Protein AF-X1KZL3-F1 (afdb_monomer)

Secondary structure (DSSP, 8-state):
-HHHHHHHHHTT--SSS--EEEETTEEEE-SS-HHHHHHHTT---SEEE-SGGGTTTEEEEEEE-SS-EEEEEEE-SSS-EEEEEEES--S-EEEEE-TTT--EEE--B-EEETTEEEEEEEE-TT-EEEEEEES---S--EEEEEEE-S---TTSPPPEEEEE-SSEEEEEESS-EEEEEEETT--EEEEEE--PPPPEE--S-EEEEE-GGGTS-SEEEESS---GGG-SSHHHHT--SEEEEEEEEEE-GGGGSTTEEEEEE-BEEESEEEEEETTEEEEEE-SSS-EEE-GGG--SEEEEEEEEEE--THHHHHHHTTS-GGG-S---S---TT------EEEE--EEEEEEEEEEE-S---------SS-----SSHHHHHHHHHHHHHHHHHHTTSSPPPHHHHHHHHHHHHHTGGGGGT-HHHHHHHHHHHHHHHHHT--TTSTT-S-S---TT----SHHHHHHHHHHHIIIII--HHHHHHTHHHHSS---GGGGTTTT--PPPSSTTPPP---------TT-SPEETTEEEEPPPP-SPPPPTT---PPP--TTS-TT-------SSS------------

InterPro domains:
  IPR008979 Galactose-binding-like domain superfamily [SSF49785] (201-353)
  IPR033400 Alpha-L-rhamnosidase RhaM [PF17132] (2-110)

Nearest PDB structures (foldseek):
  6q2f-assembly1_A  TM=8.681E-01  e=2.836E-27  Novosphingobium sp. PP1Y
  5mqn-assembly1_A  TM=8.830E-01  e=6.591E-22  Bacteroides thetaiotaomicron
  5mwk-assembly1_A  TM=8.804E-01  e=6.510E-21  Bacteroides thetaiotaomicron
  8dhe-assembly1_C  TM=7.269E-01  e=3.674E-05  Tannerella forsythia
  4qaw-assembly5_E  TM=2.827E-01  e=1.504E-06  Paenibacillus barcinonensis

Organism: NCBI:txid412755

Radius of gyration: 31.99 Å; Cα contacts (8 Å, |Δi|>4): 998; chains: 1; bounding box: 99×76×87 Å

Mean predicted aligned error: 17.09 Å

Solvent-accessible surface area (backbone atoms only — not comparable to full-atom values): 34886 Å² total; per-residue (Å²): 108,69,64,64,49,49,51,59,44,39,56,81,39,69,33,76,87,33,39,56,22,78,39,91,96,48,72,42,77,36,74,61,57,73,68,61,48,36,48,76,72,73,44,71,65,67,62,43,55,70,36,69,96,49,41,87,37,51,48,75,51,78,49,74,61,100,69,35,42,40,32,42,42,34,32,78,34,86,52,70,44,76,36,42,31,39,33,56,49,72,99,50,40,47,24,45,31,36,83,88,80,67,49,76,40,75,48,42,59,35,40,86,49,94,76,20,33,34,35,75,44,79,33,39,46,62,23,61,39,31,46,34,32,36,75,69,86,60,98,72,43,30,51,43,78,44,77,55,62,99,72,80,73,83,88,54,74,81,70,40,59,77,45,71,61,97,49,35,35,30,32,41,38,63,63,56,35,39,36,38,37,27,34,75,84,67,52,75,43,77,49,79,40,83,80,63,68,79,68,44,70,70,73,54,69,34,42,36,33,36,59,47,88,57,57,19,62,58,61,49,80,32,64,54,69,48,38,33,54,75,43,87,54,62,27,45,29,23,44,45,50,63,37,40,38,39,48,75,49,71,38,63,58,80,56,68,40,91,53,40,33,36,27,44,34,42,50,43,58,25,51,28,36,37,38,26,35,68,86,42,75,51,52,75,35,68,51,72,75,37,60,34,70,38,50,93,54,60,55,67,41,80,36,44,40,40,38,42,26,35,44,58,61,51,19,32,55,37,48,32,74,80,41,61,82,93,71,35,82,76,90,74,92,78,83,68,96,80,57,58,73,59,78,24,38,59,41,30,70,37,30,43,40,46,34,37,54,44,79,43,74,68,74,73,73,82,82,78,77,91,75,74,100,63,80,92,74,74,79,84,63,40,62,61,56,49,51,38,37,47,32,38,47,50,56,37,26,28,74,69,61,58,66,68,68,53,58,68,55,44,37,53,33,36,54,49,43,68,76,50,38,72,41,29,47,76,34,70,67,41,38,53,37,49,53,49,32,51,52,48,41,31,71,76,72,42,27,66,74,32,93,89,23,95,50,75,70,85,58,94,84,64,88,62,48,45,70,69,53,42,50,51,51,50,54,50,32,39,63,77,34,32,78,36,77,66,44,51,68,77,40,39,78,74,59,56,89,62,69,64,60,36,45,57,69,57,97,32,78,63,74,73,65,96,54,85,84,63,85,84,86,79,90,77,84,83,75,87,63,89,80,78,52,63,76,37,93,95,42,101,54,55,46,78,80,88,83,84,88,84,77,42,87,90,61,81,72,84,79,85,77,68,89,85,59,63,92,84,64,82,87,75,85,83,78,81,73,82,82,79,73,84,74,84,83,76,89,85,81,134

Structure (mmCIF, N/CA/C/O backbone):
data_AF-X1KZL3-F1
#
_entry.id   AF-X1KZL3-F1
#
loop_
_atom_site.group_PDB
_atom_site.id
_atom_site.type_symbol
_atom_site.label_atom_id
_atom_site.label_alt_id
_atom_site.label_comp_id
_atom_site.label_asym_id
_atom_site.label_entity_id
_atom_site.label_seq_id
_atom_site.pdbx_PDB_ins_code
_atom_site.Cartn_x
_atom_site.Cartn_y
_atom_site.Cartn_z
_atom_site.occupancy
_atom_site.B_iso_or_equiv
_atom_site.auth_seq_id
_atom_site.auth_comp_id
_atom_site.auth_asym_id
_atom_site.auth_atom_id
_atom_site.pdbx_PDB_model_num
ATOM 1 N N . LYS A 1 1 ? -59.778 -17.208 7.067 1.00 85.44 1 LYS A N 1
ATOM 2 C CA . LYS A 1 1 ? -58.562 -17.460 7.885 1.00 85.44 1 LYS A CA 1
ATOM 3 C C . LYS A 1 1 ? -57.439 -16.469 7.563 1.00 85.44 1 LYS A C 1
ATOM 5 O O . LYS A 1 1 ? -57.100 -15.710 8.455 1.00 85.44 1 LYS A O 1
ATOM 10 N N . LEU A 1 2 ? -56.926 -16.400 6.322 1.00 93.75 2 LEU A N 1
ATOM 11 C CA . LEU A 1 2 ? -55.888 -15.422 5.934 1.00 93.75 2 LEU A CA 1
ATOM 12 C C . LEU A 1 2 ? -56.306 -13.965 6.195 1.00 93.75 2 LEU A C 1
ATOM 14 O O . LEU A 1 2 ? -55.587 -13.243 6.872 1.00 93.75 2 LEU A O 1
ATOM 18 N N . ARG A 1 3 ? -57.499 -13.568 5.731 1.00 93.50 3 ARG A N 1
ATOM 19 C CA . ARG A 1 3 ? -58.045 -12.216 5.945 1.00 93.50 3 ARG A CA 1
ATOM 20 C C . ARG A 1 3 ? -58.091 -11.836 7.428 1.00 93.50 3 ARG A C 1
ATOM 22 O O . ARG A 1 3 ? -57.517 -10.841 7.820 1.00 93.50 3 ARG A O 1
ATOM 29 N N . THR A 1 4 ? -58.617 -12.726 8.268 1.00 94.25 4 THR A N 1
ATOM 30 C CA . THR A 1 4 ? -58.653 -12.557 9.729 1.00 94.25 4 THR A CA 1
ATOM 31 C C . THR A 1 4 ? -57.268 -12.365 10.358 1.00 94.25 4 THR A C 1
ATOM 33 O O . THR A 1 4 ? -57.137 -11.634 11.334 1.00 94.25 4 THR A O 1
ATOM 36 N N . LEU A 1 5 ? -56.237 -13.042 9.843 1.00 94.06 5 LEU A N 1
ATOM 37 C CA . LEU A 1 5 ? -54.864 -12.868 10.318 1.00 94.06 5 LEU A CA 1
ATOM 38 C C . LEU A 1 5 ? -54.287 -11.524 9.857 1.00 94.06 5 LEU A C 1
ATOM 40 O O . LEU A 1 5 ? -53.669 -10.829 10.658 1.00 94.06 5 LEU A O 1
ATOM 44 N N . ALA A 1 6 ? -54.522 -11.151 8.597 1.00 93.19 6 ALA A N 1
ATOM 45 C CA . ALA A 1 6 ? -54.105 -9.867 8.047 1.00 93.19 6 ALA A CA 1
ATOM 46 C C . ALA A 1 6 ? -54.758 -8.697 8.801 1.00 93.19 6 ALA A C 1
ATOM 48 O O . ALA A 1 6 ? -54.042 -7.810 9.251 1.00 93.19 6 ALA A O 1
ATOM 49 N N . ASP A 1 7 ? -56.071 -8.746 9.041 1.00 93.50 7 ASP A N 1
ATOM 50 C CA . ASP A 1 7 ? -56.811 -7.703 9.765 1.00 93.50 7 ASP A CA 1
ATOM 51 C C . ASP A 1 7 ? -56.263 -7.511 11.191 1.00 93.50 7 ASP A C 1
ATOM 53 O O . ASP A 1 7 ? -56.102 -6.388 11.658 1.00 93.50 7 ASP A O 1
ATOM 57 N N . LYS A 1 8 ? -55.899 -8.601 11.883 1.00 92.81 8 LYS A N 1
ATOM 58 C CA . LYS A 1 8 ? -55.276 -8.531 13.218 1.00 92.81 8 LYS A CA 1
ATOM 59 C C . LYS A 1 8 ? -53.847 -7.986 13.185 1.00 92.81 8 LYS A C 1
ATOM 61 O O . LYS A 1 8 ? -53.450 -7.260 14.093 1.00 92.81 8 LYS A O 1
ATOM 66 N N . MET A 1 9 ? -53.069 -8.375 12.177 1.00 94.56 9 MET A N 1
ATOM 67 C CA . MET A 1 9 ? -51.663 -8.001 12.041 1.00 94.56 9 MET A CA 1
ATOM 68 C C . MET A 1 9 ? -51.500 -6.531 11.636 1.00 94.56 9 MET A C 1
ATOM 70 O O . MET A 1 9 ? -50.674 -5.826 12.216 1.00 94.56 9 MET A O 1
ATOM 74 N N . TRP A 1 10 ? -52.302 -6.054 10.684 1.00 94.62 10 TRP A N 1
ATOM 75 C CA . TRP A 1 10 ? -52.288 -4.662 10.230 1.00 94.62 10 TRP A CA 1
ATOM 76 C C . TRP A 1 10 ? -53.107 -3.743 11.143 1.00 94.62 10 TRP A C 1
ATOM 78 O O . TRP A 1 10 ? -52.713 -2.598 11.348 1.00 94.62 10 TRP A O 1
ATOM 88 N N . GLY A 1 11 ? -54.181 -4.233 11.769 1.00 94.06 11 GLY A N 1
ATOM 89 C CA . GLY A 1 11 ? -55.012 -3.430 12.667 1.00 94.06 11 GLY A CA 1
ATOM 90 C C . GLY A 1 11 ? -55.554 -2.183 11.964 1.00 94.06 11 GLY A C 1
ATOM 91 O O . GLY A 1 11 ? -56.063 -2.268 10.851 1.00 94.06 11 GLY A O 1
ATOM 92 N N . ALA A 1 12 ? -55.411 -1.021 12.603 1.00 93.25 12 ALA A N 1
ATOM 93 C CA . ALA A 1 12 ? -55.776 0.273 12.020 1.00 93.25 12 ALA A CA 1
ATOM 94 C C . ALA A 1 12 ? -54.674 0.889 11.133 1.00 93.25 12 ALA A C 1
ATOM 96 O O . ALA A 1 12 ? -54.826 2.023 10.699 1.00 93.25 12 ALA A O 1
ATOM 97 N N . CYS A 1 13 ? -53.552 0.192 10.905 1.00 95.00 13 CYS A N 1
ATOM 98 C CA . CYS A 1 13 ? -52.435 0.713 10.118 1.00 95.00 13 CYS A CA 1
ATOM 99 C C . CYS A 1 13 ? -52.848 0.903 8.652 1.00 95.00 13 CYS A C 1
ATOM 101 O O . CYS A 1 13 ? -53.093 -0.070 7.940 1.00 95.00 13 CYS A O 1
ATOM 103 N N . ASP A 1 14 ? -52.896 2.156 8.210 1.00 91.81 14 ASP A N 1
ATOM 104 C CA . ASP A 1 14 ? -53.326 2.581 6.873 1.00 91.81 14 ASP A CA 1
ATOM 105 C C . ASP A 1 14 ? -52.170 3.147 6.024 1.00 91.81 14 ASP A C 1
ATOM 107 O O . ASP A 1 14 ? -52.346 3.464 4.849 1.00 91.81 14 ASP A O 1
ATOM 111 N N . GLY A 1 15 ? -50.973 3.278 6.612 1.00 90.75 15 GLY A N 1
ATOM 112 C CA . GLY A 1 15 ? -49.775 3.785 5.939 1.00 90.75 15 GLY A CA 1
ATOM 113 C C . GLY A 1 15 ? -49.753 5.301 5.722 1.00 90.75 15 GLY A C 1
ATOM 114 O O . GLY A 1 15 ? -48.749 5.838 5.250 1.00 90.75 15 GLY A O 1
ATOM 115 N N . THR A 1 16 ? -50.803 6.021 6.110 1.00 91.25 16 THR A N 1
ATOM 116 C CA . THR A 1 16 ? -50.907 7.476 5.957 1.00 91.25 16 THR A CA 1
ATOM 117 C C . THR A 1 16 ? -51.017 8.164 7.307 1.00 91.25 16 THR A C 1
ATOM 119 O O . THR A 1 16 ? -50.122 8.924 7.684 1.00 91.25 16 THR A O 1
ATOM 122 N N . THR A 1 17 ? -52.077 7.859 8.047 1.00 92.25 17 THR A N 1
ATOM 123 C CA . THR A 1 17 ? -52.467 8.463 9.325 1.00 92.25 17 THR A CA 1
ATOM 124 C C . THR A 1 17 ? -52.039 7.597 10.500 1.00 92.25 17 THR A C 1
ATOM 126 O O . THR A 1 17 ? -51.499 8.107 11.480 1.00 92.25 17 THR A O 1
ATOM 129 N N . VAL A 1 18 ? -52.181 6.279 10.371 1.00 93.38 18 VAL A N 1
ATOM 130 C CA . VAL A 1 18 ? -51.679 5.291 11.325 1.00 93.38 18 VAL A CA 1
ATOM 131 C C . VAL A 1 18 ? -50.619 4.459 10.615 1.00 93.38 18 VAL A C 1
ATOM 133 O O . VAL A 1 18 ? -50.912 3.616 9.773 1.00 93.38 18 VAL A O 1
ATOM 136 N N . LYS A 1 19 ? -49.351 4.710 10.947 1.00 94.50 19 LYS A N 1
ATOM 137 C CA . LYS A 1 19 ? -48.197 4.102 10.259 1.00 94.50 19 LYS A CA 1
ATOM 138 C C . LYS A 1 19 ? -47.624 2.867 10.943 1.00 94.50 19 LYS A C 1
ATOM 140 O O . LYS A 1 19 ? -46.697 2.251 10.423 1.00 94.50 19 LYS A O 1
ATOM 145 N N . GLN A 1 20 ? -48.145 2.507 12.111 1.00 93.88 20 GLN A N 1
ATOM 146 C CA . GLN A 1 20 ? -47.692 1.338 12.849 1.00 93.88 20 GLN A CA 1
ATOM 147 C C . GLN A 1 20 ? -48.840 0.654 13.584 1.00 93.88 20 GLN A C 1
ATOM 149 O O . GLN A 1 20 ? -49.762 1.310 14.064 1.00 93.88 20 GLN A O 1
ATOM 154 N N . ASN A 1 21 ? -48.736 -0.662 13.732 1.00 95.31 21 ASN A N 1
ATOM 155 C CA . ASN A 1 21 ? -49.591 -1.457 14.603 1.00 95.31 21 ASN A CA 1
ATOM 156 C C . ASN A 1 21 ? -48.738 -2.396 15.458 1.00 95.31 21 ASN A C 1
ATOM 158 O O . ASN A 1 21 ? -47.791 -3.012 14.964 1.00 95.31 21 ASN A O 1
ATOM 162 N N . ARG A 1 22 ? -49.070 -2.529 16.745 1.00 93.69 22 ARG A N 1
ATOM 163 C CA . ARG A 1 22 ? -48.412 -3.499 17.626 1.00 93.69 22 ARG A CA 1
ATOM 164 C C . ARG A 1 22 ? -49.101 -4.849 17.472 1.00 93.69 22 ARG A C 1
ATOM 166 O O . ARG A 1 22 ? -50.310 -4.947 17.649 1.00 93.69 22 ARG A O 1
ATOM 173 N N . TYR A 1 23 ? -48.333 -5.895 17.185 1.00 93.81 23 TYR A N 1
ATOM 174 C CA . TYR A 1 23 ? -48.873 -7.240 17.003 1.00 93.81 23 TYR A CA 1
ATOM 175 C C . TYR A 1 23 ? -47.990 -8.271 17.710 1.00 93.81 23 TYR A C 1
ATOM 177 O O . TYR A 1 23 ? -46.819 -8.463 17.372 1.00 93.81 23 TYR A O 1
ATOM 185 N N . GLY A 1 24 ? -48.543 -8.918 18.739 1.00 94.00 24 GLY A N 1
ATOM 186 C CA . GLY A 1 24 ? -47.781 -9.792 19.630 1.00 94.00 24 GLY A CA 1
ATOM 187 C C . GLY A 1 24 ? -46.633 -9.040 20.314 1.00 94.00 24 GLY A C 1
ATOM 188 O O . GLY A 1 24 ? -46.843 -7.998 20.931 1.00 94.00 24 GLY A O 1
ATOM 189 N N . LYS A 1 25 ? -45.408 -9.568 20.194 1.00 94.75 25 LYS A N 1
ATOM 190 C CA . LYS A 1 25 ? -44.184 -8.938 20.726 1.00 94.75 25 LYS A CA 1
ATOM 191 C C . LYS A 1 25 ? -43.562 -7.906 19.772 1.00 94.75 25 LYS A C 1
ATOM 193 O O . LYS A 1 25 ? -42.610 -7.236 20.159 1.00 94.75 25 LYS A O 1
ATOM 198 N N . GLY A 1 26 ? -44.063 -7.803 18.539 1.00 93.06 26 GLY A N 1
ATOM 199 C CA . GLY A 1 26 ? -43.485 -6.983 17.477 1.00 93.06 26 GLY A CA 1
ATOM 200 C C . GLY A 1 26 ? -44.368 -5.814 17.048 1.00 93.06 26 GLY A C 1
ATOM 201 O O . GLY A 1 26 ? -45.369 -5.473 17.688 1.00 93.06 26 GLY A O 1
ATOM 202 N N . LYS A 1 27 ? -43.975 -5.201 15.933 1.00 93.00 27 LYS A N 1
ATOM 203 C CA . LYS A 1 27 ? -44.679 -4.098 15.278 1.00 93.00 27 LYS A CA 1
ATOM 204 C C . LYS A 1 27 ? -44.743 -4.362 13.773 1.00 93.00 27 LYS A C 1
ATOM 206 O O . LYS A 1 27 ? -43.823 -4.953 13.213 1.00 93.00 27 LYS A O 1
ATOM 211 N N . VAL A 1 28 ? -45.808 -3.898 13.134 1.00 93.62 28 VAL A N 1
ATOM 212 C CA . VAL A 1 28 ? -45.950 -3.828 11.675 1.00 93.62 28 VAL A CA 1
ATOM 213 C C . VAL A 1 28 ? -45.994 -2.364 11.287 1.00 93.62 28 VAL A C 1
ATOM 215 O O . VAL A 1 28 ? -46.677 -1.586 11.949 1.00 93.62 28 VAL A O 1
ATOM 218 N N . VAL A 1 29 ? -45.253 -1.989 10.247 1.00 94.38 29 VAL A N 1
ATOM 219 C CA . VAL A 1 29 ? -45.028 -0.591 9.866 1.00 94.38 29 VAL A CA 1
ATOM 220 C C . VAL A 1 29 ? -45.338 -0.407 8.393 1.00 94.38 29 VAL A C 1
ATOM 222 O O . VAL A 1 29 ? -44.918 -1.213 7.563 1.00 94.38 29 VAL A O 1
ATOM 225 N N . TRP A 1 30 ? -46.059 0.664 8.074 1.00 94.44 30 TRP A N 1
ATOM 226 C CA . TRP A 1 30 ? -46.436 1.031 6.714 1.00 94.44 30 TRP A CA 1
ATOM 227 C C . TRP A 1 30 ? -46.295 2.536 6.497 1.00 94.44 30 TRP A C 1
ATOM 229 O O . TRP A 1 30 ? -46.434 3.325 7.427 1.00 94.44 30 TRP A O 1
ATOM 239 N N . GLY A 1 31 ? -46.014 2.955 5.262 1.00 94.06 31 GLY A N 1
ATOM 240 C CA . GLY A 1 31 ? -45.868 4.376 4.933 1.00 94.06 31 GLY A CA 1
ATOM 241 C C . GLY A 1 31 ? -44.547 5.014 5.367 1.00 94.06 31 GLY A C 1
ATOM 242 O O . GLY A 1 31 ? -44.429 6.243 5.349 1.00 94.06 31 GLY A O 1
ATOM 243 N N . LEU A 1 32 ? -43.571 4.194 5.768 1.00 93.88 32 LEU A N 1
ATOM 244 C CA . LEU A 1 32 ? -42.179 4.563 6.023 1.00 93.88 32 LEU A CA 1
ATOM 245 C C . LEU A 1 32 ? -41.273 3.600 5.255 1.00 93.88 32 LEU A C 1
ATOM 247 O O . LEU A 1 32 ? -41.540 2.399 5.207 1.00 93.88 32 LEU A O 1
ATOM 251 N N . ASN A 1 33 ? -40.187 4.108 4.678 1.00 92.75 33 ASN A N 1
ATOM 252 C CA . ASN A 1 33 ? -39.121 3.230 4.203 1.00 92.75 33 ASN A CA 1
ATOM 253 C C . ASN A 1 33 ? -38.280 2.715 5.387 1.00 92.75 33 ASN A C 1
ATOM 255 O O . ASN A 1 33 ? -38.327 3.263 6.491 1.00 92.75 33 ASN A O 1
ATOM 259 N N . ALA A 1 34 ? -37.478 1.672 5.152 1.00 91.50 34 ALA A N 1
ATOM 260 C CA . ALA A 1 34 ? -36.677 1.039 6.201 1.00 91.50 34 ALA A CA 1
ATOM 261 C C . ALA A 1 34 ? -35.771 2.034 6.950 1.00 91.50 34 ALA A C 1
ATOM 263 O O . ALA A 1 34 ? -35.666 1.965 8.170 1.00 91.50 34 ALA A O 1
ATOM 264 N N . ARG A 1 35 ? -35.164 3.002 6.248 1.00 89.62 35 ARG A N 1
ATOM 265 C CA . ARG A 1 35 ? -34.283 4.011 6.858 1.00 89.62 35 ARG A CA 1
ATOM 266 C C . ARG A 1 35 ? -35.047 4.947 7.794 1.00 89.62 35 ARG A C 1
ATOM 268 O O . ARG A 1 35 ? -34.568 5.224 8.888 1.00 89.62 35 ARG A O 1
ATOM 275 N N . GLN A 1 36 ? -36.221 5.420 7.379 1.00 92.44 36 GLN A N 1
ATOM 276 C CA . GLN A 1 36 ? -37.071 6.284 8.201 1.00 92.44 36 GLN A CA 1
ATOM 277 C C . GLN A 1 36 ? -37.527 5.566 9.471 1.00 92.44 36 GLN A C 1
ATOM 279 O O . GLN A 1 36 ? -37.435 6.133 10.554 1.00 92.44 36 GLN A O 1
ATOM 284 N N . TRP A 1 37 ? -37.971 4.313 9.342 1.00 93.19 37 TRP A N 1
ATOM 285 C CA . TRP A 1 37 ? -38.401 3.513 10.486 1.00 93.19 37 TRP A CA 1
ATOM 286 C C . TRP A 1 37 ? -37.257 3.228 11.467 1.00 93.19 37 TRP A C 1
ATOM 288 O O . TRP A 1 37 ? -37.391 3.493 12.657 1.00 93.19 37 TRP A O 1
ATOM 298 N N . LEU A 1 38 ? -36.110 2.748 10.974 1.00 92.88 38 LEU A N 1
ATOM 299 C CA . LEU A 1 38 ? -34.949 2.463 11.823 1.00 92.88 38 LEU A CA 1
ATOM 300 C C . LEU A 1 38 ? -34.480 3.716 12.574 1.00 92.88 38 LEU A C 1
ATOM 302 O O . LEU A 1 38 ? -34.200 3.639 13.765 1.00 92.88 38 LEU A O 1
ATOM 306 N N . SER A 1 39 ? -34.488 4.880 11.918 1.00 90.25 39 SER A N 1
ATOM 307 C CA . SER A 1 39 ? -34.162 6.148 12.573 1.00 90.25 39 SER A CA 1
ATOM 308 C C . SER A 1 39 ? -35.145 6.522 13.688 1.00 90.25 39 SER A C 1
ATOM 310 O O . SER A 1 39 ? -34.709 7.096 14.681 1.00 90.25 39 SER A O 1
ATOM 312 N N . GLN A 1 40 ? -36.444 6.223 13.548 1.00 91.69 40 GLN A N 1
ATOM 313 C CA . GLN A 1 40 ? -37.441 6.468 14.604 1.00 91.69 40 GLN A CA 1
ATOM 314 C C . GLN A 1 40 ? -37.246 5.550 15.814 1.00 91.69 40 GLN A C 1
ATOM 316 O O . GLN A 1 40 ? -37.535 5.949 16.937 1.00 91.69 40 GLN A O 1
ATOM 321 N N . GLU A 1 41 ? -36.714 4.348 15.598 1.00 91.62 41 GLU A N 1
ATOM 322 C CA . GLU A 1 41 ? -36.350 3.411 16.666 1.00 91.62 41 GLU A CA 1
ATOM 323 C C . GLU A 1 41 ? -34.915 3.647 17.190 1.00 91.62 41 GLU A C 1
ATOM 325 O O . GLU A 1 41 ? -34.355 2.785 17.864 1.00 91.62 41 GLU A O 1
ATOM 330 N N . SER A 1 42 ? -34.303 4.800 16.882 1.00 89.25 42 SER A N 1
ATOM 331 C CA . SER A 1 42 ? -32.929 5.164 17.275 1.00 89.25 42 SER A CA 1
ATOM 332 C C . SER A 1 42 ? -31.852 4.187 16.781 1.00 89.25 42 SER A C 1
ATOM 334 O O . SER A 1 42 ? -30.774 4.069 17.365 1.00 89.25 42 SER A O 1
ATOM 336 N N . ILE A 1 43 ? -32.120 3.491 15.674 1.00 90.38 43 ILE A N 1
ATOM 337 C CA . ILE A 1 43 ? -31.180 2.596 15.002 1.00 90.38 43 ILE A CA 1
ATOM 338 C C . ILE A 1 43 ? -30.533 3.366 13.846 1.00 90.38 43 ILE A C 1
ATOM 340 O O . ILE A 1 43 ? -31.087 3.483 12.751 1.00 90.38 43 ILE A O 1
ATOM 344 N N . GLY A 1 44 ? -29.334 3.894 14.103 1.00 89.00 44 GLY A N 1
ATOM 345 C CA . GLY A 1 44 ? -28.519 4.589 13.104 1.00 89.00 44 GLY A CA 1
ATOM 346 C C . GLY A 1 44 ? -28.051 3.684 11.951 1.00 89.00 44 GLY A C 1
ATOM 347 O O . GLY A 1 44 ? -28.192 2.456 12.024 1.00 89.00 44 GLY A O 1
ATOM 348 N N . PRO A 1 45 ? -27.487 4.268 10.877 1.00 92.44 45 PRO A N 1
ATOM 349 C CA . PRO A 1 45 ? -26.950 3.505 9.753 1.00 92.44 45 PRO A CA 1
ATOM 350 C C . PRO A 1 45 ? -25.819 2.580 10.211 1.00 92.44 45 PRO A C 1
ATOM 352 O O . PRO A 1 45 ? -25.039 2.942 11.082 1.00 92.44 45 PRO A O 1
ATOM 355 N N . ASP A 1 46 ? -25.725 1.395 9.609 1.00 96.06 46 ASP A N 1
ATOM 356 C CA . ASP A 1 46 ? -24.670 0.425 9.926 1.00 96.06 46 ASP A CA 1
ATOM 357 C C . ASP A 1 46 ? -23.283 0.883 9.438 1.00 96.06 46 ASP A C 1
ATOM 359 O O . ASP A 1 46 ? -22.277 0.707 10.120 1.00 96.06 46 ASP A O 1
ATOM 363 N N . PHE A 1 47 ? -23.266 1.542 8.280 1.00 96.81 47 PHE A N 1
ATOM 364 C CA . PHE A 1 47 ? -22.150 2.308 7.738 1.00 96.81 47 PHE A CA 1
ATOM 365 C C . PHE A 1 47 ? -22.697 3.589 7.098 1.00 96.81 47 PHE A C 1
ATOM 367 O O . PHE A 1 47 ? -23.774 3.578 6.489 1.00 96.81 47 PHE A O 1
ATOM 374 N N . SER A 1 48 ? -21.965 4.696 7.205 1.00 95.12 48 SER A N 1
ATOM 375 C CA . SER A 1 48 ? -22.323 5.950 6.541 1.00 95.12 48 SER A CA 1
ATOM 376 C C . SER A 1 48 ? -21.097 6.765 6.153 1.00 95.12 48 SER A C 1
ATOM 378 O O . SER A 1 48 ? -20.310 7.154 7.007 1.00 95.12 48 SER A O 1
ATOM 380 N N . CYS A 1 49 ? -20.996 7.13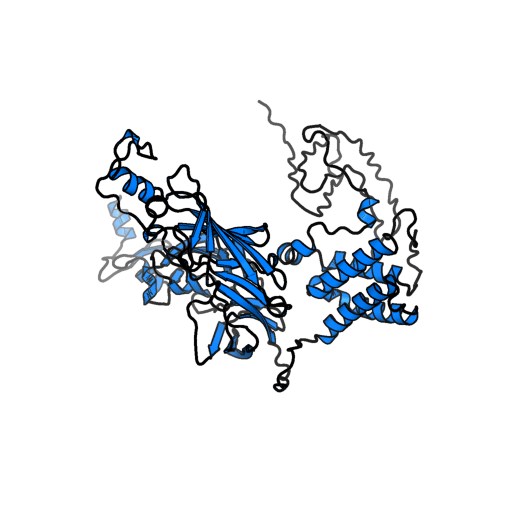8 4.878 1.00 96.19 49 CYS A N 1
ATOM 381 C CA . CYS A 1 49 ? -20.078 8.183 4.430 1.00 96.19 49 CYS A CA 1
ATOM 382 C C . CYS A 1 49 ? -20.614 9.554 4.873 1.00 96.19 49 CYS A C 1
ATOM 384 O O . CYS A 1 49 ? -21.650 10.004 4.386 1.00 96.19 49 CYS A O 1
ATOM 386 N N . GLN A 1 50 ? -19.923 10.216 5.799 1.00 93.88 50 GLN A N 1
ATOM 387 C CA . GLN A 1 50 ? -20.284 11.533 6.336 1.00 93.88 50 GLN A CA 1
ATOM 388 C C . GLN A 1 50 ? -19.864 12.675 5.395 1.00 93.88 50 GLN A C 1
ATOM 390 O O . GLN A 1 50 ? -20.436 13.763 5.430 1.00 93.88 50 GLN A O 1
ATOM 395 N N . THR A 1 51 ? -18.919 12.429 4.485 1.00 94.38 51 THR A N 1
ATOM 396 C CA . THR A 1 51 ? -18.548 13.383 3.433 1.00 94.38 51 THR A CA 1
ATOM 397 C C . THR A 1 51 ? -19.541 13.316 2.261 1.00 94.38 51 THR A C 1
ATOM 399 O O . THR A 1 51 ? -19.392 12.499 1.352 1.00 94.38 51 THR A O 1
ATOM 402 N N . ALA A 1 52 ? -20.554 14.192 2.256 1.00 92.38 52 ALA A N 1
ATOM 403 C CA . ALA A 1 52 ? -21.707 14.129 1.342 1.00 92.38 52 ALA A CA 1
ATOM 404 C C . ALA A 1 52 ? -21.351 13.974 -0.152 1.00 92.38 52 ALA A C 1
ATOM 406 O O . ALA A 1 52 ? -21.948 13.146 -0.840 1.00 92.38 52 ALA A O 1
ATOM 407 N N . LYS A 1 53 ? -20.332 14.697 -0.645 1.00 93.81 53 LYS A N 1
ATOM 408 C CA . LYS A 1 53 ? -19.890 14.630 -2.054 1.00 93.81 53 LYS A CA 1
ATOM 409 C C . LYS A 1 53 ? -19.391 13.247 -2.498 1.00 93.81 53 LYS A C 1
ATOM 411 O O . LYS A 1 53 ? -19.319 12.991 -3.691 1.00 93.81 53 LYS A O 1
ATOM 416 N N . HIS A 1 54 ? -19.040 12.367 -1.560 1.00 94.25 54 HIS A N 1
ATOM 417 C CA . HIS A 1 54 ? -18.515 11.030 -1.845 1.00 94.25 54 HIS A CA 1
ATOM 418 C C . HIS A 1 54 ? -19.485 9.897 -1.493 1.00 94.25 54 HIS A C 1
ATOM 420 O O . HIS A 1 54 ? -19.211 8.741 -1.814 1.00 94.25 54 HIS A O 1
ATOM 426 N N . ALA A 1 55 ? -20.643 10.204 -0.898 1.00 92.06 55 ALA A N 1
ATOM 427 C CA . ALA A 1 55 ? -21.562 9.190 -0.386 1.00 92.06 55 ALA A CA 1
ATOM 428 C C . ALA A 1 55 ? -22.061 8.211 -1.464 1.00 92.06 55 ALA A C 1
ATOM 430 O O . ALA A 1 55 ? -22.212 7.025 -1.193 1.00 92.06 55 ALA A O 1
ATOM 431 N N . ALA A 1 56 ? -22.263 8.680 -2.699 1.00 93.56 56 ALA A N 1
ATOM 432 C CA . ALA A 1 56 ? -22.695 7.830 -3.811 1.00 93.56 56 ALA A CA 1
ATOM 433 C C . ALA A 1 56 ? -21.576 6.927 -4.372 1.00 93.56 56 ALA A C 1
ATOM 435 O O . ALA A 1 56 ? -21.860 5.928 -5.043 1.00 93.56 56 ALA A O 1
ATOM 436 N N . HIS A 1 57 ? -20.310 7.270 -4.114 1.00 96.06 57 HIS A N 1
ATOM 437 C CA . HIS A 1 57 ? -19.147 6.557 -4.647 1.00 96.06 57 HIS A CA 1
ATOM 438 C C . HIS A 1 57 ? -18.740 5.367 -3.787 1.00 96.06 57 HIS A C 1
ATOM 440 O O . HIS A 1 57 ? -18.163 4.420 -4.317 1.00 96.06 57 HIS A O 1
ATOM 446 N N . LEU A 1 58 ? -19.072 5.381 -2.496 1.00 97.31 58 LEU A N 1
ATOM 447 C CA . LEU A 1 58 ? -18.748 4.291 -1.588 1.00 97.31 58 LEU A CA 1
ATOM 448 C C . LEU A 1 58 ? -19.857 3.240 -1.539 1.00 97.31 58 LEU A C 1
ATOM 450 O O . LEU A 1 58 ? -21.043 3.523 -1.714 1.00 97.31 58 LEU A O 1
ATOM 454 N N . ASP A 1 59 ? -19.439 2.000 -1.337 1.00 95.94 59 ASP A N 1
ATOM 455 C CA . ASP A 1 59 ? -20.297 0.838 -1.147 1.00 95.94 59 ASP A CA 1
ATOM 456 C C . ASP A 1 59 ? -19.641 -0.096 -0.135 1.00 95.94 59 ASP A C 1
ATOM 458 O O . ASP A 1 59 ? -18.412 -0.078 0.001 1.00 95.94 59 ASP A O 1
ATOM 462 N N . TYR A 1 60 ? -20.441 -0.884 0.582 1.00 98.06 60 TYR A N 1
ATOM 463 C CA . TYR A 1 60 ? -19.918 -1.735 1.642 1.00 98.06 60 TYR A CA 1
ATOM 464 C C . TYR A 1 60 ? -20.670 -3.054 1.800 1.00 98.06 60 TYR A C 1
ATOM 466 O O . TYR A 1 60 ? -21.857 -3.169 1.502 1.00 98.06 60 TYR A O 1
ATOM 474 N N . ILE A 1 61 ? -19.965 -4.039 2.349 1.00 98.25 61 ILE A N 1
ATOM 475 C CA . ILE A 1 61 ? -20.568 -5.204 3.000 1.00 98.25 61 ILE A CA 1
ATOM 476 C C . ILE A 1 61 ? -20.050 -5.289 4.433 1.00 98.25 61 ILE A C 1
ATOM 478 O O . ILE A 1 61 ? -18.923 -4.880 4.709 1.00 98.25 61 ILE A O 1
ATOM 482 N N . HIS A 1 62 ? -20.863 -5.835 5.332 1.00 98.56 62 HIS A N 1
ATOM 483 C CA . HIS A 1 62 ? -20.515 -6.026 6.736 1.00 98.56 62 HIS A CA 1
ATOM 484 C C . HIS A 1 62 ? -20.716 -7.495 7.125 1.00 98.56 62 HIS A C 1
ATOM 486 O O . HIS A 1 62 ? -21.746 -8.099 6.817 1.00 98.56 62 HIS A O 1
ATOM 492 N N . ARG A 1 63 ? -19.709 -8.084 7.772 1.00 97.69 63 ARG A N 1
ATOM 493 C CA . ARG A 1 63 ? -19.751 -9.418 8.378 1.00 97.69 63 ARG A CA 1
ATOM 494 C C . ARG A 1 63 ? -19.329 -9.337 9.836 1.00 97.69 63 ARG A C 1
ATOM 496 O O . ARG A 1 63 ? -18.490 -8.518 10.185 1.00 97.69 63 ARG A O 1
ATOM 503 N N . GLN A 1 64 ? -19.858 -10.236 10.653 1.00 96.12 64 GLN A N 1
ATOM 504 C CA . GLN A 1 64 ? -19.533 -10.319 12.073 1.00 96.12 64 GLN A CA 1
ATOM 505 C C . GLN A 1 64 ? -19.131 -11.745 12.447 1.00 96.12 64 GLN A C 1
ATOM 507 O O . GLN A 1 64 ? -19.712 -12.717 11.957 1.00 96.12 64 GLN A O 1
ATOM 512 N N . THR A 1 65 ? -18.143 -11.859 13.328 1.00 92.31 65 THR A N 1
ATOM 513 C CA . THR A 1 65 ? -17.850 -13.071 14.101 1.00 92.31 65 THR A CA 1
ATOM 514 C C . THR A 1 65 ? -18.324 -12.869 15.545 1.00 92.31 65 THR A C 1
ATOM 516 O O . THR A 1 65 ? -19.000 -11.893 15.865 1.00 92.31 65 THR A O 1
ATOM 519 N N . LYS A 1 66 ? -17.965 -13.786 16.452 1.00 88.56 66 LYS A N 1
ATOM 520 C CA . LYS A 1 66 ? -18.244 -13.633 17.887 1.00 88.56 66 LYS A CA 1
ATOM 521 C C . LYS A 1 66 ? -17.601 -12.370 18.487 1.00 88.56 66 LYS A C 1
ATOM 523 O O . LYS A 1 66 ? -18.141 -11.808 19.434 1.00 88.56 66 LYS A O 1
ATOM 528 N N . ASP A 1 67 ? -16.444 -11.966 17.976 1.00 88.12 67 ASP A N 1
ATOM 529 C CA . ASP A 1 67 ? -15.549 -10.981 18.592 1.00 88.12 67 ASP A CA 1
ATOM 530 C C . ASP A 1 67 ? -15.019 -9.916 17.621 1.00 88.12 67 ASP A C 1
ATOM 532 O O . ASP A 1 67 ? -14.226 -9.069 18.031 1.00 88.12 67 ASP A O 1
ATOM 536 N N . THR A 1 68 ? -15.447 -9.947 16.356 1.00 92.56 68 THR A N 1
ATOM 537 C CA . THR A 1 68 ? -14.932 -9.064 15.305 1.00 92.56 68 THR A CA 1
ATOM 538 C C . THR A 1 68 ? -16.052 -8.561 14.393 1.00 92.56 68 THR A C 1
ATOM 540 O O . THR A 1 68 ? -16.904 -9.341 13.968 1.00 92.56 68 THR A O 1
ATOM 543 N N . ASP A 1 69 ? -16.010 -7.275 14.040 1.00 97.00 69 ASP A N 1
ATOM 544 C CA . ASP A 1 69 ? -16.816 -6.679 12.968 1.00 97.00 69 ASP A CA 1
ATOM 545 C C . ASP A 1 69 ? -15.903 -6.411 11.766 1.00 97.00 69 ASP A C 1
ATOM 547 O O . ASP A 1 69 ? -14.805 -5.876 11.915 1.00 97.00 69 ASP A O 1
ATOM 551 N N . ILE A 1 70 ? -16.329 -6.814 10.573 1.00 98.00 70 ILE A N 1
ATOM 552 C CA . ILE A 1 70 ? -15.528 -6.775 9.348 1.00 98.00 70 ILE A CA 1
ATOM 553 C C . ILE A 1 70 ? -16.330 -6.052 8.276 1.00 98.00 70 ILE A C 1
ATOM 555 O O . ILE A 1 70 ? -17.284 -6.603 7.720 1.00 98.00 70 ILE A O 1
ATOM 559 N N . TYR A 1 71 ? -15.917 -4.835 7.946 1.00 98.62 71 TYR A N 1
ATOM 560 C CA . TYR A 1 71 ? -16.478 -4.068 6.843 1.00 98.62 71 TYR A CA 1
ATOM 561 C C . TYR A 1 71 ? -15.546 -4.160 5.644 1.00 98.62 71 TYR A C 1
ATOM 563 O O . TYR A 1 71 ? -14.356 -3.918 5.777 1.00 98.62 71 TYR A O 1
ATOM 571 N N . PHE A 1 72 ? -16.068 -4.463 4.462 1.00 98.50 72 PHE A N 1
ATOM 572 C CA . PHE A 1 72 ? -15.342 -4.259 3.209 1.00 98.50 72 PHE A CA 1
ATOM 573 C C . PHE A 1 72 ? -15.928 -3.034 2.527 1.00 98.50 72 PHE A C 1
ATOM 575 O O . PHE A 1 72 ? -17.108 -3.049 2.183 1.00 98.50 72 PHE A O 1
ATOM 582 N N . VAL A 1 73 ? -15.122 -1.989 2.355 1.00 98.44 73 VAL A N 1
ATOM 583 C CA . VAL A 1 73 ? -15.530 -0.716 1.753 1.00 98.44 73 VAL A CA 1
ATOM 584 C C . VAL A 1 73 ? -14.821 -0.559 0.417 1.00 98.44 73 VAL A C 1
ATOM 586 O O . VAL A 1 73 ? -13.602 -0.714 0.334 1.00 98.44 73 VAL A O 1
ATOM 589 N N . ARG A 1 74 ? -15.571 -0.231 -0.637 1.00 97.06 74 ARG A N 1
ATOM 590 C CA . ARG A 1 74 ? -15.022 -0.004 -1.979 1.00 97.06 74 ARG A CA 1
ATOM 591 C C . ARG A 1 74 ? -15.428 1.344 -2.553 1.00 97.06 74 ARG A C 1
ATOM 593 O O . ARG A 1 74 ? -16.552 1.805 -2.361 1.00 97.06 74 ARG A O 1
ATOM 600 N N . ASN A 1 75 ? -14.525 1.925 -3.329 1.00 96.06 75 ASN A N 1
ATOM 601 C CA . ASN A 1 75 ? -14.775 3.054 -4.205 1.00 96.06 75 ASN A CA 1
ATOM 602 C C . ASN A 1 75 ? -15.248 2.540 -5.573 1.00 96.06 75 ASN A C 1
ATOM 604 O O . ASN A 1 75 ? -14.492 1.919 -6.312 1.00 96.06 75 ASN A O 1
ATOM 608 N N . LYS A 1 76 ? -16.508 2.805 -5.922 1.00 95.56 76 LYS A N 1
ATOM 609 C CA . LYS A 1 76 ? -17.109 2.433 -7.216 1.00 95.56 76 LYS A CA 1
ATOM 610 C C . LYS A 1 76 ? -16.737 3.386 -8.355 1.00 95.56 76 LYS A C 1
ATOM 612 O O . LYS A 1 76 ? -17.135 3.151 -9.491 1.00 95.56 76 LYS A O 1
ATOM 617 N N . SER A 1 77 ? -16.072 4.499 -8.052 1.00 92.44 77 SER A N 1
ATOM 618 C CA . SER A 1 77 ? -15.720 5.521 -9.035 1.00 92.44 77 SER A CA 1
ATOM 619 C C . SER A 1 77 ? -14.291 5.350 -9.551 1.00 92.44 77 SER A C 1
ATOM 621 O O . SER A 1 77 ? -13.445 4.736 -8.901 1.00 92.44 77 SER A O 1
ATOM 623 N N . LEU A 1 78 ? -14.014 5.952 -10.708 1.00 88.62 78 LEU A N 1
ATOM 624 C CA . LEU A 1 78 ? -12.665 6.066 -11.270 1.00 88.62 78 LEU A CA 1
ATOM 625 C C . LEU A 1 78 ? -11.935 7.338 -10.800 1.00 88.62 78 LEU A C 1
ATOM 627 O O . LEU A 1 78 ? -10.937 7.738 -11.390 1.00 88.62 78 LEU A O 1
ATOM 631 N N . LEU A 1 79 ? -12.430 7.976 -9.737 1.00 88.56 79 LEU A N 1
ATOM 632 C CA . LEU A 1 79 ? -11.807 9.128 -9.093 1.00 88.56 79 LEU A CA 1
ATOM 633 C C . LEU A 1 79 ? -11.361 8.733 -7.682 1.00 88.56 79 LEU A C 1
ATOM 635 O O . LEU A 1 79 ? -12.014 7.894 -7.062 1.00 88.56 79 LEU A O 1
ATOM 639 N N . PRO A 1 80 ? -10.275 9.311 -7.146 1.00 89.81 80 PRO A N 1
ATOM 640 C CA . PRO A 1 80 ? -9.915 9.097 -5.750 1.00 89.81 80 PRO A CA 1
ATOM 641 C C . PRO A 1 80 ? -11.022 9.615 -4.820 1.00 89.81 80 PRO A C 1
ATOM 643 O O . PRO A 1 80 ? -11.636 10.655 -5.073 1.00 89.81 80 PRO A O 1
ATOM 646 N N . VAL A 1 81 ? -11.268 8.890 -3.730 1.00 92.69 81 VAL A N 1
ATOM 647 C CA . VAL A 1 81 ? -12.250 9.242 -2.700 1.00 92.69 81 VAL A CA 1
ATOM 648 C C . VAL A 1 81 ? -11.544 9.367 -1.362 1.00 92.69 81 VAL A C 1
ATOM 650 O O . VAL A 1 81 ? -10.869 8.445 -0.926 1.00 92.69 81 VAL A O 1
ATOM 653 N N . SER A 1 82 ? -11.748 10.501 -0.702 1.00 92.56 82 SER A N 1
ATOM 654 C CA . SER A 1 82 ? -11.222 10.782 0.629 1.00 92.56 82 SER A CA 1
ATOM 655 C C . SER A 1 82 ? -12.406 11.219 1.493 1.00 92.56 82 SER A C 1
ATOM 657 O O . SER A 1 82 ? -12.950 12.313 1.290 1.00 92.56 82 SER A O 1
ATOM 659 N N . ALA A 1 83 ? -12.875 10.345 2.388 1.00 94.44 83 ALA A N 1
ATOM 660 C CA . ALA A 1 83 ? -14.152 10.513 3.085 1.00 94.44 83 ALA A CA 1
ATOM 661 C C . ALA A 1 83 ? -14.124 10.058 4.551 1.00 94.44 83 ALA A C 1
ATOM 663 O O . ALA A 1 83 ? -13.576 9.008 4.875 1.00 94.44 83 ALA A O 1
ATOM 664 N N . ASP A 1 84 ? -14.781 10.820 5.425 1.00 95.19 84 ASP A N 1
ATOM 665 C CA . ASP A 1 84 ? -15.053 10.407 6.804 1.00 95.19 84 ASP A CA 1
ATOM 666 C C . ASP A 1 84 ? -16.203 9.404 6.805 1.00 95.19 84 ASP A C 1
ATOM 668 O O . ASP A 1 84 ? -17.277 9.670 6.254 1.00 95.19 84 ASP A O 1
ATOM 672 N N . CYS A 1 85 ? -15.970 8.234 7.381 1.00 97.31 85 CYS A N 1
ATOM 673 C CA . CYS A 1 85 ? -16.875 7.099 7.344 1.00 97.31 85 CYS A CA 1
ATOM 674 C C . CYS A 1 85 ? -17.221 6.661 8.766 1.00 97.31 85 CYS A C 1
ATOM 676 O O . CYS A 1 85 ? -16.342 6.285 9.534 1.00 97.31 85 CYS A O 1
ATOM 678 N N . LEU A 1 86 ? -18.509 6.684 9.100 1.00 96.62 86 LEU A N 1
ATOM 679 C CA . LEU A 1 86 ? -19.043 6.181 10.358 1.00 96.62 86 LEU A CA 1
ATOM 680 C C . LEU A 1 86 ? -19.339 4.685 10.238 1.00 96.62 86 LEU A C 1
ATOM 682 O O . LEU A 1 86 ? -20.084 4.273 9.348 1.00 96.62 86 LEU A O 1
ATOM 686 N N . PHE A 1 87 ? -18.815 3.910 11.177 1.00 97.75 87 PHE A N 1
ATOM 687 C CA . PHE A 1 87 ? -19.075 2.489 11.374 1.00 97.75 87 PHE A CA 1
ATOM 688 C C . PHE A 1 87 ? -19.853 2.320 12.671 1.00 97.75 87 PHE A C 1
ATOM 690 O O . PHE A 1 87 ? -19.441 2.849 13.704 1.00 97.75 87 PHE A O 1
ATOM 697 N N . ARG A 1 88 ? -20.964 1.578 12.654 1.00 95.81 88 ARG A N 1
ATOM 698 C CA . ARG A 1 88 ? -21.803 1.351 13.843 1.00 95.81 88 ARG A CA 1
ATOM 699 C C . ARG A 1 88 ? -21.212 0.278 14.766 1.00 95.81 88 ARG A C 1
ATOM 701 O O . ARG A 1 88 ? -21.883 -0.677 15.147 1.00 95.81 88 ARG A O 1
ATOM 708 N N . VAL A 1 89 ? -19.946 0.460 15.123 1.00 94.00 89 VAL A N 1
ATOM 709 C CA . VAL A 1 89 ? -19.184 -0.351 16.073 1.00 94.00 89 VAL A CA 1
ATOM 710 C C . VAL A 1 89 ? -18.754 0.556 17.217 1.00 94.00 89 VAL A C 1
ATOM 712 O O . VAL A 1 89 ? -18.414 1.716 16.999 1.00 94.00 89 VAL A O 1
ATOM 715 N N . LYS A 1 90 ? -18.820 0.044 18.444 1.00 87.50 90 LYS A N 1
ATOM 716 C CA . LYS A 1 90 ? -18.405 0.745 19.664 1.00 87.50 90 LYS A CA 1
ATOM 717 C C . LYS A 1 90 ? -17.346 -0.082 20.388 1.00 87.50 90 LYS A C 1
ATOM 719 O O . LYS A 1 90 ? -17.286 -1.297 20.202 1.00 87.50 90 LYS A O 1
ATOM 724 N N . ASP A 1 91 ? -16.528 0.585 21.198 1.00 81.94 91 ASP A N 1
ATOM 725 C CA . ASP A 1 91 ? -15.591 -0.033 22.150 1.00 81.94 91 ASP A CA 1
ATOM 726 C C . ASP A 1 91 ? -14.559 -0.996 21.529 1.00 81.94 91 ASP A C 1
ATOM 728 O O . ASP A 1 91 ? -14.080 -1.929 22.178 1.00 81.94 91 ASP A O 1
ATOM 732 N N . ARG A 1 92 ? -14.204 -0.782 20.257 1.00 86.56 92 ARG A N 1
ATOM 733 C CA . ARG A 1 92 ? -13.190 -1.558 19.530 1.00 86.56 92 ARG A CA 1
ATOM 734 C C . ARG A 1 92 ? -12.310 -0.650 18.686 1.00 86.56 92 ARG A C 1
ATOM 736 O O . ARG A 1 92 ? -12.763 0.376 18.187 1.00 86.56 92 ARG A O 1
ATOM 743 N N . THR A 1 93 ? -11.062 -1.061 18.492 1.00 86.62 93 THR A N 1
ATOM 744 C CA . THR A 1 93 ? -10.094 -0.334 17.663 1.00 86.62 93 THR A CA 1
ATOM 745 C C . THR A 1 93 ? -10.145 -0.826 16.213 1.00 86.62 93 THR A C 1
ATOM 747 O O . THR A 1 93 ? -10.068 -2.045 16.004 1.00 86.62 93 THR A O 1
ATOM 750 N N . PRO A 1 94 ? -10.236 0.073 15.217 1.00 93.31 94 PRO A N 1
ATOM 751 C CA . PRO A 1 94 ? -10.163 -0.297 13.810 1.00 93.31 94 PRO A CA 1
ATOM 752 C C . PRO A 1 94 ? -8.755 -0.743 13.388 1.00 93.31 94 PRO A C 1
ATOM 754 O O . PRO A 1 94 ? -7.735 -0.263 13.881 1.00 93.31 94 PRO A O 1
ATOM 757 N N . GLN A 1 95 ? -8.718 -1.633 12.404 1.00 92.12 95 GLN A N 1
ATOM 758 C CA . GLN A 1 95 ? -7.560 -1.968 11.582 1.00 92.12 95 GLN A CA 1
ATOM 759 C C . GLN A 1 95 ? -7.932 -1.796 10.112 1.00 92.12 95 GLN A C 1
ATOM 761 O O . GLN A 1 95 ? -9.081 -2.032 9.735 1.00 92.12 95 GLN A O 1
ATOM 766 N N . LEU A 1 96 ? -6.956 -1.441 9.284 1.00 93.06 96 LEU A N 1
ATOM 767 C CA . LEU A 1 96 ? -7.084 -1.438 7.833 1.00 93.06 96 LEU A CA 1
ATOM 768 C C . LEU A 1 96 ? -6.349 -2.645 7.271 1.00 93.06 96 LEU A C 1
ATOM 770 O O . LEU A 1 96 ? -5.144 -2.789 7.482 1.00 93.06 96 LEU A O 1
ATOM 774 N N . TRP A 1 97 ? -7.075 -3.522 6.582 1.00 94.06 97 TRP A N 1
ATOM 775 C CA . TRP A 1 97 ? -6.466 -4.620 5.839 1.00 94.06 97 TRP A CA 1
ATOM 776 C C . TRP A 1 97 ? -6.588 -4.347 4.340 1.00 94.06 97 TRP A C 1
ATOM 778 O O . TRP A 1 97 ? -7.700 -4.208 3.815 1.00 94.06 97 TRP A O 1
ATOM 788 N N . ASP A 1 98 ? -5.449 -4.250 3.656 1.00 89.81 98 ASP A N 1
ATOM 789 C CA . ASP A 1 98 ? -5.387 -4.005 2.217 1.00 89.81 98 ASP A CA 1
ATOM 790 C C . ASP A 1 98 ? -5.385 -5.353 1.470 1.00 89.81 98 ASP A C 1
ATOM 792 O O . ASP A 1 98 ? -4.409 -6.107 1.526 1.00 89.81 98 ASP A O 1
ATOM 796 N N . PRO A 1 99 ? -6.464 -5.694 0.740 1.00 90.88 99 PRO A N 1
ATOM 797 C CA . PRO A 1 99 ? -6.551 -6.973 0.040 1.00 90.88 99 PRO A CA 1
ATOM 798 C C . PRO A 1 99 ? -5.590 -7.098 -1.146 1.00 90.88 99 PRO A C 1
ATOM 800 O O . PRO A 1 99 ? -5.477 -8.178 -1.720 1.00 90.88 99 PRO A O 1
ATOM 803 N N . THR A 1 100 ? -4.938 -6.010 -1.557 1.00 84.56 100 THR A N 1
ATOM 804 C CA . THR A 1 100 ? -4.088 -5.980 -2.751 1.00 84.56 100 THR A CA 1
ATOM 805 C C . THR A 1 100 ? -2.639 -6.348 -2.469 1.00 84.56 100 THR A C 1
ATOM 807 O O . THR A 1 100 ? -1.952 -6.799 -3.383 1.00 84.56 100 THR A O 1
ATOM 810 N N . ASN A 1 101 ? -2.197 -6.221 -1.216 1.00 82.50 101 ASN A N 1
ATOM 811 C CA . ASN A 1 101 ? -0.864 -6.629 -0.760 1.00 82.50 101 ASN A CA 1
ATOM 812 C C . ASN A 1 101 ? -0.892 -7.496 0.517 1.00 82.50 101 ASN A C 1
ATOM 814 O O . ASN A 1 101 ? 0.149 -8.003 0.927 1.00 82.50 101 ASN A O 1
ATOM 818 N N . GLY A 1 102 ? -2.063 -7.689 1.135 1.00 86.81 102 GLY A N 1
ATOM 819 C CA . GLY A 1 102 ? -2.232 -8.482 2.350 1.00 86.81 102 GLY A CA 1
ATOM 820 C C . GLY A 1 102 ? -1.784 -7.782 3.636 1.00 86.81 102 GLY A C 1
ATOM 821 O O . GLY A 1 102 ? -1.695 -8.451 4.669 1.00 86.81 102 GLY A O 1
ATOM 822 N N . SER A 1 103 ? -1.488 -6.476 3.605 1.00 83.25 103 SER A N 1
ATOM 823 C CA . SER A 1 103 ? -1.121 -5.733 4.811 1.00 83.25 103 SER A CA 1
ATOM 824 C C . SER A 1 103 ? -2.305 -5.657 5.775 1.00 83.25 103 SER A C 1
ATOM 826 O O . SER A 1 103 ? -3.466 -5.601 5.368 1.00 83.25 103 SER A O 1
ATOM 828 N N . MET A 1 104 ? -2.005 -5.699 7.072 1.00 86.62 104 MET A N 1
ATOM 829 C CA . MET A 1 104 ? -2.980 -5.627 8.158 1.00 86.62 104 MET A CA 1
ATOM 830 C C . MET A 1 104 ? -2.428 -4.684 9.218 1.00 86.62 104 MET A C 1
ATOM 832 O O . MET A 1 104 ? -1.531 -5.051 9.976 1.00 86.62 104 MET A O 1
ATOM 836 N N . GLU A 1 105 ? -2.931 -3.456 9.244 1.00 83.38 105 GLU A N 1
ATOM 837 C CA . GLU A 1 105 ? -2.342 -2.372 10.026 1.00 83.38 105 GLU A CA 1
ATOM 838 C C . GLU A 1 105 ? -3.353 -1.816 11.036 1.00 83.38 105 GLU A C 1
ATOM 840 O O . GLU A 1 105 ? -4.508 -1.570 10.674 1.00 83.38 105 GLU A O 1
ATOM 845 N N . PRO A 1 106 ? -2.956 -1.582 12.301 1.00 86.38 106 PRO A N 1
ATOM 846 C CA . PRO A 1 106 ? -3.766 -0.813 13.234 1.00 86.38 106 PRO A CA 1
ATOM 847 C C . PRO A 1 106 ? -4.076 0.576 12.682 1.00 86.38 106 PRO A C 1
ATOM 849 O O . PRO A 1 106 ? -3.230 1.220 12.061 1.00 86.38 106 PRO A O 1
ATOM 852 N N . MET A 1 107 ? -5.285 1.060 12.947 1.00 87.50 107 MET A N 1
ATOM 853 C CA . MET A 1 107 ? -5.653 2.430 12.639 1.00 87.50 107 MET A CA 1
ATOM 854 C C . MET A 1 107 ? -5.728 3.235 13.926 1.00 87.50 107 MET A C 1
ATOM 856 O O . MET A 1 107 ? -6.653 3.078 14.716 1.00 87.50 107 MET A O 1
ATOM 860 N N . PHE A 1 108 ? -4.740 4.104 14.127 1.00 86.88 108 PHE A N 1
ATOM 861 C CA . PHE A 1 108 ? -4.656 4.947 15.319 1.00 86.88 108 PHE A CA 1
ATOM 862 C C . PHE A 1 108 ? -5.419 6.265 15.173 1.00 86.88 108 PHE A C 1
ATOM 864 O O . PHE A 1 108 ? -5.801 6.852 16.181 1.00 86.88 108 PHE A O 1
ATOM 871 N N . VAL A 1 109 ? -5.659 6.720 13.936 1.00 89.62 109 VAL A N 1
ATOM 872 C CA . VAL A 1 109 ? -6.410 7.952 13.662 1.00 89.62 109 VAL A CA 1
ATOM 873 C C . VAL A 1 109 ? -7.888 7.634 13.444 1.00 89.62 109 VAL A C 1
ATOM 875 O O . VAL A 1 109 ? -8.281 7.224 12.352 1.00 89.62 109 VAL A O 1
ATOM 878 N N . TYR A 1 110 ? -8.706 7.799 14.480 1.00 91.12 110 TYR A N 1
ATOM 879 C CA . TYR A 1 110 ? -10.158 7.613 14.428 1.00 91.12 110 TYR A CA 1
ATOM 880 C C . TYR A 1 110 ? -10.840 8.337 15.592 1.00 91.12 110 TYR A C 1
ATOM 882 O O . TYR A 1 110 ? -10.217 8.619 16.614 1.00 91.12 110 TYR A O 1
ATOM 890 N N . LYS A 1 111 ? -12.146 8.586 15.449 1.00 90.75 111 LYS A N 1
ATOM 891 C CA . LYS A 1 111 ? -12.966 9.243 16.474 1.00 90.75 111 LYS A CA 1
ATOM 892 C C . LYS A 1 111 ? -14.061 8.321 16.969 1.00 90.75 111 LYS A C 1
ATOM 894 O O . LYS A 1 111 ? -14.799 7.748 16.167 1.00 90.75 111 LYS A O 1
ATOM 899 N N . THR A 1 112 ? -14.233 8.237 18.280 1.00 88.75 112 THR A N 1
ATOM 900 C CA . THR A 1 112 ? -15.448 7.662 18.864 1.00 88.75 112 THR A CA 1
ATOM 901 C C . THR A 1 112 ? -16.498 8.762 18.942 1.00 88.75 112 THR A C 1
ATOM 903 O O . THR A 1 112 ? -16.300 9.768 19.616 1.00 88.75 112 THR A O 1
ATOM 906 N N . VAL A 1 113 ? -17.604 8.594 18.224 1.00 89.25 113 VAL A N 1
ATOM 907 C CA . VAL A 1 113 ? -18.697 9.571 18.150 1.00 89.25 113 VAL A CA 1
ATOM 908 C C . VAL A 1 113 ? -20.012 8.921 18.560 1.00 89.25 113 VAL A C 1
ATOM 910 O O . VAL A 1 113 ? -20.115 7.696 18.682 1.00 89.25 113 VAL A O 1
ATOM 913 N N . ASP A 1 114 ? -21.054 9.730 18.751 1.00 84.38 114 ASP A N 1
ATOM 914 C CA . ASP A 1 114 ? -22.381 9.157 18.938 1.00 84.38 114 ASP A CA 1
ATOM 915 C C . ASP A 1 114 ? -22.787 8.338 17.697 1.00 84.38 114 ASP A C 1
ATOM 917 O O . ASP A 1 114 ? -22.627 8.766 16.552 1.00 84.38 114 ASP A O 1
ATOM 921 N N . GLY A 1 115 ? -23.255 7.113 17.932 1.00 85.56 115 GLY A N 1
ATOM 922 C CA . GLY A 1 115 ? -23.560 6.135 16.886 1.00 85.56 115 GLY A CA 1
ATOM 923 C C . GLY A 1 115 ? -22.424 5.189 16.465 1.00 85.56 115 GLY A C 1
ATOM 924 O O . GLY A 1 115 ? -22.746 4.179 15.840 1.00 85.56 115 GLY A O 1
ATOM 925 N N . GLY A 1 116 ? -21.153 5.416 16.836 1.00 93.69 116 GLY A N 1
ATOM 926 C CA . GLY A 1 116 ? -20.067 4.453 16.572 1.00 93.69 116 GLY A CA 1
ATOM 927 C C . GLY A 1 116 ? -18.671 5.058 16.381 1.00 93.69 116 GLY A C 1
ATOM 928 O O . GLY A 1 116 ? -18.317 6.052 17.010 1.00 93.69 116 GLY A O 1
ATOM 929 N N . THR A 1 117 ? -17.868 4.458 15.505 1.00 94.25 117 THR A N 1
ATOM 930 C CA . THR A 1 117 ? -16.489 4.879 15.216 1.00 94.25 117 THR A CA 1
ATOM 931 C C . THR A 1 117 ? -16.408 5.556 13.850 1.00 94.25 117 THR A C 1
ATOM 933 O O . THR A 1 117 ? -16.801 4.972 12.843 1.00 94.25 117 THR A O 1
ATOM 936 N N . SER A 1 118 ? -15.893 6.786 13.798 1.00 95.12 118 SER A N 1
ATOM 937 C CA . SER A 1 118 ? -15.630 7.521 12.558 1.00 95.12 118 SER A CA 1
ATOM 938 C C . SER A 1 118 ? -14.166 7.388 12.145 1.00 95.12 118 SER A C 1
ATOM 940 O O . SER A 1 118 ? -13.256 7.594 12.949 1.00 95.12 118 SER A O 1
ATOM 942 N N . VAL A 1 119 ? -13.953 7.031 10.883 1.00 94.69 119 VAL A N 1
ATOM 943 C CA . VAL A 1 119 ? -12.656 6.726 10.282 1.00 94.69 119 VAL A CA 1
ATOM 944 C C . VAL A 1 119 ? -12.532 7.457 8.946 1.00 94.69 119 VAL A C 1
ATOM 946 O O . VAL A 1 119 ? -13.414 7.345 8.092 1.00 94.69 119 VAL A O 1
ATOM 949 N N . ARG A 1 120 ? -11.416 8.158 8.727 1.00 93.81 120 ARG A N 1
ATOM 950 C CA . ARG A 1 120 ? -11.080 8.740 7.422 1.00 93.81 120 ARG A CA 1
ATOM 951 C C . ARG A 1 120 ? -10.563 7.648 6.487 1.00 93.81 120 ARG A C 1
ATOM 953 O O . ARG A 1 120 ? -9.543 7.036 6.776 1.00 93.81 120 ARG A O 1
ATOM 960 N N . LEU A 1 121 ? -11.243 7.415 5.367 1.00 93.94 121 LEU A N 1
ATOM 961 C CA . LEU A 1 121 ? -10.793 6.482 4.334 1.00 93.94 121 LEU A CA 1
ATOM 962 C C . LEU A 1 121 ? -10.332 7.226 3.083 1.00 93.94 121 LEU A C 1
ATOM 964 O O . LEU A 1 121 ? -11.097 8.001 2.505 1.00 93.94 121 LEU A O 1
ATOM 968 N N . ASP A 1 122 ? -9.113 6.913 2.647 1.00 91.31 122 ASP A N 1
ATOM 969 C CA . ASP A 1 122 ? -8.504 7.375 1.401 1.00 91.31 122 ASP A CA 1
ATOM 970 C C . ASP A 1 122 ? -8.406 6.205 0.418 1.00 91.31 122 ASP A C 1
ATOM 972 O O . ASP A 1 122 ? -7.531 5.347 0.523 1.00 91.31 122 ASP A O 1
ATOM 976 N N . LEU A 1 123 ? -9.336 6.143 -0.535 1.00 92.00 123 LEU A N 1
ATOM 977 C CA . LEU A 1 123 ? -9.422 5.069 -1.521 1.00 92.00 123 LEU A CA 1
ATOM 978 C C . LEU A 1 123 ? -9.047 5.580 -2.920 1.00 92.00 123 LEU A C 1
ATOM 980 O O . LEU A 1 123 ? -9.658 6.540 -3.404 1.00 92.00 123 LEU A O 1
ATOM 984 N N . PRO A 1 124 ? -8.098 4.929 -3.623 1.00 89.69 124 PRO A N 1
ATOM 985 C CA . PRO A 1 124 ? -7.791 5.267 -5.011 1.00 89.69 124 PRO A CA 1
ATOM 986 C C . PRO A 1 124 ? -8.981 4.956 -5.941 1.00 89.69 124 PRO A C 1
ATOM 988 O O . PRO A 1 124 ? -9.952 4.320 -5.509 1.00 89.69 124 PRO A O 1
ATOM 991 N N . PRO A 1 125 ? -8.934 5.377 -7.221 1.00 88.31 125 PRO A N 1
ATOM 992 C CA . PRO A 1 125 ? -9.874 4.925 -8.250 1.00 88.31 125 PRO A CA 1
ATOM 993 C C . PRO A 1 125 ? -10.076 3.403 -8.219 1.00 88.31 125 PRO A C 1
ATOM 995 O O . PRO A 1 125 ? -9.103 2.654 -8.279 1.00 88.31 125 PRO A O 1
ATOM 998 N N . GLY A 1 126 ? -11.321 2.941 -8.082 1.00 90.69 126 GLY A N 1
ATOM 999 C CA . GLY A 1 126 ? -11.644 1.509 -7.978 1.00 90.69 126 GLY A CA 1
ATOM 1000 C C . GLY A 1 126 ? -11.097 0.791 -6.732 1.00 90.69 126 GLY A C 1
ATOM 1001 O O . GLY A 1 126 ? -11.194 -0.431 -6.644 1.00 90.69 126 GLY A O 1
ATOM 1002 N N . GLY A 1 127 ? -10.496 1.517 -5.785 1.00 92.56 127 GLY A N 1
ATOM 1003 C CA . GLY A 1 127 ? -9.840 0.962 -4.605 1.00 92.56 127 GLY A CA 1
ATOM 1004 C C . GLY A 1 127 ? -10.808 0.397 -3.569 1.00 92.56 127 GLY A C 1
ATOM 1005 O O . GLY A 1 127 ? -11.980 0.772 -3.505 1.00 92.56 127 GLY A O 1
ATOM 1006 N N . SER A 1 128 ? -10.299 -0.481 -2.710 1.00 95.62 128 SER A N 1
ATOM 1007 C CA . SER A 1 128 ? -11.070 -1.093 -1.629 1.00 95.62 128 SER A CA 1
ATOM 1008 C C . SER A 1 128 ? -10.200 -1.413 -0.425 1.00 95.62 128 SER A C 1
ATOM 1010 O O . SER A 1 128 ? -9.007 -1.655 -0.585 1.00 95.62 128 SER A O 1
ATOM 1012 N N . VAL A 1 129 ? -10.813 -1.485 0.751 1.00 97.25 129 VAL A N 1
ATOM 1013 C CA . VAL A 1 129 ? -10.147 -1.823 2.011 1.00 97.25 129 VAL A CA 1
ATOM 1014 C C . VAL A 1 12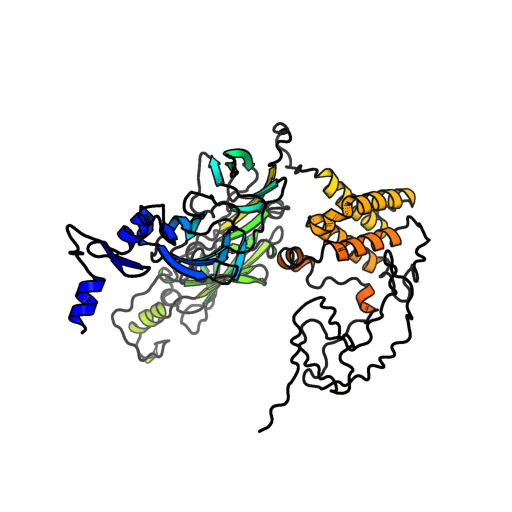9 ? -11.093 -2.617 2.907 1.00 97.25 129 VAL A C 1
ATOM 1016 O O . VAL A 1 129 ? -12.313 -2.434 2.848 1.00 97.25 129 VAL A O 1
ATOM 1019 N N . PHE A 1 130 ? -10.544 -3.481 3.755 1.00 98.31 130 PHE A N 1
ATOM 1020 C CA . PHE A 1 130 ? -11.280 -4.015 4.893 1.00 98.31 130 PHE A CA 1
ATOM 1021 C C . PHE A 1 130 ? -11.024 -3.148 6.128 1.00 98.31 130 PHE A C 1
ATOM 1023 O O . PHE A 1 130 ? -9.874 -2.909 6.484 1.00 98.31 130 PHE A O 1
ATOM 1030 N N . VAL A 1 131 ? -12.088 -2.706 6.794 1.00 98.00 131 VAL A N 1
ATOM 1031 C CA . VAL A 1 131 ? -12.029 -2.063 8.110 1.00 98.00 131 VAL A CA 1
ATOM 1032 C C . VAL A 1 131 ? -12.484 -3.084 9.145 1.00 98.00 131 VAL A C 1
ATOM 1034 O O . VAL A 1 131 ? -13.651 -3.485 9.165 1.00 98.00 131 VAL A O 1
ATOM 1037 N N . VAL A 1 132 ? -11.542 -3.547 9.962 1.00 96.56 132 VAL A N 1
ATOM 1038 C CA . VAL A 1 132 ? -11.739 -4.658 10.899 1.00 96.56 132 VAL A CA 1
ATOM 1039 C C . VAL A 1 132 ? -11.687 -4.147 12.332 1.00 96.56 132 VAL A C 1
ATOM 1041 O O . VAL A 1 132 ? -10.683 -3.586 12.759 1.00 96.56 132 VAL A O 1
ATOM 1044 N N . PHE A 1 133 ? -12.752 -4.373 13.094 1.00 94.44 133 PHE A N 1
ATOM 1045 C CA . PHE A 1 133 ? -12.862 -3.990 14.499 1.00 94.44 133 PHE A CA 1
ATOM 1046 C C . PHE A 1 133 ? -12.799 -5.236 15.383 1.00 94.44 133 PHE A C 1
ATOM 1048 O O . PHE A 1 133 ? -13.810 -5.907 15.618 1.00 94.44 133 PHE A O 1
ATOM 1055 N N . GLY A 1 134 ? -11.593 -5.547 15.856 1.00 84.75 134 GLY A N 1
ATOM 1056 C CA . GLY A 1 134 ? -11.311 -6.692 16.725 1.00 84.75 134 GLY A CA 1
ATOM 1057 C C . GLY A 1 134 ? -11.021 -6.294 18.174 1.00 84.75 134 GLY A C 1
ATOM 1058 O O . GLY A 1 134 ? -11.506 -5.278 18.674 1.00 84.75 134 GLY A O 1
ATOM 1059 N N . LYS A 1 135 ? -10.200 -7.106 18.851 1.00 70.56 135 LYS A N 1
ATOM 1060 C CA . LYS A 1 135 ? -9.707 -6.835 20.211 1.00 70.56 135 LYS A CA 1
ATOM 1061 C C . LYS A 1 135 ? -8.952 -5.499 20.251 1.00 70.56 135 LYS A C 1
ATOM 1063 O O . LYS A 1 135 ? -8.246 -5.186 19.308 1.00 70.56 135 LYS A O 1
ATOM 1068 N N . SER A 1 136 ? -9.080 -4.728 21.331 1.00 66.38 136 SER A N 1
ATOM 1069 C CA . SER A 1 136 ? -8.377 -3.442 21.456 1.00 66.38 136 SER A CA 1
ATOM 1070 C C . SER A 1 136 ? -6.856 -3.635 21.498 1.00 66.38 136 SER A C 1
ATOM 1072 O O . SER A 1 136 ? -6.371 -4.432 22.305 1.00 66.38 136 SER A O 1
ATOM 1074 N N . TYR A 1 137 ? -6.118 -2.908 20.654 1.00 56.44 137 TYR A N 1
ATOM 1075 C CA . TYR A 1 137 ? -4.644 -2.959 20.588 1.00 56.44 137 TYR A CA 1
ATOM 1076 C C . TYR A 1 137 ? -3.954 -1.740 21.208 1.00 56.44 137 TYR A C 1
ATOM 1078 O O . TYR A 1 137 ? -2.754 -1.791 21.459 1.00 56.44 137 TYR A O 1
ATOM 1086 N N . ALA A 1 138 ? -4.697 -0.665 21.468 1.00 57.84 138 ALA A N 1
ATOM 1087 C CA . ALA A 1 138 ? -4.165 0.572 22.019 1.00 57.84 138 ALA A CA 1
ATOM 1088 C C . ALA A 1 138 ? -5.032 1.080 23.177 1.00 57.84 138 ALA A C 1
ATOM 1090 O O . ALA A 1 138 ? -6.236 0.817 23.231 1.00 57.84 138 ALA A O 1
ATOM 1091 N N . SER A 1 139 ? -4.410 1.814 24.099 1.00 56.88 139 SER A N 1
ATOM 1092 C CA . SER A 1 139 ? -5.066 2.452 25.247 1.00 56.88 139 SER A CA 1
ATOM 1093 C C . SER A 1 139 ? -5.697 3.817 24.922 1.00 56.88 139 SER A C 1
ATOM 1095 O O . SER A 1 139 ? -6.143 4.499 25.838 1.00 56.88 139 SER A O 1
ATOM 1097 N N . GLY A 1 140 ? -5.741 4.224 23.647 1.00 69.00 140 GLY A N 1
ATOM 1098 C CA . GLY A 1 140 ? -6.274 5.516 23.200 1.00 69.00 140 GLY A CA 1
ATOM 1099 C C . GLY A 1 140 ? -6.429 5.604 21.678 1.00 69.00 140 GLY A C 1
ATOM 1100 O O . GLY A 1 140 ? -6.296 4.592 20.986 1.00 69.00 140 GLY A O 1
ATOM 1101 N N . SER A 1 141 ? -6.702 6.808 21.166 1.00 73.31 141 SER A N 1
ATOM 1102 C CA . SER A 1 141 ? -6.736 7.130 19.733 1.00 73.31 141 SER A CA 1
ATOM 1103 C C . SER A 1 141 ? -6.286 8.567 19.466 1.00 73.31 141 SER A C 1
ATOM 1105 O O . SER A 1 141 ? -6.309 9.426 20.349 1.00 73.31 141 SER A O 1
ATOM 1107 N N . ILE A 1 142 ? -5.889 8.827 18.222 1.00 76.75 142 ILE A N 1
ATOM 1108 C CA . ILE A 1 142 ? -5.631 10.166 17.698 1.00 76.75 142 ILE A CA 1
ATOM 1109 C C . ILE A 1 142 ? -6.860 10.608 16.904 1.00 76.75 142 ILE A C 1
ATOM 1111 O O . ILE A 1 142 ? -7.310 9.921 15.993 1.00 76.75 142 ILE A O 1
ATOM 1115 N N . ASP A 1 143 ? -7.401 11.776 17.219 1.00 79.31 143 ASP A N 1
ATOM 1116 C CA . ASP A 1 143 ? -8.573 12.321 16.538 1.00 79.31 143 ASP A CA 1
ATOM 1117 C C . ASP A 1 143 ? -8.219 12.879 15.155 1.00 79.31 143 ASP A C 1
ATOM 1119 O O . ASP A 1 143 ? -9.012 12.796 14.213 1.00 79.31 143 ASP A O 1
ATOM 1123 N N . SER A 1 144 ? -7.039 13.493 15.028 1.00 78.50 144 SER A N 1
ATOM 1124 C CA . SER A 1 144 ? -6.548 14.029 13.756 1.00 78.50 144 SER A CA 1
ATOM 1125 C C . SER A 1 144 ? -5.049 14.305 13.775 1.00 78.50 144 SER A C 1
ATOM 1127 O O . SER A 1 144 ? -4.496 14.678 14.810 1.00 78.50 144 SER A O 1
ATOM 1129 N N . VAL A 1 145 ? -4.429 14.219 12.599 1.00 79.44 145 VAL A N 1
ATOM 1130 C CA . VAL A 1 145 ? -3.105 14.779 12.311 1.00 79.44 145 VAL A CA 1
ATOM 1131 C C . VAL A 1 145 ? -3.292 15.847 11.240 1.00 79.44 145 VAL A C 1
ATOM 1133 O O . VAL A 1 145 ? -3.817 15.562 10.167 1.00 79.44 145 VAL A O 1
ATOM 1136 N N . VAL A 1 146 ? -2.909 17.087 11.538 1.00 81.38 146 VAL A N 1
ATOM 1137 C CA . VAL A 1 146 ? -3.056 18.227 10.625 1.00 81.38 146 VAL A CA 1
ATOM 1138 C C . VAL A 1 146 ? -1.687 18.811 10.333 1.00 81.38 146 VAL A C 1
ATOM 1140 O O . VAL A 1 146 ? -0.997 19.248 11.251 1.00 81.38 146 VAL A O 1
ATOM 1143 N N . ARG A 1 147 ? -1.306 18.865 9.055 1.00 79.81 147 ARG A N 1
ATOM 1144 C CA . ARG A 1 147 ? -0.121 19.605 8.622 1.00 79.81 147 ARG A CA 1
ATOM 1145 C C . ARG A 1 147 ? -0.490 21.046 8.283 1.00 79.81 147 ARG A C 1
ATOM 1147 O O . ARG A 1 147 ? -1.394 21.287 7.488 1.00 79.81 147 ARG A O 1
ATO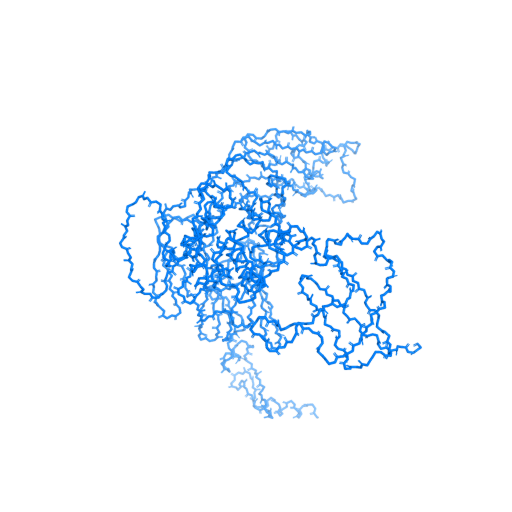M 1154 N N . THR A 1 148 ? 0.249 21.996 8.836 1.00 76.44 148 THR A N 1
ATOM 1155 C CA . THR A 1 148 ? 0.242 23.401 8.421 1.00 76.44 148 THR A CA 1
ATOM 1156 C C . THR A 1 148 ? 1.541 23.715 7.685 1.00 76.44 148 THR A C 1
ATOM 1158 O O . THR A 1 148 ? 2.632 23.579 8.245 1.00 76.44 148 THR A O 1
ATOM 1161 N N . SER A 1 149 ? 1.429 24.119 6.418 1.00 67.69 149 SER A N 1
ATOM 1162 C CA . SER A 1 149 ? 2.543 24.598 5.591 1.00 67.69 149 SER A CA 1
ATOM 1163 C C . SER A 1 149 ? 2.040 25.519 4.476 1.00 67.69 149 SER A C 1
ATOM 1165 O O . SER A 1 149 ? 0.870 25.462 4.102 1.00 67.69 149 SER A O 1
ATOM 1167 N N . GLU A 1 150 ? 2.932 26.345 3.922 1.00 56.72 150 GLU A N 1
ATOM 1168 C CA . GLU A 1 150 ? 2.607 27.278 2.829 1.00 56.72 150 GLU A CA 1
ATOM 1169 C C . GLU A 1 150 ? 2.341 26.572 1.487 1.00 56.72 150 GLU A C 1
ATOM 1171 O O . GLU A 1 150 ? 1.591 27.075 0.655 1.00 56.72 150 GLU A O 1
ATOM 1176 N N . MET A 1 151 ? 2.914 25.380 1.280 1.00 64.06 151 MET A N 1
ATOM 1177 C CA . MET A 1 151 ? 2.703 24.545 0.092 1.00 64.06 151 MET A CA 1
ATOM 1178 C C . MET A 1 151 ? 2.299 23.121 0.482 1.00 64.06 151 MET A C 1
ATOM 1180 O O . MET A 1 151 ? 2.818 22.570 1.457 1.00 64.06 151 MET A O 1
ATOM 1184 N N . ASN A 1 152 ? 1.378 22.523 -0.280 1.00 73.25 152 ASN A N 1
ATOM 1185 C CA . ASN A 1 152 ? 0.969 21.128 -0.136 1.00 73.25 152 ASN A CA 1
ATOM 1186 C C . ASN A 1 152 ? 1.055 20.390 -1.470 1.00 73.25 152 ASN A C 1
ATOM 1188 O O . ASN A 1 152 ? 0.318 20.715 -2.399 1.00 73.25 152 ASN A O 1
ATOM 1192 N N . ASP A 1 153 ? 1.923 19.382 -1.548 1.00 80.88 153 ASP A N 1
ATOM 1193 C CA . ASP A 1 153 ? 1.965 18.472 -2.685 1.00 80.88 153 ASP A CA 1
ATOM 1194 C C . ASP A 1 153 ? 0.945 17.345 -2.475 1.00 80.88 153 ASP A C 1
ATOM 1196 O O . ASP A 1 153 ? 1.195 16.360 -1.779 1.00 80.88 153 ASP A O 1
ATOM 1200 N N . ALA A 1 154 ? -0.228 17.502 -3.090 1.00 77.56 154 ALA A N 1
ATOM 1201 C CA . ALA A 1 154 ? -1.310 16.519 -3.042 1.00 77.56 154 ALA A CA 1
ATOM 1202 C C . ALA A 1 154 ? -0.998 15.213 -3.802 1.00 77.56 154 ALA A C 1
ATOM 1204 O O . ALA A 1 154 ? -1.793 14.277 -3.751 1.00 77.56 154 ALA A O 1
ATOM 1205 N N . SER A 1 155 ? 0.124 15.139 -4.530 1.00 81.25 155 SER A N 1
ATOM 1206 C CA . SER A 1 155 ? 0.563 13.913 -5.208 1.00 81.25 155 SER A CA 1
ATOM 1207 C C . SER A 1 155 ? 1.330 12.955 -4.288 1.00 81.25 155 SER A C 1
ATOM 1209 O O . SER A 1 155 ? 1.580 11.803 -4.666 1.00 81.25 155 SER A O 1
ATOM 1211 N N . LEU A 1 156 ? 1.711 13.414 -3.092 1.00 87.31 156 LEU A N 1
ATOM 1212 C CA . LEU A 1 156 ? 2.363 12.600 -2.073 1.00 87.31 156 LEU A CA 1
ATOM 1213 C C . LEU A 1 156 ? 1.334 11.823 -1.236 1.00 87.31 156 LEU A C 1
ATOM 1215 O O . LEU A 1 156 ? 0.163 12.203 -1.179 1.00 87.31 156 LEU A O 1
ATOM 1219 N N . PRO A 1 157 ? 1.735 10.698 -0.617 1.00 87.25 157 PRO A N 1
ATOM 1220 C CA . PRO A 1 157 ? 0.850 9.962 0.278 1.00 87.25 157 PRO A CA 1
ATOM 1221 C C . PRO A 1 157 ? 0.400 10.820 1.470 1.00 87.25 157 PRO A C 1
ATOM 1223 O O . PRO A 1 157 ? 1.125 11.709 1.917 1.00 87.25 157 PRO A O 1
ATOM 1226 N N . ALA A 1 158 ? -0.784 10.506 2.000 1.00 84.56 158 ALA A N 1
ATOM 1227 C CA . ALA A 1 158 ? -1.260 11.082 3.251 1.00 84.56 158 ALA A CA 1
ATOM 1228 C C . ALA A 1 158 ? -0.374 10.638 4.422 1.00 84.56 158 ALA A C 1
ATOM 1230 O O . ALA A 1 158 ? 0.167 9.527 4.436 1.00 84.56 158 ALA A O 1
ATOM 1231 N N . GLU A 1 159 ? -0.232 11.512 5.410 1.00 86.94 159 GLU A N 1
ATOM 1232 C CA . GLU A 1 159 ? 0.514 11.226 6.624 1.00 86.94 159 GLU A CA 1
ATOM 1233 C C . GLU A 1 159 ? -0.243 10.230 7.503 1.00 86.94 159 GLU A C 1
ATOM 1235 O O . GLU A 1 159 ? -1.475 10.223 7.563 1.00 86.94 159 GLU A O 1
ATOM 1240 N N . ARG A 1 160 ? 0.501 9.345 8.171 1.00 85.38 160 ARG A N 1
ATOM 1241 C CA . ARG A 1 160 ? -0.089 8.238 8.932 1.00 85.38 160 ARG A CA 1
ATOM 1242 C C . ARG A 1 160 ? 0.553 8.139 10.296 1.00 85.38 160 ARG A C 1
ATOM 1244 O O . ARG A 1 160 ? 1.770 8.201 10.414 1.00 85.38 160 ARG A O 1
ATOM 1251 N N . VAL A 1 161 ? -0.261 7.930 11.322 1.00 84.19 161 VAL A N 1
ATOM 1252 C CA . VAL A 1 161 ? 0.247 7.428 12.599 1.00 84.19 161 VAL A CA 1
ATOM 1253 C C . VAL A 1 161 ? 0.546 5.946 12.404 1.00 84.19 161 VAL A C 1
ATOM 1255 O O . VAL A 1 161 ? -0.354 5.193 12.039 1.00 84.19 161 VAL A O 1
ATOM 1258 N N . VAL A 1 162 ? 1.803 5.553 12.591 1.00 80.75 162 VAL A N 1
ATOM 1259 C CA . VAL A 1 162 ? 2.287 4.180 12.352 1.00 80.75 162 VAL A CA 1
ATOM 1260 C C . VAL A 1 162 ? 2.509 3.405 13.646 1.00 80.75 162 VAL A C 1
ATOM 1262 O O . VAL A 1 162 ? 2.519 2.178 13.634 1.00 80.75 162 VAL A O 1
ATOM 1265 N N . GLU A 1 163 ? 2.631 4.109 14.769 1.00 76.69 163 GLU A N 1
ATOM 1266 C CA . GLU A 1 163 ? 2.768 3.515 16.093 1.00 76.69 163 GLU A CA 1
ATOM 1267 C C . GLU A 1 163 ? 2.193 4.459 17.147 1.00 76.69 163 GLU A C 1
ATOM 1269 O O . GLU A 1 163 ? 2.286 5.681 17.018 1.00 76.69 163 GLU A O 1
ATOM 1274 N N . MET A 1 164 ? 1.619 3.892 18.205 1.00 68.69 164 MET A N 1
ATOM 1275 C CA . MET A 1 164 ? 1.142 4.643 19.358 1.00 68.69 164 MET A CA 1
ATOM 1276 C C . MET A 1 164 ? 1.437 3.851 20.629 1.00 68.69 164 MET A C 1
ATOM 1278 O O . MET A 1 164 ? 0.846 2.798 20.877 1.00 68.69 164 MET A O 1
ATOM 1282 N N . GLY A 1 165 ? 2.385 4.361 21.406 1.00 63.25 165 GLY A N 1
ATOM 1283 C CA . GLY A 1 165 ? 2.728 3.877 22.732 1.00 63.25 165 GLY A CA 1
ATOM 1284 C C . GLY A 1 165 ? 1.973 4.628 23.828 1.00 63.25 165 GLY A C 1
ATOM 1285 O O . GLY A 1 165 ? 1.102 5.456 23.572 1.00 63.25 165 GLY A O 1
ATOM 1286 N N . ILE A 1 166 ? 2.330 4.335 25.078 1.00 59.16 166 ILE A N 1
ATOM 1287 C CA . ILE A 1 166 ? 1.739 4.991 26.256 1.00 59.16 166 ILE A CA 1
ATOM 1288 C C . ILE A 1 166 ? 2.199 6.453 26.359 1.00 59.16 166 ILE A C 1
ATOM 1290 O O . ILE A 1 166 ? 1.421 7.315 26.756 1.00 59.16 166 ILE A O 1
ATOM 1294 N N . THR A 1 167 ? 3.457 6.730 26.008 1.00 61.47 167 THR A N 1
ATOM 1295 C CA . THR A 1 167 ? 4.092 8.045 26.186 1.00 61.47 167 THR A CA 1
ATOM 1296 C C . THR A 1 167 ? 4.390 8.763 24.874 1.00 61.47 167 THR A C 1
ATOM 1298 O O . THR A 1 167 ? 4.623 9.968 24.892 1.00 61.47 167 THR A O 1
ATOM 1301 N N . SER A 1 168 ? 4.355 8.066 23.735 1.00 70.00 168 SER A N 1
ATOM 1302 C CA . SER A 1 168 ? 4.714 8.635 22.435 1.00 70.00 168 SER A CA 1
ATOM 1303 C C . SER A 1 168 ? 3.870 8.082 21.288 1.00 70.00 168 SER A C 1
ATOM 1305 O O . SER A 1 168 ? 3.294 6.997 21.363 1.00 70.00 168 SER A O 1
ATOM 1307 N N . THR A 1 169 ? 3.782 8.853 20.208 1.00 71.69 169 THR A N 1
ATOM 1308 C CA . THR A 1 169 ? 3.142 8.479 18.942 1.00 71.69 169 THR A CA 1
ATOM 1309 C C . THR A 1 169 ? 4.114 8.703 17.796 1.00 71.69 169 THR A C 1
ATOM 1311 O O . THR A 1 169 ? 4.715 9.768 17.708 1.00 71.69 169 THR A O 1
ATOM 1314 N N . THR A 1 170 ? 4.237 7.740 16.888 1.00 81.25 170 THR A N 1
ATOM 1315 C CA . THR A 1 170 ? 5.094 7.858 15.704 1.00 81.25 170 THR A CA 1
ATOM 1316 C C . THR A 1 170 ? 4.251 8.175 14.476 1.00 81.25 170 THR A C 1
ATOM 1318 O O . THR A 1 170 ? 3.326 7.432 14.137 1.00 81.25 170 THR A O 1
ATOM 1321 N N . ILE A 1 171 ? 4.590 9.255 13.772 1.00 84.69 171 ILE A N 1
ATOM 1322 C CA . ILE A 1 171 ? 3.965 9.641 12.503 1.00 84.69 171 ILE A CA 1
ATOM 1323 C C . ILE A 1 171 ? 4.941 9.418 11.358 1.00 84.69 171 ILE A C 1
ATOM 1325 O O . ILE A 1 171 ? 6.080 9.871 11.415 1.00 84.69 171 ILE A O 1
ATOM 1329 N N . GLN A 1 172 ? 4.470 8.792 10.287 1.00 89.44 172 GLN A N 1
ATOM 1330 C CA . GLN A 1 172 ? 5.127 8.803 8.993 1.00 89.44 172 GLN A CA 1
ATOM 1331 C C . GLN A 1 172 ? 4.730 10.057 8.206 1.00 89.44 172 GLN A C 1
ATOM 1333 O O . GLN A 1 172 ? 3.576 10.226 7.800 1.00 89.44 172 GLN A O 1
ATOM 1338 N N . CYS A 1 173 ? 5.717 10.913 7.965 1.00 90.75 173 CYS A N 1
ATOM 1339 C CA . CYS A 1 173 ? 5.599 12.160 7.224 1.00 90.75 173 CYS A CA 1
ATOM 1340 C C . CYS A 1 173 ? 6.260 12.039 5.845 1.00 90.75 173 CYS A C 1
ATOM 1342 O O . CYS A 1 173 ? 7.303 11.398 5.696 1.00 90.75 173 CYS A O 1
ATOM 1344 N N . TRP A 1 174 ? 5.680 12.721 4.857 1.00 92.44 174 TRP A N 1
ATOM 1345 C CA . TRP A 1 174 ? 6.145 12.733 3.459 1.00 92.44 174 TRP A CA 1
ATOM 1346 C C . TRP A 1 174 ? 6.607 14.111 2.990 1.00 92.44 174 TRP A C 1
ATOM 1348 O O . TRP A 1 174 ? 7.160 14.249 1.902 1.00 92.44 174 TRP A O 1
ATOM 1358 N N . GLN A 1 175 ? 6.365 15.142 3.802 1.00 91.00 175 GLN A N 1
ATOM 1359 C CA . GLN A 1 175 ? 6.660 16.534 3.481 1.00 91.00 175 GLN A CA 1
ATOM 1360 C C . GLN A 1 175 ? 7.234 17.267 4.692 1.00 91.00 175 GLN A C 1
ATOM 1362 O O . GLN A 1 175 ? 6.936 16.933 5.842 1.00 91.00 175 GLN A O 1
ATOM 1367 N N . ASN A 1 176 ? 8.027 18.305 4.435 1.00 90.38 176 ASN A N 1
ATOM 1368 C CA . ASN A 1 176 ? 8.379 19.263 5.476 1.00 90.38 176 ASN A CA 1
ATOM 1369 C C . ASN A 1 176 ? 7.145 20.093 5.870 1.00 90.38 176 ASN A C 1
ATOM 1371 O O . ASN A 1 176 ? 6.287 20.394 5.038 1.00 90.38 176 ASN A O 1
ATOM 1375 N N . GLY A 1 177 ? 7.052 20.468 7.140 1.00 89.19 177 GLY A N 1
ATOM 1376 C CA . GLY A 1 177 ? 5.941 21.240 7.683 1.00 89.19 177 GLY A CA 1
ATOM 1377 C C . GLY A 1 177 ? 5.819 21.112 9.196 1.00 89.19 177 GLY A C 1
ATOM 1378 O O . GLY A 1 177 ? 6.564 20.370 9.840 1.00 89.19 177 GLY A O 1
ATOM 1379 N N . GLN A 1 178 ? 4.860 21.843 9.761 1.00 89.44 178 GLN A N 1
ATOM 1380 C CA . GLN A 1 178 ? 4.479 21.701 11.161 1.00 89.44 178 GLN A CA 1
ATOM 1381 C C . GLN A 1 178 ? 3.250 20.799 11.251 1.00 89.44 178 GLN A C 1
ATOM 1383 O O . GLN A 1 178 ? 2.230 21.061 10.616 1.00 89.44 178 GLN A O 1
ATOM 1388 N N . TYR A 1 179 ? 3.353 19.728 12.025 1.00 88.06 179 TYR A N 1
ATOM 1389 C CA . TYR A 1 179 ? 2.296 18.748 12.229 1.00 88.06 179 TYR A CA 1
ATOM 1390 C C . TYR A 1 179 ? 1.684 18.954 13.603 1.00 88.06 179 TYR A C 1
ATOM 1392 O O . TYR A 1 179 ? 2.405 19.010 14.592 1.00 88.06 179 TYR A O 1
ATOM 1400 N N . THR A 1 180 ? 0.360 19.063 13.665 1.00 88.69 180 THR A N 1
ATOM 1401 C CA . THR A 1 180 ? -0.414 19.129 14.903 1.00 88.69 180 THR A CA 1
ATOM 1402 C C . THR A 1 180 ? -1.237 17.856 15.044 1.00 88.69 180 THR A C 1
ATOM 1404 O O . THR A 1 180 ? -2.135 17.602 14.241 1.00 88.69 180 THR A O 1
ATOM 1407 N N . LEU A 1 181 ? -0.951 17.069 16.073 1.00 86.75 181 LEU A N 1
ATOM 1408 C CA . LEU A 1 181 ? -1.750 15.920 16.479 1.00 86.75 181 LEU A CA 1
ATOM 1409 C C . LEU A 1 181 ? -2.765 16.408 17.496 1.00 86.75 181 LEU A C 1
ATOM 1411 O O . LEU A 1 181 ? -2.412 17.174 18.389 1.00 86.75 181 LEU A O 1
ATOM 1415 N N . THR A 1 182 ? -4.008 15.970 17.361 1.00 86.38 182 THR A N 1
ATOM 1416 C CA . THR A 1 182 ? -5.038 16.148 18.388 1.00 86.38 182 THR A CA 1
ATOM 1417 C C . THR A 1 182 ? -5.452 14.767 18.866 1.00 86.38 182 THR A C 1
ATOM 1419 O O . THR A 1 182 ? -5.844 13.949 18.034 1.00 86.38 182 THR A O 1
ATOM 1422 N N . ASP A 1 183 ? -5.319 14.491 20.160 1.00 83.38 183 ASP A N 1
ATOM 1423 C CA . ASP A 1 183 ? -5.748 13.225 20.760 1.00 83.38 183 ASP A CA 1
ATOM 1424 C C . ASP A 1 183 ? -7.268 13.198 21.014 1.00 83.38 183 ASP A C 1
ATOM 1426 O O . ASP A 1 183 ? -7.969 14.196 20.816 1.00 83.38 183 ASP A O 1
ATOM 1430 N N . SER A 1 184 ? -7.781 12.060 21.483 1.00 80.06 184 SER A N 1
ATOM 1431 C CA . SER A 1 184 ? -9.200 11.890 21.824 1.00 80.06 184 SER A CA 1
ATOM 1432 C C . SER A 1 184 ? -9.697 12.775 22.978 1.00 80.06 184 SER A C 1
ATOM 1434 O O . SER A 1 184 ? -10.904 12.909 23.170 1.00 80.06 184 SER A O 1
ATOM 1436 N N . ASN A 1 185 ? -8.796 13.370 23.767 1.00 81.69 185 ASN A N 1
ATOM 1437 C CA . ASN A 1 185 ? -9.125 14.309 24.845 1.00 81.69 185 ASN A CA 1
ATOM 1438 C C . ASN A 1 185 ? -9.086 15.774 24.371 1.00 81.69 185 ASN A C 1
ATOM 1440 O O . ASN A 1 185 ? -9.328 16.689 25.160 1.00 81.69 185 ASN A O 1
ATOM 1444 N N . GLY A 1 186 ? -8.768 16.015 23.095 1.00 82.00 186 GLY A N 1
ATOM 1445 C CA . GLY A 1 186 ? -8.588 17.347 22.526 1.00 82.00 186 GLY A CA 1
ATOM 1446 C C . GLY A 1 186 ? -7.229 17.985 22.834 1.00 82.00 186 GLY A C 1
ATOM 1447 O O . GLY A 1 186 ? -7.017 19.151 22.484 1.00 82.00 186 GLY A O 1
ATOM 1448 N N . GLN A 1 187 ? -6.299 17.258 23.462 1.00 83.38 187 GLN A N 1
ATOM 1449 C CA . GLN A 1 187 ? -4.936 17.723 23.687 1.00 83.38 187 GLN A CA 1
ATOM 1450 C C . GLN A 1 187 ? -4.202 17.806 22.349 1.00 83.38 187 GLN A C 1
ATOM 1452 O O . GLN A 1 187 ? -4.256 16.890 21.528 1.00 83.38 187 GLN A O 1
ATOM 1457 N N . LYS A 1 188 ? -3.496 18.919 22.134 1.00 86.31 188 LYS A N 1
ATOM 1458 C CA . LYS A 1 188 ? -2.720 19.157 20.918 1.00 86.31 188 LYS A CA 1
ATOM 1459 C C . LYS A 1 188 ? -1.230 19.009 21.180 1.00 86.31 188 LYS A C 1
ATOM 1461 O O . LYS A 1 188 ? -0.714 19.582 22.138 1.00 86.31 188 LYS A O 1
ATOM 1466 N N . LYS A 1 189 ? -0.539 18.302 20.291 1.00 85.00 189 LYS A N 1
ATOM 1467 C CA . LYS A 1 189 ? 0.924 18.196 20.259 1.00 85.00 189 LYS A CA 1
ATOM 1468 C C . LYS A 1 189 ? 1.431 18.604 18.892 1.00 85.00 189 LYS A C 1
ATOM 1470 O O . LYS A 1 189 ? 0.789 18.307 17.888 1.00 85.00 189 LYS A O 1
ATOM 1475 N N . GLN A 1 190 ? 2.558 19.303 18.859 1.00 84.00 190 GLN A N 1
ATOM 1476 C CA . GLN A 1 190 ? 3.145 19.787 17.619 1.00 84.00 190 GLN A CA 1
ATOM 1477 C C . GLN A 1 190 ? 4.528 19.202 17.406 1.00 84.00 190 GLN A C 1
ATOM 1479 O O . GLN A 1 190 ? 5.304 19.084 18.348 1.00 84.00 190 GLN A O 1
ATOM 1484 N N . VAL A 1 191 ? 4.840 18.890 16.154 1.00 85.19 191 VAL A N 1
ATOM 1485 C CA . VAL A 1 191 ? 6.180 18.492 15.744 1.00 85.19 191 VAL A CA 1
ATOM 1486 C C . VAL A 1 191 ? 6.530 19.126 14.406 1.00 85.19 191 VAL A C 1
ATOM 1488 O O . VAL A 1 191 ? 5.686 19.244 13.515 1.00 85.19 191 VAL A O 1
ATOM 1491 N N . LYS A 1 192 ? 7.774 19.581 14.270 1.00 87.94 192 LYS A N 1
ATOM 1492 C CA . LYS A 1 192 ? 8.288 20.173 13.036 1.00 87.94 192 LYS A CA 1
ATOM 1493 C C . LYS A 1 192 ? 9.100 19.131 12.278 1.00 87.94 192 LYS A C 1
ATOM 1495 O O . LYS A 1 192 ? 9.932 18.448 12.862 1.00 87.94 192 LYS A O 1
ATOM 1500 N N . VAL A 1 193 ? 8.879 19.048 10.971 1.00 87.62 193 VAL A N 1
ATOM 1501 C CA . VAL A 1 193 ? 9.723 18.288 10.047 1.00 87.62 193 VAL A CA 1
ATOM 1502 C C . VAL A 1 193 ? 10.299 19.261 9.034 1.00 87.62 193 VAL A C 1
ATOM 1504 O O . VAL A 1 193 ? 9.554 19.882 8.282 1.00 87.62 193 VAL A O 1
ATOM 1507 N N . ASP A 1 194 ? 11.614 19.420 9.022 1.00 87.81 194 ASP A N 1
ATOM 1508 C CA . ASP A 1 194 ? 12.342 20.287 8.084 1.00 87.81 194 ASP A CA 1
ATOM 1509 C C . ASP A 1 194 ? 13.555 19.589 7.449 1.00 87.81 194 ASP A C 1
ATOM 1511 O O . ASP A 1 194 ? 14.314 20.188 6.691 1.00 87.81 194 ASP A O 1
ATOM 1515 N N . THR A 1 195 ? 13.705 18.291 7.716 1.00 83.00 195 THR A N 1
ATOM 1516 C CA . THR A 1 195 ? 14.830 17.473 7.260 1.00 83.00 195 THR A CA 1
ATOM 1517 C C . THR A 1 195 ? 14.446 16.472 6.173 1.00 83.00 195 THR A C 1
ATOM 1519 O O . THR A 1 195 ? 15.260 15.618 5.819 1.00 83.00 195 THR A O 1
ATOM 1522 N N . LEU A 1 196 ? 13.210 16.489 5.658 1.00 87.25 196 LEU A N 1
ATOM 1523 C CA . LEU A 1 196 ? 12.863 15.679 4.493 1.00 87.25 196 LEU A CA 1
ATOM 1524 C C . LEU A 1 196 ? 13.447 16.312 3.225 1.00 87.25 196 LEU A C 1
ATOM 1526 O O . LEU A 1 196 ? 13.191 17.486 2.948 1.00 87.25 196 LEU A O 1
ATOM 1530 N N . PRO A 1 197 ? 14.212 15.549 2.433 1.00 88.31 197 PRO A N 1
ATOM 1531 C CA . PRO A 1 197 ? 14.636 15.998 1.120 1.00 88.31 197 PRO A CA 1
ATOM 1532 C C . PRO A 1 197 ? 13.433 16.078 0.170 1.00 88.31 197 PRO A C 1
ATOM 1534 O O . PRO A 1 197 ? 12.400 15.448 0.392 1.00 88.31 197 PRO A O 1
ATOM 1537 N N . ALA A 1 198 ? 13.560 16.854 -0.906 1.00 89.44 198 ALA A N 1
ATOM 1538 C CA . ALA A 1 198 ? 12.530 16.892 -1.940 1.00 89.44 198 ALA A CA 1
ATOM 1539 C C . ALA A 1 198 ? 12.465 15.551 -2.705 1.00 89.44 198 ALA A C 1
ATOM 1541 O O . ALA A 1 198 ? 13.504 14.900 -2.874 1.00 89.44 198 ALA A O 1
ATOM 1542 N N . PRO A 1 199 ? 11.285 15.150 -3.217 1.00 93.19 199 PRO A N 1
ATOM 1543 C CA . PRO A 1 199 ? 11.172 14.017 -4.129 1.00 93.19 199 PRO A CA 1
ATOM 1544 C C . PRO A 1 199 ? 12.129 14.126 -5.322 1.00 93.19 199 PRO A C 1
ATOM 1546 O O . PRO A 1 199 ? 12.226 15.176 -5.960 1.00 93.19 199 PRO A O 1
ATOM 1549 N N . LEU A 1 200 ? 12.814 13.031 -5.658 1.00 95.00 200 LEU A N 1
ATOM 1550 C CA . LEU A 1 200 ? 13.774 12.995 -6.763 1.00 95.00 200 LEU A CA 1
ATOM 1551 C C . LEU A 1 200 ? 13.130 12.383 -8.009 1.00 95.00 200 LEU A C 1
ATOM 1553 O O . LEU A 1 200 ? 12.810 11.197 -8.020 1.00 95.00 200 LEU A O 1
ATOM 1557 N N . ILE A 1 201 ? 12.989 13.160 -9.083 1.00 96.81 201 ILE A N 1
ATOM 1558 C CA . ILE A 1 201 ? 12.517 12.652 -10.380 1.00 96.81 201 ILE A CA 1
ATOM 1559 C C . ILE A 1 201 ? 13.659 11.909 -11.085 1.00 96.81 201 ILE A C 1
ATOM 1561 O O . ILE A 1 201 ? 14.733 12.469 -11.310 1.00 96.81 201 ILE A O 1
ATOM 1565 N N . LEU A 1 202 ? 13.417 10.666 -11.508 1.00 97.06 202 LEU A N 1
ATOM 1566 C CA . LEU A 1 202 ? 14.367 9.864 -12.288 1.00 97.06 202 LEU A CA 1
ATOM 1567 C C . LEU A 1 202 ? 14.319 10.241 -13.780 1.00 97.06 202 LEU A C 1
ATOM 1569 O O . LEU A 1 202 ? 13.904 9.459 -14.639 1.00 97.06 202 LEU A O 1
ATOM 1573 N N . ALA A 1 203 ? 14.742 11.470 -14.078 1.00 94.31 203 ALA A N 1
ATOM 1574 C CA . ALA A 1 203 ? 14.727 12.057 -15.416 1.00 94.31 203 ALA A CA 1
ATOM 1575 C C . ALA A 1 203 ? 15.817 11.494 -16.357 1.00 94.31 203 ALA A C 1
ATOM 1577 O O . ALA A 1 203 ? 16.700 10.726 -15.962 1.00 94.31 203 ALA A O 1
ATOM 1578 N N . GLY A 1 204 ? 15.761 11.901 -17.627 1.00 93.50 204 GLY A N 1
ATOM 1579 C CA . GLY A 1 204 ? 16.737 11.548 -18.662 1.00 93.50 204 GLY A CA 1
ATOM 1580 C C . GLY A 1 204 ? 16.558 10.144 -19.241 1.00 93.50 204 GLY A C 1
ATOM 1581 O O . GLY A 1 204 ? 15.558 9.476 -18.984 1.00 93.50 204 GLY A O 1
ATOM 1582 N N . GLU A 1 205 ? 17.565 9.685 -19.986 1.00 97.31 205 GLU A N 1
ATOM 1583 C CA . GLU A 1 205 ? 17.481 8.491 -20.838 1.00 97.31 205 GLU A CA 1
ATOM 1584 C C . GLU A 1 205 ? 17.134 7.205 -20.073 1.00 97.31 205 GLU A C 1
ATOM 1586 O O . GLU A 1 205 ? 17.731 6.881 -19.041 1.00 97.31 205 GLU A O 1
ATOM 1591 N N . TRP A 1 206 ? 16.175 6.465 -20.617 1.00 98.38 206 TRP A N 1
ATOM 1592 C CA . TRP A 1 206 ? 15.806 5.114 -20.222 1.00 98.38 206 TRP A CA 1
ATOM 1593 C C . TRP A 1 206 ? 16.166 4.136 -21.329 1.00 98.38 206 TRP A C 1
ATOM 1595 O O . TRP A 1 206 ? 15.930 4.392 -22.510 1.00 98.38 206 TRP A O 1
ATOM 1605 N N . LYS A 1 207 ? 16.704 2.988 -20.934 1.00 98.56 207 LYS A N 1
ATOM 1606 C CA . LYS A 1 207 ? 16.948 1.864 -21.828 1.00 98.56 207 LYS A CA 1
ATOM 1607 C C . LYS A 1 207 ? 15.752 0.922 -21.748 1.00 98.56 207 LYS A C 1
ATOM 1609 O O . LYS A 1 207 ? 15.443 0.453 -20.651 1.00 98.56 207 LYS A O 1
ATOM 1614 N N . VAL A 1 208 ? 15.091 0.658 -22.873 1.00 98.62 208 VAL A N 1
ATOM 1615 C CA . VAL A 1 208 ? 13.868 -0.155 -22.925 1.00 98.62 208 VAL A CA 1
ATOM 1616 C C . VAL A 1 208 ? 14.071 -1.323 -23.874 1.00 98.62 208 VAL A C 1
ATOM 1618 O O . VAL A 1 208 ? 14.343 -1.108 -25.051 1.00 98.62 208 VAL A O 1
ATOM 1621 N N . ALA A 1 209 ? 13.949 -2.545 -23.364 1.00 98.69 209 ALA A N 1
ATOM 1622 C CA . ALA A 1 209 ? 14.016 -3.757 -24.171 1.00 98.69 209 ALA A CA 1
ATOM 1623 C C . ALA A 1 209 ? 12.621 -4.334 -24.433 1.00 98.69 209 ALA A C 1
ATOM 1625 O O . ALA A 1 209 ? 11.747 -4.279 -23.567 1.00 98.69 209 ALA A O 1
ATOM 1626 N N . PHE A 1 210 ? 12.444 -4.909 -25.618 1.00 98.50 210 PHE A N 1
ATOM 1627 C CA . PHE A 1 210 ? 11.214 -5.556 -26.074 1.00 98.50 210 PHE A CA 1
ATOM 1628 C C . PHE A 1 210 ? 11.544 -6.925 -26.673 1.00 98.50 210 PHE A C 1
ATOM 1630 O O . PHE A 1 210 ? 12.690 -7.177 -27.044 1.00 98.50 210 PHE A O 1
ATOM 1637 N N . ASP A 1 211 ? 10.550 -7.804 -26.808 1.00 97.44 211 ASP A N 1
ATOM 1638 C CA . ASP A 1 211 ? 10.712 -9.045 -27.569 1.00 97.44 211 ASP A CA 1
ATOM 1639 C C . ASP A 1 211 ? 10.557 -8.754 -29.078 1.00 97.44 211 ASP A C 1
ATOM 1641 O O . ASP A 1 211 ? 9.453 -8.413 -29.527 1.00 97.44 211 ASP A O 1
ATOM 1645 N N . PRO A 1 212 ? 11.621 -8.915 -29.895 1.00 96.56 212 PRO A N 1
ATOM 1646 C CA . PRO A 1 212 ? 11.570 -8.616 -31.324 1.00 96.56 212 PRO A CA 1
ATOM 1647 C C . PRO A 1 212 ? 10.549 -9.434 -32.106 1.00 96.56 212 PRO A C 1
ATOM 1649 O O . PRO A 1 212 ? 10.135 -9.033 -33.195 1.00 96.56 212 PRO A O 1
ATOM 1652 N N . LYS A 1 213 ? 10.108 -10.570 -31.553 1.00 95.88 213 LYS A N 1
ATOM 1653 C CA . LYS A 1 213 ? 9.074 -11.410 -32.164 1.00 95.88 213 LYS A CA 1
ATOM 1654 C C . LYS A 1 213 ? 7.741 -10.680 -32.326 1.00 95.88 213 LYS A C 1
ATOM 1656 O O . LYS A 1 213 ? 6.945 -11.102 -33.155 1.00 95.88 213 LYS A O 1
ATOM 1661 N N . TRP A 1 214 ? 7.517 -9.584 -31.596 1.00 95.31 214 TRP A N 1
ATOM 1662 C CA . TRP A 1 214 ? 6.312 -8.748 -31.692 1.00 95.31 214 TRP A CA 1
ATOM 1663 C C . TRP A 1 214 ? 6.511 -7.460 -32.507 1.00 95.31 214 TRP A C 1
ATOM 1665 O O . TRP A 1 214 ? 5.665 -6.561 -32.483 1.00 95.31 214 TRP A O 1
ATOM 1675 N N . GLY A 1 215 ? 7.615 -7.375 -33.255 1.00 93.81 215 GLY A N 1
ATOM 1676 C CA . GLY A 1 215 ? 7.867 -6.341 -34.258 1.00 93.81 215 GLY A CA 1
ATOM 1677 C C . GLY A 1 215 ? 8.635 -5.116 -33.762 1.00 93.81 215 GLY A C 1
ATOM 1678 O O . GLY A 1 215 ? 9.107 -4.339 -34.589 1.00 93.81 215 GLY A O 1
ATOM 1679 N N . ALA A 1 216 ? 8.796 -4.936 -32.449 1.00 97.12 216 ALA A N 1
ATOM 1680 C CA . ALA A 1 216 ? 9.659 -3.893 -31.894 1.00 97.12 216 ALA A CA 1
ATOM 1681 C C . ALA A 1 216 ? 11.154 -4.251 -32.050 1.00 97.12 216 ALA A C 1
ATOM 1683 O O . ALA A 1 216 ? 11.504 -5.428 -32.119 1.00 97.12 216 ALA A O 1
ATOM 1684 N N . PRO A 1 217 ? 12.073 -3.272 -32.079 1.00 97.62 217 PRO A N 1
ATOM 1685 C CA . PRO A 1 217 ? 13.498 -3.542 -31.906 1.00 97.62 217 PRO A CA 1
ATOM 1686 C C . PRO A 1 217 ? 13.768 -4.209 -30.551 1.00 97.62 217 PRO A C 1
ATOM 1688 O O . PRO A 1 217 ? 13.060 -3.939 -29.583 1.00 97.62 217 PRO A O 1
ATOM 1691 N N . ALA A 1 218 ? 14.833 -5.012 -30.456 1.00 97.75 218 ALA A N 1
ATOM 1692 C CA . ALA A 1 218 ? 15.231 -5.648 -29.191 1.00 97.75 218 ALA A CA 1
ATOM 1693 C C . ALA A 1 218 ? 15.457 -4.633 -28.065 1.00 97.75 218 ALA A C 1
ATOM 1695 O O . ALA A 1 218 ? 15.266 -4.942 -26.892 1.00 97.75 218 ALA A O 1
ATOM 1696 N N . GLU A 1 219 ? 15.865 -3.420 -28.432 1.00 98.19 219 GLU A N 1
ATOM 1697 C CA . GLU A 1 219 ? 16.173 -2.356 -27.502 1.00 98.19 219 GLU A CA 1
ATOM 1698 C C . GLU A 1 219 ? 16.009 -0.988 -28.162 1.00 98.19 219 GLU A C 1
ATOM 1700 O O . GLU A 1 219 ? 16.374 -0.796 -29.324 1.00 98.19 219 GLU A O 1
ATOM 1705 N N . VAL A 1 220 ? 15.502 -0.026 -27.397 1.00 98.06 220 VAL A N 1
ATOM 1706 C CA . VAL A 1 220 ? 15.470 1.391 -27.753 1.00 98.06 220 VAL A CA 1
ATOM 1707 C C . VAL A 1 220 ? 15.938 2.242 -26.577 1.00 98.06 220 VAL A C 1
ATOM 1709 O O . VAL A 1 220 ? 15.818 1.866 -25.407 1.00 98.06 220 VAL A O 1
ATOM 1712 N N . LYS A 1 221 ? 16.454 3.427 -26.895 1.00 97.81 221 LYS A N 1
ATOM 1713 C CA . LYS A 1 221 ? 16.757 4.470 -25.919 1.00 97.81 221 LYS A CA 1
ATOM 1714 C C . LYS A 1 221 ? 15.649 5.507 -25.947 1.00 97.81 221 LYS A C 1
ATOM 1716 O O . LYS A 1 221 ? 15.325 6.033 -27.007 1.00 97.81 221 LYS A O 1
ATOM 1721 N N . MET A 1 222 ? 15.085 5.807 -24.786 1.00 97.31 222 MET A N 1
ATOM 1722 C CA . MET A 1 222 ? 14.030 6.800 -24.618 1.00 97.31 222 MET A CA 1
ATOM 1723 C C . MET A 1 222 ? 14.572 7.971 -23.791 1.00 97.31 222 MET A C 1
ATOM 1725 O O . MET A 1 222 ? 14.681 7.842 -22.572 1.00 97.31 222 MET A O 1
ATOM 1729 N N . PRO A 1 223 ? 14.910 9.123 -24.406 1.00 96.06 223 PRO A N 1
ATOM 1730 C CA . PRO A 1 223 ? 15.412 10.299 -23.684 1.00 96.06 223 PRO A CA 1
ATOM 1731 C C . PRO A 1 223 ? 14.445 10.824 -22.613 1.00 96.06 223 PRO A C 1
ATOM 1733 O O . PRO A 1 223 ? 14.866 11.433 -21.630 1.00 96.06 223 PRO A O 1
ATOM 1736 N N . LYS A 1 224 ? 13.147 10.571 -22.809 1.00 95.94 224 LYS A N 1
ATOM 1737 C CA . LYS A 1 224 ? 12.058 10.824 -21.866 1.00 95.94 224 LYS A CA 1
ATOM 1738 C C . LYS A 1 224 ? 11.069 9.662 -21.906 1.00 95.94 224 LYS A C 1
ATOM 1740 O O . LYS A 1 224 ? 10.927 9.013 -22.941 1.00 95.94 224 LYS A O 1
ATOM 1745 N N . LEU A 1 225 ? 10.377 9.436 -20.795 1.00 98.06 225 LEU A N 1
ATOM 1746 C CA . LEU A 1 225 ? 9.256 8.502 -20.741 1.00 98.06 225 LEU A CA 1
ATOM 1747 C C . LEU A 1 225 ? 8.099 9.047 -21.592 1.00 98.06 225 LEU A C 1
ATOM 1749 O O . LEU A 1 225 ? 7.775 10.233 -21.517 1.00 98.06 225 LEU A O 1
ATOM 1753 N N . ILE A 1 226 ? 7.534 8.186 -22.434 1.00 97.25 226 ILE A N 1
ATOM 1754 C CA . ILE A 1 226 ? 6.404 8.457 -23.330 1.00 97.25 226 ILE A CA 1
ATOM 1755 C C . ILE A 1 226 ? 5.521 7.213 -23.392 1.00 97.25 226 ILE A C 1
ATOM 1757 O O . ILE A 1 226 ? 5.989 6.110 -23.094 1.00 97.25 226 ILE A O 1
ATOM 1761 N N . SER A 1 227 ? 4.276 7.373 -23.842 1.00 98.38 227 SER A N 1
ATOM 1762 C CA . SER A 1 227 ? 3.499 6.216 -24.276 1.00 98.38 227 SER A CA 1
ATOM 1763 C C . SER A 1 227 ? 4.208 5.551 -25.457 1.00 98.38 227 SER A C 1
ATOM 1765 O O . SER A 1 227 ? 4.674 6.236 -26.371 1.00 98.38 227 SER A O 1
ATOM 1767 N N . TRP A 1 228 ? 4.259 4.219 -25.485 1.00 98.50 228 TRP A N 1
ATOM 1768 C CA . TRP A 1 228 ? 4.807 3.474 -26.624 1.00 98.50 228 TRP A CA 1
ATOM 1769 C C . TRP A 1 228 ? 4.128 3.869 -27.935 1.00 98.50 228 TRP A C 1
ATOM 1771 O O . TRP A 1 228 ? 4.796 3.960 -28.959 1.00 98.50 228 TRP A O 1
ATOM 1781 N N . THR A 1 229 ? 2.833 4.195 -27.885 1.00 98.00 229 THR A N 1
ATOM 1782 C CA . THR A 1 229 ? 2.028 4.645 -29.033 1.00 98.00 229 THR A CA 1
ATOM 1783 C C . THR A 1 229 ? 2.507 5.942 -29.681 1.00 98.00 229 THR A C 1
ATOM 1785 O O . THR A 1 229 ? 2.154 6.216 -30.829 1.00 98.00 229 THR A O 1
ATOM 1788 N N . ASP A 1 230 ? 3.296 6.733 -28.957 1.00 97.75 230 ASP A N 1
ATOM 1789 C CA . ASP A 1 230 ? 3.815 8.020 -29.420 1.00 97.75 230 ASP A CA 1
ATOM 1790 C C . ASP A 1 230 ? 5.228 7.877 -30.005 1.00 97.75 230 ASP A C 1
ATOM 1792 O O . ASP A 1 230 ? 5.819 8.849 -30.473 1.00 97.75 230 ASP A O 1
ATOM 1796 N N . HIS A 1 231 ? 5.790 6.666 -29.979 1.00 98.00 231 HIS A N 1
ATOM 1797 C CA . HIS A 1 231 ? 7.102 6.369 -30.530 1.00 98.00 231 HIS A CA 1
ATOM 1798 C C . HIS A 1 231 ? 7.053 6.285 -32.068 1.00 98.00 231 HIS A C 1
ATOM 1800 O O . HIS A 1 231 ? 6.123 5.727 -32.649 1.00 98.00 231 HIS A O 1
ATOM 1806 N N . GLU A 1 232 ? 8.087 6.798 -32.742 1.00 96.88 232 GLU A N 1
ATOM 1807 C CA . GLU A 1 232 ? 8.143 6.867 -34.215 1.00 96.88 232 GLU A CA 1
ATOM 1808 C C . GLU A 1 232 ? 8.307 5.489 -34.878 1.00 96.88 232 GLU A C 1
ATOM 1810 O O . GLU A 1 232 ? 7.799 5.242 -35.969 1.00 96.88 232 GLU A O 1
ATOM 1815 N N . ASN A 1 233 ? 9.010 4.564 -34.215 1.00 97.56 233 ASN A N 1
ATOM 1816 C CA . ASN A 1 233 ? 9.117 3.179 -34.675 1.00 97.56 233 ASN A CA 1
ATOM 1817 C C . ASN A 1 233 ? 7.764 2.454 -34.545 1.00 97.56 233 ASN A C 1
ATOM 1819 O O . ASN A 1 233 ? 7.302 2.196 -33.434 1.00 97.56 233 ASN A O 1
ATOM 1823 N N . GLU A 1 234 ? 7.181 2.058 -35.678 1.00 96.25 234 GLU A N 1
ATOM 1824 C CA . GLU A 1 234 ? 5.884 1.366 -35.750 1.00 96.25 234 GLU A CA 1
ATOM 1825 C C . GLU A 1 234 ? 5.847 0.056 -34.932 1.00 96.25 234 GLU A C 1
ATOM 1827 O O . GLU A 1 234 ? 4.821 -0.294 -34.352 1.00 96.25 234 GLU A O 1
ATOM 1832 N N . GLY A 1 235 ? 6.971 -0.657 -34.822 1.00 97.00 235 GLY A N 1
ATOM 1833 C CA . GLY A 1 235 ? 7.088 -1.858 -33.997 1.00 97.00 235 GLY A CA 1
ATOM 1834 C C . GLY A 1 235 ? 6.855 -1.591 -32.511 1.00 97.00 235 GLY A C 1
ATOM 1835 O O . GLY A 1 235 ? 6.146 -2.354 -31.862 1.00 97.00 235 GLY A O 1
ATOM 1836 N N . VAL A 1 236 ? 7.393 -0.479 -31.998 1.00 98.31 236 VAL A N 1
ATOM 1837 C CA . VAL A 1 236 ? 7.166 -0.002 -30.621 1.00 98.31 236 VAL A CA 1
ATOM 1838 C C . VAL A 1 236 ? 5.748 0.556 -30.473 1.00 98.31 236 VAL A C 1
ATOM 1840 O O . VAL A 1 236 ? 5.046 0.222 -29.522 1.00 98.31 236 VAL A O 1
ATOM 1843 N N . LYS A 1 237 ? 5.290 1.344 -31.451 1.00 98.19 237 LYS A N 1
ATOM 1844 C CA . LYS A 1 237 ? 3.970 1.991 -31.457 1.00 98.19 237 LYS A CA 1
ATOM 1845 C C . LYS A 1 237 ? 2.800 1.032 -31.274 1.00 98.19 237 LYS A C 1
ATOM 1847 O O . LYS A 1 237 ? 1.867 1.329 -30.531 1.00 98.19 237 LYS A O 1
ATOM 1852 N N . TYR A 1 238 ? 2.849 -0.110 -31.954 1.00 97.56 238 TYR A N 1
ATOM 1853 C CA . TYR A 1 238 ? 1.826 -1.155 -31.863 1.00 97.56 238 TYR A CA 1
ATOM 1854 C C . TYR A 1 238 ? 2.285 -2.343 -31.014 1.00 97.56 238 TYR A C 1
ATOM 1856 O O . TYR A 1 238 ? 1.751 -3.439 -31.161 1.00 97.56 238 TYR A O 1
ATOM 1864 N N . TYR A 1 239 ? 3.291 -2.172 -30.157 1.00 98.31 239 TYR A N 1
ATOM 1865 C CA . TYR A 1 239 ? 3.770 -3.269 -29.329 1.00 98.31 239 TYR A CA 1
ATOM 1866 C C . TYR A 1 239 ? 2.703 -3.694 -28.311 1.00 98.31 239 TYR A C 1
ATOM 1868 O O . TYR A 1 239 ? 2.063 -2.858 -27.662 1.00 98.31 239 TYR A O 1
ATOM 1876 N N . SER A 1 240 ? 2.545 -5.008 -28.152 1.00 97.69 240 SER A N 1
ATOM 1877 C CA . SER A 1 240 ? 1.815 -5.609 -27.039 1.00 97.69 240 SER A CA 1
ATOM 1878 C C . SER A 1 240 ? 2.656 -6.712 -26.413 1.00 97.69 240 SER A C 1
ATOM 1880 O O . SER A 1 240 ? 3.155 -7.577 -27.130 1.00 97.69 240 SER A O 1
ATOM 1882 N N . GLY A 1 241 ? 2.807 -6.679 -25.091 1.00 96.62 241 GLY A N 1
ATOM 1883 C CA . GLY A 1 241 ? 3.651 -7.604 -24.336 1.00 96.62 241 GLY A CA 1
ATOM 1884 C C . GLY A 1 241 ? 4.436 -6.900 -23.229 1.00 96.62 241 GLY A C 1
ATOM 1885 O O . GLY A 1 241 ? 4.078 -5.803 -22.800 1.00 96.62 241 GLY A O 1
ATOM 1886 N N . ALA A 1 242 ? 5.521 -7.534 -22.779 1.00 97.69 242 ALA A N 1
ATOM 1887 C CA . ALA A 1 242 ? 6.405 -6.982 -21.756 1.00 97.69 242 ALA A CA 1
ATOM 1888 C C . ALA A 1 242 ? 7.434 -6.011 -22.358 1.00 97.69 242 ALA A C 1
ATOM 1890 O O . ALA A 1 242 ? 8.089 -6.335 -23.354 1.00 97.69 242 ALA A O 1
ATOM 1891 N N . GLY A 1 243 ? 7.580 -4.837 -21.747 1.00 98.31 243 GLY A N 1
ATOM 1892 C CA . GLY A 1 243 ? 8.661 -3.884 -21.987 1.00 98.31 243 GLY A CA 1
ATOM 1893 C C . GLY A 1 243 ? 9.523 -3.733 -20.734 1.00 98.31 243 GLY A C 1
ATOM 1894 O O . GLY A 1 243 ? 9.005 -3.505 -19.641 1.00 98.31 243 GLY A O 1
ATOM 1895 N N . PHE A 1 244 ? 10.841 -3.852 -20.884 1.00 98.62 244 PHE A N 1
ATOM 1896 C CA . PHE A 1 244 ? 11.789 -3.881 -19.768 1.00 98.62 244 PHE A CA 1
ATOM 1897 C C . PHE A 1 244 ? 12.594 -2.588 -19.709 1.00 98.62 244 PHE A C 1
ATOM 1899 O O . PHE A 1 244 ? 13.555 -2.397 -20.456 1.00 98.62 244 PHE A O 1
ATOM 1906 N N . TYR A 1 245 ? 12.217 -1.706 -18.793 1.00 98.81 245 TYR A N 1
ATOM 1907 C CA . TYR A 1 245 ? 12.903 -0.450 -18.531 1.00 98.81 245 TYR A CA 1
ATOM 1908 C C . TYR A 1 245 ? 14.071 -0.685 -17.584 1.00 98.81 245 TYR A C 1
ATOM 1910 O O . TYR A 1 245 ? 13.912 -1.324 -16.546 1.00 98.81 245 TYR A O 1
ATOM 1918 N N . THR A 1 246 ? 15.239 -0.134 -17.897 1.00 98.62 246 THR A N 1
ATOM 1919 C CA . THR A 1 246 ? 16.416 -0.197 -17.024 1.00 98.62 246 THR A CA 1
ATOM 1920 C C . THR A 1 246 ? 17.057 1.171 -16.853 1.00 98.62 246 THR A C 1
ATOM 1922 O O . THR A 1 246 ? 17.130 1.969 -17.793 1.00 98.62 246 THR A O 1
ATOM 1925 N N . LYS A 1 247 ? 17.511 1.444 -15.627 1.00 97.75 247 LYS A N 1
ATOM 1926 C CA . LYS A 1 247 ? 18.203 2.682 -15.257 1.00 97.75 247 LYS A CA 1
ATOM 1927 C C . LYS A 1 247 ? 19.050 2.473 -14.002 1.00 97.75 247 LYS A C 1
ATOM 1929 O O . LYS A 1 247 ? 18.781 1.580 -13.204 1.00 97.75 247 LYS A O 1
ATOM 1934 N N . THR A 1 248 ? 20.049 3.325 -13.806 1.00 98.00 248 THR A N 1
ATOM 1935 C CA . THR A 1 248 ? 20.761 3.456 -12.529 1.00 98.00 248 THR A CA 1
ATOM 1936 C C . THR A 1 248 ? 20.341 4.758 -11.862 1.00 98.00 248 THR A C 1
ATOM 1938 O O . THR A 1 248 ? 20.193 5.776 -12.537 1.00 98.00 248 THR A O 1
ATOM 1941 N N . PHE A 1 249 ? 20.169 4.741 -10.546 1.00 97.50 249 PHE A N 1
ATOM 1942 C CA . PHE A 1 249 ? 19.890 5.937 -9.756 1.00 97.50 249 PHE A CA 1
ATOM 1943 C C . PHE A 1 249 ? 20.754 5.963 -8.497 1.00 97.50 249 PHE A C 1
ATOM 1945 O O . PHE A 1 249 ? 21.225 4.921 -8.045 1.00 97.50 249 PHE A O 1
ATOM 1952 N N . ASN A 1 250 ? 20.968 7.153 -7.939 1.00 96.19 250 ASN A N 1
ATOM 1953 C CA . ASN A 1 250 ? 21.737 7.324 -6.712 1.00 96.19 250 ASN A CA 1
ATOM 1954 C C . ASN A 1 250 ? 20.814 7.625 -5.531 1.00 96.19 250 ASN A C 1
ATOM 1956 O O . ASN A 1 250 ? 19.922 8.463 -5.656 1.00 96.19 250 ASN A O 1
ATOM 1960 N N . VAL A 1 251 ? 21.064 6.981 -4.391 1.00 94.44 251 VAL A N 1
ATOM 1961 C CA . VAL A 1 251 ? 20.397 7.286 -3.119 1.00 94.44 251 VAL A CA 1
ATOM 1962 C C . VAL A 1 251 ? 21.411 7.919 -2.166 1.00 94.44 251 VAL A C 1
ATOM 1964 O O . VAL A 1 251 ? 22.425 7.288 -1.853 1.00 94.44 251 VAL A O 1
ATOM 1967 N N . PRO A 1 252 ? 21.191 9.164 -1.711 1.00 89.44 252 PRO A N 1
ATOM 1968 C CA . PRO A 1 252 ? 22.047 9.788 -0.707 1.00 89.44 252 PRO A CA 1
ATOM 1969 C C . PRO A 1 252 ? 22.020 9.019 0.623 1.00 89.44 252 PRO A C 1
ATOM 1971 O O . PRO A 1 252 ? 20.966 8.559 1.052 1.00 89.44 252 PRO A O 1
ATOM 1974 N N . ALA A 1 253 ? 23.160 8.907 1.312 1.00 86.75 253 ALA A N 1
ATOM 1975 C CA . ALA A 1 253 ? 23.252 8.143 2.564 1.00 86.75 253 ALA A CA 1
ATOM 1976 C C . ALA A 1 253 ? 22.290 8.653 3.657 1.00 86.75 253 ALA A C 1
ATOM 1978 O O . ALA A 1 253 ? 21.728 7.862 4.406 1.00 86.75 253 ALA A O 1
ATOM 1979 N N . ASN A 1 254 ? 22.035 9.965 3.709 1.00 83.44 254 ASN A N 1
ATOM 1980 C CA . ASN A 1 254 ? 21.110 10.569 4.672 1.00 83.44 254 ASN A CA 1
ATOM 1981 C C . ASN A 1 254 ? 19.631 10.208 4.429 1.00 83.44 254 ASN A C 1
ATOM 1983 O O . ASN A 1 254 ? 18.828 10.344 5.348 1.00 83.44 254 ASN A O 1
ATOM 1987 N N . TRP A 1 255 ? 19.259 9.722 3.237 1.00 86.19 255 TRP A N 1
ATOM 1988 C CA . TRP A 1 255 ? 17.916 9.177 2.983 1.00 86.19 255 TRP A CA 1
ATOM 1989 C C . TRP A 1 255 ? 17.705 7.814 3.650 1.00 86.19 255 TRP A C 1
ATOM 1991 O O . TRP A 1 255 ? 16.570 7.367 3.747 1.00 86.19 255 TRP A O 1
ATOM 2001 N N . LEU A 1 256 ? 18.782 7.159 4.091 1.00 82.69 256 LEU A N 1
ATOM 2002 C CA . LEU A 1 256 ? 18.773 5.824 4.695 1.00 82.69 256 LEU A CA 1
ATOM 2003 C C . LEU A 1 256 ? 19.093 5.864 6.196 1.00 82.69 256 LEU A C 1
ATOM 2005 O O . LEU A 1 256 ? 19.408 4.839 6.792 1.00 82.69 256 LEU A O 1
ATOM 2009 N N . ALA A 1 257 ? 19.043 7.052 6.805 1.00 77.38 257 ALA A N 1
ATOM 2010 C CA . ALA A 1 257 ? 19.152 7.196 8.251 1.00 77.38 257 ALA A CA 1
ATOM 2011 C C . ALA A 1 257 ? 17.979 6.499 8.966 1.00 77.38 257 ALA A C 1
ATOM 2013 O O . ALA A 1 257 ? 16.920 6.276 8.375 1.00 77.38 257 ALA A O 1
ATOM 2014 N N . SER A 1 258 ? 18.154 6.191 10.254 1.00 73.88 258 SER A N 1
ATOM 2015 C CA . SER A 1 258 ? 17.097 5.586 11.072 1.00 73.88 258 SER A CA 1
ATOM 2016 C C . SER A 1 258 ? 15.791 6.385 10.989 1.00 73.88 258 SER A C 1
ATOM 2018 O O . SER A 1 258 ? 15.798 7.619 10.958 1.00 73.88 258 SER A O 1
ATOM 2020 N N . GLY A 1 259 ? 14.669 5.671 10.904 1.00 75.75 259 GLY A N 1
ATOM 2021 C CA . GLY A 1 259 ? 13.343 6.262 10.744 1.00 75.75 259 GLY A CA 1
ATOM 2022 C C . GLY A 1 259 ? 13.059 6.843 9.355 1.00 75.75 259 GLY A C 1
ATOM 2023 O O . GLY A 1 259 ? 11.987 7.403 9.165 1.00 75.75 259 GLY A O 1
ATOM 2024 N N . ARG A 1 260 ? 13.957 6.741 8.366 1.00 84.88 260 ARG A N 1
ATOM 2025 C CA . ARG A 1 260 ? 13.667 7.155 6.983 1.00 84.88 260 ARG A CA 1
ATOM 2026 C C . ARG A 1 260 ? 13.097 6.013 6.153 1.00 84.88 260 ARG A C 1
ATOM 2028 O O . ARG A 1 260 ? 13.402 4.848 6.383 1.00 84.88 260 ARG A O 1
ATOM 2035 N N . GLY A 1 261 ? 12.303 6.379 5.153 1.00 88.31 261 GLY A N 1
ATOM 2036 C CA . GLY A 1 261 ? 11.834 5.473 4.110 1.00 88.31 261 GLY A CA 1
ATOM 2037 C C . GLY A 1 261 ? 12.125 6.025 2.719 1.00 88.31 261 GLY A C 1
ATOM 2038 O O . GLY A 1 261 ? 12.189 7.242 2.523 1.00 88.31 261 GLY A O 1
ATOM 2039 N N . VAL A 1 262 ? 12.294 5.126 1.751 1.00 95.69 262 VAL A N 1
ATOM 2040 C CA . VAL A 1 262 ? 12.492 5.444 0.334 1.00 95.69 262 VAL A CA 1
ATOM 2041 C C . VAL A 1 262 ? 11.507 4.630 -0.492 1.00 95.69 262 VAL A C 1
ATOM 2043 O O . VAL A 1 262 ? 11.559 3.403 -0.522 1.00 95.69 262 VAL A O 1
ATOM 2046 N N . TYR A 1 263 ? 10.630 5.327 -1.205 1.00 97.44 263 TYR A N 1
ATOM 2047 C CA . TYR A 1 263 ? 9.569 4.724 -2.004 1.00 97.44 263 TYR A CA 1
ATOM 2048 C C . TYR A 1 263 ? 9.763 5.061 -3.476 1.00 97.44 263 TYR A C 1
ATOM 2050 O O . TYR A 1 263 ? 10.147 6.180 -3.816 1.00 97.44 263 TYR A O 1
ATOM 2058 N N . LEU A 1 264 ? 9.463 4.113 -4.358 1.00 98.31 264 LEU A N 1
ATOM 2059 C CA . LEU A 1 264 ? 9.422 4.342 -5.797 1.00 98.31 264 LEU A CA 1
ATOM 2060 C C . LEU A 1 264 ? 7.978 4.596 -6.220 1.00 98.31 264 LEU A C 1
ATOM 2062 O O . LEU A 1 264 ? 7.126 3.731 -6.041 1.00 98.31 264 LEU A O 1
ATOM 2066 N N . ASP A 1 265 ? 7.709 5.763 -6.793 1.00 98.00 265 ASP A N 1
ATOM 2067 C CA . ASP A 1 265 ? 6.429 6.118 -7.405 1.00 98.00 265 ASP A CA 1
ATOM 2068 C C . ASP A 1 265 ? 6.606 6.141 -8.924 1.00 98.00 265 ASP A C 1
ATOM 2070 O O . ASP A 1 265 ? 7.430 6.898 -9.437 1.00 98.00 265 ASP A O 1
ATOM 2074 N N . LEU A 1 266 ? 5.883 5.280 -9.638 1.00 98.06 266 LEU A N 1
ATOM 2075 C CA . LEU A 1 266 ? 6.009 5.134 -11.087 1.00 98.06 266 LEU A CA 1
ATOM 2076 C C . LEU A 1 266 ? 5.204 6.168 -11.883 1.00 98.06 266 LEU A C 1
ATOM 2078 O O . LEU A 1 266 ? 5.379 6.245 -13.098 1.00 98.06 266 LEU A O 1
ATOM 2082 N N . GLY A 1 267 ? 4.342 6.957 -11.235 1.00 95.25 267 GLY A N 1
ATOM 2083 C CA . GLY A 1 267 ? 3.420 7.853 -11.927 1.00 95.25 267 GLY A CA 1
ATOM 2084 C C . GLY A 1 267 ? 2.372 7.076 -12.730 1.00 95.25 267 GLY A C 1
ATOM 2085 O O . GLY A 1 267 ? 1.701 6.198 -12.186 1.00 95.25 267 GLY A O 1
ATOM 2086 N N . ASP A 1 268 ? 2.208 7.413 -14.012 1.00 95.19 268 ASP A N 1
ATOM 2087 C CA . ASP A 1 268 ? 1.272 6.730 -14.914 1.00 95.19 268 ASP A CA 1
ATOM 2088 C C . ASP A 1 268 ? 1.923 5.486 -15.560 1.00 95.19 268 ASP A C 1
ATOM 2090 O O . ASP A 1 268 ? 2.981 5.564 -16.197 1.00 95.19 268 ASP A O 1
ATOM 2094 N N . VAL A 1 269 ? 1.279 4.332 -15.371 1.00 97.44 269 VAL A N 1
ATOM 2095 C CA . VAL A 1 269 ? 1.665 3.014 -15.890 1.00 97.44 269 VAL A CA 1
ATOM 2096 C C . VAL A 1 269 ? 0.480 2.432 -16.652 1.00 97.44 269 VAL A C 1
ATOM 2098 O O . VAL A 1 269 ? -0.644 2.427 -16.151 1.00 97.44 269 VAL A O 1
ATOM 2101 N N . ARG A 1 270 ? 0.744 1.908 -17.851 1.00 96.94 270 ARG A N 1
ATOM 2102 C CA . ARG A 1 270 ? -0.254 1.293 -18.734 1.00 96.94 270 ARG A CA 1
ATOM 2103 C C . ARG A 1 270 ? 0.181 -0.119 -19.129 1.00 96.94 270 ARG A C 1
ATOM 2105 O O . ARG A 1 270 ? 0.973 -0.277 -20.059 1.00 96.94 270 ARG A O 1
ATOM 2112 N N . GLU A 1 271 ? -0.261 -1.171 -18.435 1.00 94.62 271 GLU A N 1
ATOM 2113 C CA . GLU A 1 271 ? -1.305 -1.215 -17.379 1.00 94.62 271 GLU A CA 1
ATOM 2114 C C . GLU A 1 271 ? -0.797 -1.676 -16.008 1.00 94.62 271 GLU A C 1
ATOM 2116 O O . GLU A 1 271 ? -1.345 -1.278 -14.982 1.00 94.62 271 GLU A O 1
ATOM 2121 N N . LEU A 1 272 ? 0.250 -2.500 -15.970 1.00 96.69 272 LEU A N 1
ATOM 2122 C CA . LEU A 1 272 ? 0.853 -2.984 -14.729 1.00 96.6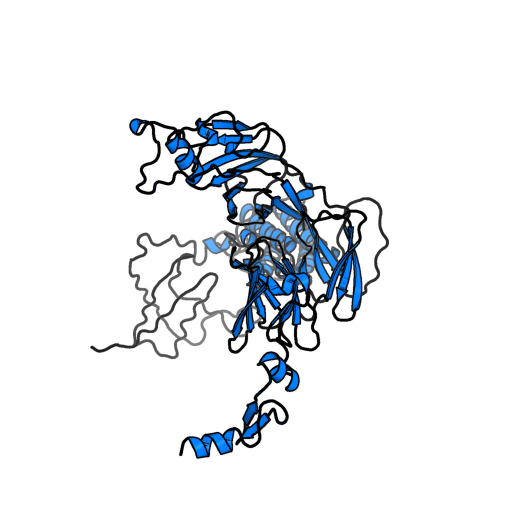9 272 LEU A CA 1
ATOM 2123 C C . LEU A 1 272 ? 2.372 -3.000 -14.832 1.00 96.69 272 LEU A C 1
ATOM 2125 O O . LEU A 1 272 ? 2.919 -3.075 -15.935 1.00 96.69 272 LEU A O 1
ATOM 2129 N N . ALA A 1 273 ? 3.040 -2.960 -13.682 1.00 98.25 273 ALA A N 1
ATOM 2130 C CA . ALA A 1 273 ? 4.491 -3.010 -13.604 1.00 98.25 273 ALA A CA 1
ATOM 2131 C C . ALA A 1 273 ? 4.990 -3.910 -12.470 1.00 98.25 273 ALA A C 1
ATOM 2133 O O . ALA A 1 273 ? 4.465 -3.843 -11.366 1.00 98.25 273 ALA A O 1
ATOM 2134 N N . GLU A 1 274 ? 6.052 -4.680 -12.693 1.00 98.19 274 GLU A N 1
ATOM 2135 C CA . GLU A 1 274 ? 6.859 -5.254 -11.612 1.00 98.19 274 GLU A CA 1
ATOM 2136 C C . GLU A 1 274 ? 8.166 -4.473 -11.461 1.00 98.19 274 GLU A C 1
ATOM 2138 O O . GLU A 1 274 ? 8.861 -4.176 -12.438 1.00 98.19 274 GLU A O 1
ATOM 2143 N N . VAL A 1 275 ? 8.499 -4.120 -10.220 1.00 98.38 275 VAL A N 1
ATOM 2144 C CA . VAL A 1 275 ? 9.681 -3.320 -9.892 1.00 98.38 275 VAL A CA 1
ATOM 2145 C C . VAL A 1 275 ? 10.766 -4.217 -9.320 1.00 98.38 275 VAL A C 1
ATOM 2147 O O . VAL A 1 275 ? 10.527 -4.969 -8.383 1.00 98.38 275 VAL A O 1
ATOM 2150 N N . PHE A 1 276 ? 11.991 -4.068 -9.818 1.00 98.44 276 PHE A N 1
ATOM 2151 C CA . PHE A 1 276 ? 13.172 -4.723 -9.275 1.00 98.44 276 PHE A CA 1
ATOM 2152 C C . PHE A 1 276 ? 14.253 -3.695 -8.951 1.00 98.44 276 PHE A C 1
ATOM 2154 O O . PHE A 1 276 ? 14.703 -2.949 -9.827 1.00 98.44 276 PHE A O 1
ATOM 2161 N N . VAL A 1 277 ? 14.732 -3.710 -7.711 1.00 98.38 277 VAL A N 1
ATOM 2162 C CA . VAL A 1 277 ? 15.851 -2.884 -7.250 1.00 98.38 277 VAL A CA 1
ATOM 2163 C C . VAL A 1 277 ? 16.992 -3.803 -6.842 1.00 98.38 277 VAL A C 1
ATOM 2165 O O . VAL A 1 277 ? 16.812 -4.733 -6.061 1.00 98.38 277 VAL A O 1
ATOM 2168 N N . ASN A 1 278 ? 18.174 -3.586 -7.421 1.00 96.81 278 ASN A N 1
ATOM 2169 C CA . ASN A 1 278 ? 19.366 -4.408 -7.183 1.00 96.81 278 ASN A CA 1
ATOM 2170 C C . ASN A 1 278 ? 19.117 -5.925 -7.358 1.00 96.81 278 ASN A C 1
ATOM 2172 O O . ASN A 1 278 ? 19.728 -6.748 -6.683 1.00 96.81 278 ASN A O 1
ATOM 2176 N N . GLY A 1 279 ? 18.221 -6.291 -8.283 1.00 93.25 279 GLY A N 1
ATOM 2177 C CA . GLY A 1 279 ? 17.862 -7.679 -8.592 1.00 93.25 279 GLY A CA 1
ATOM 2178 C C . GLY A 1 279 ? 16.775 -8.290 -7.702 1.00 93.25 279 GLY A C 1
ATOM 2179 O O . GLY A 1 279 ? 16.321 -9.389 -8.003 1.00 93.25 279 GLY A O 1
ATOM 2180 N N . LYS A 1 280 ? 16.319 -7.592 -6.656 1.00 95.25 280 LYS A N 1
ATOM 2181 C CA . LYS A 1 280 ? 15.230 -8.036 -5.775 1.00 95.25 280 LYS A CA 1
ATOM 2182 C C . LYS A 1 280 ? 13.910 -7.384 -6.186 1.00 95.25 280 LYS A C 1
ATOM 2184 O O . LYS A 1 280 ? 13.898 -6.192 -6.491 1.00 95.25 280 LYS A O 1
ATOM 2189 N N . SER A 1 281 ? 12.823 -8.156 -6.206 1.00 95.06 281 SER A N 1
ATOM 2190 C CA . SER A 1 281 ? 11.483 -7.635 -6.514 1.00 95.06 281 SER A CA 1
ATOM 2191 C C . SER A 1 281 ? 10.957 -6.784 -5.353 1.00 95.06 281 SER A C 1
ATOM 2193 O O . SER A 1 281 ? 11.084 -7.171 -4.193 1.00 95.06 281 SER A O 1
ATOM 2195 N N . ALA A 1 282 ? 10.369 -5.636 -5.682 1.00 92.69 282 ALA A N 1
ATOM 2196 C CA . ALA A 1 282 ? 9.596 -4.781 -4.781 1.00 92.69 282 ALA A CA 1
ATOM 2197 C C . ALA A 1 282 ? 8.078 -5.015 -4.932 1.00 92.69 282 ALA A C 1
ATOM 2199 O O . ALA A 1 282 ? 7.274 -4.264 -4.383 1.00 92.69 282 ALA A O 1
ATOM 2200 N N . GLY A 1 283 ? 7.686 -6.046 -5.690 1.00 91.38 283 GLY A N 1
ATOM 2201 C CA . GLY A 1 283 ? 6.300 -6.432 -5.923 1.00 91.38 283 GLY A CA 1
ATOM 2202 C C . GLY A 1 283 ? 5.720 -5.958 -7.258 1.00 91.38 283 GLY A C 1
ATOM 2203 O O . GLY A 1 283 ? 6.322 -5.182 -8.008 1.00 91.38 283 GLY A O 1
ATOM 2204 N N . VAL A 1 284 ? 4.514 -6.460 -7.538 1.00 94.81 284 VAL A N 1
ATOM 2205 C CA . VAL A 1 284 ? 3.739 -6.179 -8.752 1.00 94.81 284 VAL A CA 1
ATOM 2206 C C . VAL A 1 284 ? 2.707 -5.089 -8.468 1.00 94.81 284 VAL A C 1
ATOM 2208 O O . VAL A 1 284 ? 1.821 -5.238 -7.627 1.00 94.81 284 VAL A O 1
ATOM 2211 N N . LEU A 1 285 ? 2.799 -4.000 -9.218 1.00 94.50 285 LEU A N 1
ATOM 2212 C CA . LEU A 1 285 ? 1.942 -2.827 -9.161 1.00 94.50 285 LEU A CA 1
ATOM 2213 C C . LEU A 1 285 ? 0.931 -2.900 -10.309 1.00 94.50 285 LEU A C 1
ATOM 2215 O O . LEU A 1 285 ? 1.214 -2.506 -11.438 1.00 94.50 285 LEU A O 1
ATOM 2219 N N . TRP A 1 286 ? -0.251 -3.437 -10.021 1.00 92.38 286 TRP A N 1
ATOM 2220 C CA . TRP A 1 286 ? -1.306 -3.682 -11.015 1.00 92.38 286 TRP A CA 1
ATOM 2221 C C . TRP A 1 286 ? -2.459 -2.673 -10.957 1.00 92.38 286 TRP A C 1
ATOM 2223 O O . TRP A 1 286 ? -3.388 -2.746 -11.758 1.00 92.38 286 TRP A O 1
ATOM 2233 N N . LYS A 1 287 ? -2.414 -1.734 -10.006 1.00 88.31 287 LYS A N 1
ATOM 2234 C CA . LYS A 1 287 ? -3.388 -0.650 -9.872 1.00 88.31 287 LYS A CA 1
ATOM 2235 C C . LYS A 1 287 ? -2.748 0.623 -9.309 1.00 88.31 287 LYS A C 1
ATOM 2237 O O . LYS A 1 287 ? -1.758 0.534 -8.580 1.00 88.31 287 LYS A O 1
ATOM 2242 N N . PRO A 1 288 ? -3.370 1.793 -9.525 1.00 86.44 288 PRO A N 1
ATOM 2243 C CA . PRO A 1 288 ? -3.016 3.005 -8.807 1.00 86.44 288 PRO A CA 1
ATOM 2244 C C . PRO A 1 288 ? -3.218 2.897 -7.276 1.00 86.44 288 PRO A C 1
ATOM 2246 O O . PRO A 1 288 ? -4.145 2.222 -6.805 1.00 86.44 288 PRO A O 1
ATOM 2249 N N . PRO A 1 289 ? -2.409 3.622 -6.482 1.00 89.06 289 PRO A N 1
ATOM 2250 C CA . PRO A 1 289 ? -1.162 4.268 -6.899 1.00 89.06 289 PRO A CA 1
ATOM 2251 C C . PRO A 1 289 ? -0.081 3.221 -7.231 1.00 89.06 289 PRO A C 1
ATOM 2253 O O . PRO A 1 289 ? 0.103 2.267 -6.479 1.00 89.06 289 PRO A O 1
ATOM 2256 N N . PHE A 1 290 ? 0.657 3.419 -8.329 1.00 93.88 290 PHE A N 1
ATOM 2257 C CA . PHE A 1 290 ? 1.768 2.548 -8.729 1.00 93.88 290 PHE A CA 1
ATOM 2258 C C . PHE A 1 290 ? 3.022 2.882 -7.911 1.00 93.88 290 PHE A C 1
ATOM 2260 O O . PHE A 1 290 ? 3.978 3.476 -8.412 1.00 93.88 290 PHE A O 1
ATOM 2267 N N . ARG A 1 291 ? 2.995 2.529 -6.623 1.00 94.75 291 ARG A N 1
ATOM 2268 C CA . ARG A 1 291 ? 4.045 2.853 -5.655 1.00 94.75 291 ARG A CA 1
ATOM 2269 C C . ARG A 1 291 ? 4.507 1.613 -4.898 1.00 94.75 291 ARG A C 1
ATOM 2271 O O . ARG A 1 291 ? 3.673 0.843 -4.435 1.00 94.75 291 ARG A O 1
ATOM 2278 N N . ALA A 1 292 ? 5.816 1.472 -4.723 1.00 95.00 292 ALA A N 1
ATOM 2279 C CA . ALA A 1 292 ? 6.434 0.408 -3.935 1.00 95.00 292 ALA A CA 1
ATOM 2280 C C . ALA A 1 292 ? 7.354 0.991 -2.854 1.00 95.00 292 ALA A C 1
ATOM 2282 O O . ALA A 1 292 ? 8.060 1.971 -3.104 1.00 95.00 292 ALA A O 1
ATOM 2283 N N . ASP A 1 293 ? 7.366 0.376 -1.672 1.00 93.88 293 ASP A N 1
ATOM 2284 C CA . ASP A 1 293 ? 8.424 0.598 -0.686 1.00 93.88 293 ASP A CA 1
ATOM 2285 C C . ASP A 1 293 ? 9.692 -0.120 -1.164 1.00 93.88 293 ASP A C 1
ATOM 2287 O O . ASP A 1 293 ? 9.672 -1.323 -1.428 1.00 93.88 293 ASP A O 1
ATOM 2291 N N . ILE A 1 294 ? 10.785 0.626 -1.324 1.00 96.62 294 ILE A N 1
ATOM 2292 C CA . ILE A 1 294 ? 12.081 0.080 -1.739 1.00 96.62 294 ILE A CA 1
ATOM 2293 C C . ILE A 1 294 ? 13.155 0.290 -0.669 1.00 96.62 294 ILE A C 1
ATOM 2295 O O . ILE A 1 294 ? 14.333 0.075 -0.954 1.00 96.62 294 ILE A O 1
ATOM 2299 N N . THR A 1 295 ? 12.771 0.697 0.545 1.00 92.31 295 THR A N 1
ATOM 2300 C CA . THR A 1 295 ? 13.680 1.118 1.622 1.00 92.31 295 THR A CA 1
ATOM 2301 C C . THR A 1 295 ? 14.734 0.055 1.929 1.00 92.31 295 THR A C 1
ATOM 2303 O O . THR A 1 295 ? 15.921 0.365 1.970 1.00 92.31 295 THR A O 1
ATOM 2306 N N . SER A 1 296 ? 14.332 -1.214 2.059 1.00 89.50 296 SER A N 1
ATOM 2307 C CA . SER A 1 296 ? 15.239 -2.342 2.334 1.00 89.50 296 SER A CA 1
ATOM 2308 C C . SER A 1 296 ? 16.012 -2.847 1.107 1.00 89.50 296 SER A C 1
ATOM 2310 O O . SER A 1 296 ? 16.890 -3.704 1.225 1.00 89.50 296 SER A O 1
ATOM 2312 N N . LEU A 1 297 ? 15.694 -2.345 -0.090 1.00 91.69 297 LEU A N 1
ATOM 2313 C CA . LEU A 1 297 ? 16.280 -2.804 -1.354 1.00 91.69 297 LEU A CA 1
ATOM 2314 C C . LEU A 1 297 ? 17.374 -1.871 -1.878 1.00 91.69 297 LEU A C 1
ATOM 2316 O O . LEU A 1 297 ? 18.159 -2.266 -2.748 1.00 91.69 297 LEU A O 1
ATOM 2320 N N . VAL A 1 298 ? 17.424 -0.638 -1.374 1.00 92.81 298 VAL A N 1
ATOM 2321 C CA . VAL A 1 298 ? 18.390 0.383 -1.778 1.00 92.81 298 VAL A CA 1
ATOM 2322 C C . VAL A 1 298 ? 19.608 0.423 -0.859 1.00 92.81 298 VAL A C 1
ATOM 2324 O O . VAL A 1 298 ? 19.566 0.032 0.301 1.00 92.81 298 VAL A O 1
ATOM 2327 N N . LYS A 1 299 ? 20.715 0.935 -1.393 1.00 92.50 299 LYS A N 1
ATOM 2328 C CA . LYS A 1 299 ? 21.955 1.218 -0.660 1.00 92.50 299 LYS A CA 1
ATOM 2329 C C . LYS A 1 299 ? 22.444 2.640 -0.948 1.00 92.50 299 LYS A C 1
ATOM 2331 O O . LYS A 1 299 ? 22.053 3.197 -1.979 1.00 92.50 299 LYS A O 1
ATOM 2336 N N . PRO A 1 300 ? 23.321 3.225 -0.110 1.00 94.06 300 PRO A N 1
ATOM 2337 C CA . PRO A 1 300 ? 23.949 4.502 -0.426 1.00 94.06 300 PRO A CA 1
ATOM 2338 C C . PRO A 1 300 ? 24.670 4.464 -1.781 1.00 94.06 300 PRO A C 1
ATOM 2340 O O . PRO A 1 300 ? 25.322 3.478 -2.132 1.00 94.06 300 PRO A O 1
ATOM 2343 N N . GLY A 1 301 ? 24.571 5.553 -2.542 1.00 95.44 301 GLY A N 1
ATOM 2344 C CA . GLY A 1 301 ? 25.158 5.654 -3.875 1.00 95.44 301 GLY A CA 1
ATOM 2345 C C . GLY A 1 301 ? 24.337 4.916 -4.934 1.00 95.44 301 GLY A C 1
ATOM 2346 O O . GLY A 1 301 ? 23.108 4.991 -4.936 1.00 95.44 301 GLY A O 1
ATOM 2347 N N . ALA A 1 302 ? 25.015 4.251 -5.870 1.00 97.38 302 ALA A N 1
ATOM 2348 C CA . ALA A 1 302 ? 24.398 3.722 -7.084 1.00 97.38 302 ALA A CA 1
ATOM 2349 C C . ALA A 1 302 ? 23.566 2.447 -6.854 1.00 97.38 302 ALA A C 1
ATOM 2351 O O . ALA A 1 302 ? 24.038 1.458 -6.286 1.00 97.38 302 ALA A O 1
ATOM 2352 N N . ASN A 1 303 ? 22.350 2.451 -7.400 1.00 98.44 303 ASN A N 1
ATOM 2353 C CA . ASN A 1 303 ? 21.372 1.367 -7.370 1.00 98.44 303 ASN A CA 1
ATOM 2354 C C . ASN A 1 303 ? 20.890 1.047 -8.786 1.00 98.44 303 ASN A C 1
ATOM 2356 O O . ASN A 1 303 ? 20.676 1.950 -9.598 1.00 98.44 303 ASN A O 1
ATOM 2360 N N . LYS A 1 304 ? 20.694 -0.241 -9.082 1.00 98.56 304 LYS A N 1
ATOM 2361 C CA . LYS A 1 304 ? 20.152 -0.700 -10.368 1.00 98.56 304 LYS A CA 1
ATOM 2362 C C . LYS A 1 304 ? 18.635 -0.823 -10.275 1.00 98.56 304 LYS A C 1
ATOM 2364 O O . LYS A 1 304 ? 18.139 -1.492 -9.374 1.00 98.56 304 LYS A O 1
ATOM 2369 N N . LEU A 1 305 ? 17.928 -0.240 -11.235 1.00 98.81 305 LEU A N 1
ATOM 2370 C CA . LEU A 1 305 ? 16.481 -0.323 -11.389 1.00 98.81 305 LEU A CA 1
ATOM 2371 C C . LEU A 1 305 ? 16.138 -1.089 -12.666 1.00 98.81 305 LEU A C 1
ATOM 2373 O O . LEU A 1 305 ? 16.644 -0.758 -13.742 1.00 98.81 305 LEU A O 1
ATOM 2377 N N . LYS A 1 306 ? 15.250 -2.075 -12.547 1.00 98.75 306 LYS A N 1
ATOM 2378 C CA . LYS A 1 306 ? 14.545 -2.694 -13.671 1.00 98.75 306 LYS A CA 1
ATOM 2379 C C . LYS A 1 306 ? 13.044 -2.602 -13.399 1.00 98.75 306 LYS A C 1
ATOM 2381 O O . LYS A 1 306 ? 12.611 -2.964 -12.311 1.00 98.75 306 LYS A O 1
ATOM 2386 N N . ILE A 1 307 ? 12.270 -2.129 -14.368 1.00 98.81 307 ILE A N 1
ATOM 2387 C CA . ILE A 1 307 ? 10.806 -2.100 -14.306 1.00 98.81 307 ILE A CA 1
ATOM 2388 C C . ILE A 1 307 ? 10.287 -2.874 -15.510 1.00 98.81 307 ILE A C 1
ATOM 2390 O O . ILE A 1 307 ? 10.583 -2.527 -16.652 1.00 98.81 307 ILE A O 1
ATOM 2394 N N . GLU A 1 308 ? 9.544 -3.937 -15.252 1.00 98.56 308 GLU A N 1
ATOM 2395 C CA . GLU A 1 308 ? 8.866 -4.717 -16.280 1.00 98.56 308 GLU A CA 1
ATOM 2396 C C . GLU A 1 308 ? 7.433 -4.222 -16.398 1.00 98.56 308 GLU A C 1
ATOM 2398 O O . GLU A 1 308 ? 6.690 -4.307 -15.430 1.00 98.56 308 GLU A O 1
ATOM 2403 N N . VAL A 1 309 ? 7.053 -3.682 -17.555 1.00 98.62 309 VAL A N 1
ATOM 2404 C CA . VAL A 1 309 ? 5.709 -3.148 -17.804 1.00 98.62 309 VAL A CA 1
ATOM 2405 C C . VAL A 1 309 ? 4.988 -4.017 -18.814 1.00 98.62 309 VAL A C 1
ATOM 2407 O O . VAL A 1 309 ? 5.554 -4.337 -19.857 1.00 98.62 309 VAL A O 1
ATOM 2410 N N . MET A 1 310 ? 3.730 -4.352 -18.538 1.00 97.12 310 MET A N 1
ATOM 2411 C CA . MET A 1 310 ? 2.877 -5.101 -19.459 1.00 97.12 310 MET A CA 1
ATOM 2412 C C . MET A 1 310 ? 1.632 -4.293 -19.828 1.00 97.12 310 MET A C 1
ATOM 2414 O O . MET A 1 310 ? 0.974 -3.721 -18.957 1.00 97.12 310 MET A O 1
ATOM 2418 N N . ASN A 1 311 ? 1.296 -4.274 -21.119 1.00 97.25 311 ASN A N 1
ATOM 2419 C CA . ASN A 1 311 ? 0.070 -3.673 -21.650 1.00 97.25 311 ASN A CA 1
ATOM 2420 C C . ASN A 1 311 ? -0.900 -4.738 -22.200 1.00 97.25 311 ASN A C 1
ATOM 2422 O O . ASN A 1 311 ? -0.683 -5.945 -22.087 1.00 97.25 311 ASN A O 1
ATOM 2426 N N . LEU A 1 312 ? -1.987 -4.276 -22.818 1.00 95.50 312 LEU A N 1
ATOM 2427 C CA . LEU A 1 312 ? -3.001 -5.125 -23.441 1.00 95.50 312 LEU A CA 1
ATOM 2428 C C . LEU A 1 312 ? -2.671 -5.451 -24.907 1.00 95.50 312 LEU A C 1
ATOM 2430 O O . LEU A 1 312 ? -2.003 -4.690 -25.609 1.00 95.50 312 LEU A O 1
ATOM 2434 N N . TRP A 1 313 ? -3.249 -6.544 -25.414 1.00 95.00 313 TRP A N 1
ATOM 2435 C CA . TRP A 1 313 ? -3.126 -6.988 -26.813 1.00 95.00 313 TRP A CA 1
ATOM 2436 C C . TRP A 1 313 ? -3.722 -6.034 -27.858 1.00 95.00 313 TRP A C 1
ATOM 2438 O O . TRP A 1 313 ? -3.429 -6.167 -29.046 1.00 95.00 313 TRP A O 1
ATOM 2448 N N . VAL A 1 314 ? -4.553 -5.073 -27.438 1.00 94.38 314 VAL A N 1
ATOM 2449 C CA . VAL A 1 314 ? -5.303 -4.182 -28.339 1.00 94.38 314 VAL A CA 1
ATOM 2450 C C . VAL A 1 314 ? -4.400 -3.396 -29.292 1.00 94.38 314 VAL A C 1
ATOM 2452 O O . VAL A 1 314 ? -4.776 -3.192 -30.444 1.00 94.38 314 VAL A O 1
ATOM 2455 N N . ASN A 1 315 ? -3.190 -3.017 -28.872 1.00 96.06 315 ASN A N 1
ATOM 2456 C CA . ASN A 1 315 ? -2.275 -2.246 -29.716 1.00 96.06 315 ASN A CA 1
ATOM 2457 C C . ASN A 1 315 ? -1.727 -3.087 -30.868 1.00 96.06 315 ASN A C 1
ATOM 2459 O O . ASN A 1 315 ? -1.825 -2.667 -32.023 1.00 96.06 315 ASN A O 1
ATOM 2463 N N . ARG A 1 316 ? -1.229 -4.297 -30.581 1.00 95.88 316 ARG A N 1
ATOM 2464 C CA . ARG A 1 316 ? -0.729 -5.207 -31.619 1.00 95.88 316 ARG A CA 1
ATOM 2465 C C . ARG A 1 316 ? -1.837 -5.654 -32.558 1.00 95.88 316 ARG A C 1
ATOM 2467 O O . ARG A 1 316 ? -1.645 -5.627 -33.770 1.00 95.88 316 ARG A O 1
ATOM 2474 N N . LEU A 1 317 ? -3.012 -5.964 -32.013 1.00 94.38 317 LEU A N 1
ATOM 2475 C CA . LEU A 1 317 ? -4.208 -6.280 -32.792 1.00 94.38 317 LEU A CA 1
ATOM 2476 C C . LEU A 1 317 ? -4.611 -5.125 -33.726 1.00 94.38 317 LEU A C 1
ATOM 2478 O O . LEU A 1 317 ? -4.840 -5.351 -34.911 1.00 94.38 317 LEU A O 1
ATOM 2482 N N . SER A 1 318 ? -4.612 -3.882 -33.230 1.00 93.31 318 SER A N 1
ATOM 2483 C CA . SER A 1 318 ? -4.896 -2.684 -34.040 1.00 93.31 318 SER A CA 1
ATOM 2484 C C . SER A 1 318 ? -3.854 -2.462 -35.140 1.00 93.31 318 SER A C 1
ATOM 2486 O O . SER A 1 318 ? -4.190 -2.045 -36.247 1.00 93.31 318 SER A O 1
ATOM 2488 N N . GLY A 1 319 ? -2.577 -2.730 -34.852 1.00 93.69 319 GLY A N 1
ATOM 2489 C CA . GLY A 1 319 ? -1.507 -2.636 -35.843 1.00 93.69 319 GLY A CA 1
ATOM 2490 C C . GLY A 1 319 ? -1.622 -3.706 -36.929 1.00 93.69 319 GLY A C 1
ATOM 2491 O O . GLY A 1 319 ? -1.424 -3.416 -38.106 1.00 93.69 319 GLY A O 1
ATOM 2492 N N . ASP A 1 320 ? -1.996 -4.928 -36.557 1.00 93.31 320 ASP A N 1
ATOM 2493 C CA . ASP A 1 320 ? -2.144 -6.053 -37.483 1.00 93.31 320 ASP A CA 1
ATOM 2494 C C . ASP A 1 320 ? -3.298 -5.862 -38.476 1.00 93.31 320 ASP A C 1
ATOM 2496 O O . ASP A 1 320 ? -3.220 -6.372 -39.591 1.00 93.31 320 ASP A O 1
ATOM 2500 N N . LEU A 1 321 ? -4.335 -5.082 -38.138 1.00 90.00 321 LEU A N 1
ATOM 2501 C CA . LEU A 1 321 ? -5.403 -4.713 -39.083 1.00 90.00 321 LEU A CA 1
ATOM 2502 C C . LEU A 1 321 ? -4.877 -3.971 -40.321 1.00 90.00 321 LEU A C 1
ATOM 2504 O O . LEU A 1 321 ? -5.507 -4.011 -41.375 1.00 90.00 321 LEU A O 1
ATOM 2508 N N . LYS A 1 322 ? -3.716 -3.319 -40.209 1.00 89.44 322 LYS A N 1
ATOM 2509 C CA . LYS A 1 322 ? -3.078 -2.566 -41.297 1.00 89.44 322 LYS A CA 1
ATOM 2510 C C . LYS A 1 322 ? -2.161 -3.430 -42.165 1.00 89.44 322 LYS A C 1
ATOM 2512 O O . LYS A 1 322 ? -1.608 -2.934 -43.144 1.00 89.44 322 LYS A O 1
ATOM 2517 N N . LEU A 1 323 ? -1.962 -4.696 -41.796 1.00 90.94 323 LEU A N 1
ATOM 2518 C CA . LEU A 1 323 ? -1.028 -5.609 -42.446 1.00 90.94 323 LEU A CA 1
ATOM 2519 C C . LEU A 1 323 ? -1.767 -6.678 -43.269 1.00 90.94 323 LEU A C 1
ATOM 2521 O O . LEU A 1 323 ? -2.842 -7.138 -42.869 1.00 90.94 323 LEU A O 1
ATOM 2525 N N . PRO A 1 324 ? -1.181 -7.131 -44.395 1.00 92.25 324 PRO A N 1
ATOM 2526 C CA . PRO A 1 324 ? -1.673 -8.314 -45.094 1.00 92.25 324 PRO A CA 1
ATOM 2527 C C . PRO A 1 324 ? -1.556 -9.548 -44.188 1.00 92.25 324 PRO A C 1
ATOM 2529 O O . PRO A 1 324 ? -0.719 -9.583 -43.282 1.00 92.25 324 PRO A O 1
ATOM 2532 N N . ALA A 1 325 ? -2.404 -10.554 -44.419 1.00 89.12 325 ALA A N 1
ATOM 2533 C CA . ALA A 1 325 ? -2.590 -11.691 -43.515 1.00 89.12 325 ALA A CA 1
ATOM 2534 C C . ALA A 1 325 ? -1.279 -12.422 -43.170 1.00 89.12 325 ALA A C 1
ATOM 2536 O O . ALA A 1 325 ? -1.079 -12.824 -42.028 1.00 89.12 325 ALA A O 1
ATOM 2537 N N . GLU A 1 326 ? -0.359 -12.523 -44.126 1.00 93.00 326 GLU A N 1
ATOM 2538 C CA . GLU A 1 326 ? 0.920 -13.230 -44.010 1.00 93.00 326 GLU A CA 1
ATOM 2539 C C . GLU A 1 326 ? 1.948 -12.470 -43.159 1.00 93.00 326 GLU A C 1
ATOM 2541 O O . GLU A 1 326 ? 2.949 -13.046 -42.739 1.00 93.00 326 GLU A O 1
ATOM 2546 N N . LYS A 1 327 ? 1.718 -11.173 -42.914 1.00 92.56 327 LYS A N 1
ATOM 2547 C CA . LYS A 1 327 ? 2.593 -10.297 -42.120 1.00 92.56 327 LYS A CA 1
ATOM 2548 C C . LYS A 1 327 ? 2.038 -9.989 -40.728 1.00 92.56 327 LYS A C 1
ATOM 2550 O O . LYS A 1 327 ? 2.684 -9.259 -39.981 1.00 92.56 327 LYS A O 1
ATOM 2555 N N . LYS A 1 328 ? 0.851 -10.497 -40.379 1.00 93.50 328 LYS A N 1
ATOM 2556 C CA . LYS A 1 328 ? 0.262 -10.305 -39.046 1.00 93.50 328 LYS A CA 1
ATOM 2557 C C . LYS A 1 328 ? 1.049 -11.089 -37.998 1.00 93.50 328 LYS A C 1
ATOM 2559 O O . LYS A 1 328 ? 1.454 -12.226 -38.235 1.00 93.50 328 LYS A O 1
ATOM 2564 N N . PHE A 1 329 ? 1.228 -10.485 -36.829 1.00 93.50 329 PHE A N 1
ATOM 2565 C CA . PHE A 1 329 ? 1.902 -11.114 -35.693 1.00 93.50 329 PHE A CA 1
ATOM 2566 C C . PHE A 1 329 ? 0.949 -12.024 -34.915 1.00 93.50 329 PHE A C 1
ATOM 2568 O O . PHE A 1 329 ? 1.329 -13.082 -34.418 1.00 93.50 329 PHE A O 1
ATOM 2575 N N . THR A 1 330 ? -0.308 -11.608 -34.806 1.00 92.56 330 THR A N 1
ATOM 2576 C CA . THR A 1 330 ? -1.341 -12.281 -34.026 1.00 92.56 330 THR A CA 1
ATOM 2577 C C . THR A 1 330 ? -2.157 -13.253 -34.876 1.00 92.56 330 THR A C 1
ATOM 2579 O O . THR A 1 330 ? -2.378 -13.057 -36.072 1.00 92.56 330 THR A O 1
ATOM 2582 N N . ARG A 1 331 ? -2.649 -14.316 -34.231 1.00 89.81 331 ARG A N 1
ATOM 2583 C CA . ARG A 1 331 ? -3.641 -15.245 -34.787 1.00 89.81 331 ARG A CA 1
ATOM 2584 C C . ARG A 1 331 ? -4.838 -15.268 -33.847 1.00 89.81 331 ARG A C 1
ATOM 2586 O O . ARG A 1 331 ? -4.762 -15.860 -32.776 1.00 89.81 331 ARG A O 1
ATOM 2593 N N . THR A 1 332 ? -5.916 -14.592 -34.225 1.00 85.75 332 THR A N 1
ATOM 2594 C CA . THR A 1 332 ? -7.134 -14.483 -33.414 1.00 85.75 332 THR A CA 1
ATOM 2595 C C . THR A 1 332 ? -8.373 -14.688 -34.278 1.00 85.75 332 THR A C 1
ATOM 2597 O O . THR A 1 332 ? -8.391 -14.317 -35.449 1.00 85.75 332 THR A O 1
ATOM 2600 N N . ASN A 1 333 ? -9.404 -15.296 -33.697 1.00 84.56 333 ASN A N 1
ATOM 2601 C CA . ASN A 1 333 ? -10.735 -15.426 -34.288 1.00 84.56 333 ASN A CA 1
ATOM 2602 C C . ASN A 1 333 ? -11.645 -14.228 -33.962 1.00 84.56 333 ASN A C 1
ATOM 2604 O O . ASN A 1 333 ? -12.771 -14.168 -34.447 1.00 84.56 333 ASN A O 1
ATOM 2608 N N . ILE A 1 334 ? -11.183 -13.301 -33.120 1.00 79.19 334 ILE A N 1
ATOM 2609 C CA . ILE A 1 334 ? -11.895 -12.069 -3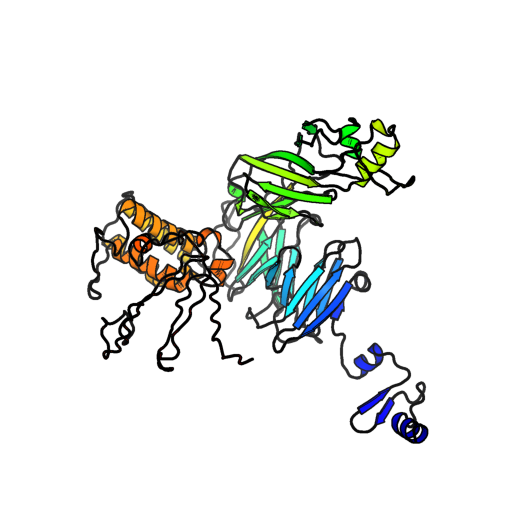2.789 1.00 79.19 334 ILE A CA 1
ATOM 2610 C C . ILE A 1 334 ? -11.484 -11.015 -33.816 1.00 79.19 334 ILE A C 1
ATOM 2612 O O . ILE A 1 334 ? -10.298 -10.738 -33.970 1.00 79.19 334 ILE A O 1
ATOM 2616 N N . THR A 1 335 ? -12.452 -10.420 -34.506 1.00 73.94 335 THR A N 1
ATOM 2617 C CA . THR A 1 335 ? -12.228 -9.325 -35.458 1.00 73.94 335 THR A CA 1
ATOM 2618 C C . THR A 1 335 ? -13.066 -8.127 -35.048 1.00 73.94 335 THR A C 1
ATOM 2620 O O . THR A 1 335 ? -14.260 -8.274 -34.791 1.00 73.94 335 THR A O 1
ATOM 2623 N N . SER A 1 336 ? -12.459 -6.946 -34.998 1.00 78.81 336 SER A N 1
ATOM 2624 C CA . SER A 1 336 ? -13.189 -5.695 -34.828 1.00 78.81 336 SER A CA 1
ATOM 2625 C C . SER A 1 336 ? -12.537 -4.592 -35.644 1.00 78.81 336 SER A C 1
ATOM 2627 O O . SER A 1 336 ? -11.339 -4.353 -35.510 1.00 78.81 336 SER A O 1
ATOM 2629 N N . ASP A 1 337 ? -13.347 -3.870 -36.410 1.00 75.50 337 ASP A N 1
ATOM 2630 C CA . ASP A 1 337 ? -12.918 -2.662 -37.121 1.00 75.50 337 ASP A CA 1
ATOM 2631 C C . ASP A 1 337 ? -12.828 -1.447 -36.179 1.00 75.50 337 ASP A C 1
ATOM 2633 O O . ASP A 1 337 ? -12.366 -0.377 -36.566 1.00 75.50 337 ASP A O 1
ATOM 2637 N N . SER A 1 338 ? -13.269 -1.604 -34.924 1.00 81.19 338 SER A N 1
ATOM 2638 C CA . SER A 1 338 ? -13.304 -0.540 -33.919 1.00 81.19 338 SER A CA 1
ATOM 2639 C C . SER A 1 338 ? -12.086 -0.520 -32.994 1.00 81.19 338 SER A C 1
ATOM 2641 O O . SER A 1 338 ? -12.066 0.265 -32.044 1.00 81.19 338 SER A O 1
ATOM 2643 N N . TRP A 1 339 ? -11.110 -1.414 -33.177 1.00 85.88 339 TRP A N 1
ATOM 2644 C CA . TRP A 1 339 ? -9.918 -1.421 -32.333 1.00 85.88 339 TRP A CA 1
ATOM 2645 C C . TRP A 1 339 ? -9.067 -0.179 -32.591 1.00 85.88 339 TRP A C 1
ATOM 2647 O O . TRP A 1 339 ? -8.679 0.117 -33.721 1.00 85.88 339 TRP A O 1
ATOM 2657 N N . SER A 1 340 ? -8.768 0.542 -31.515 1.00 88.44 340 SER A N 1
ATOM 2658 C CA . SER A 1 340 ? -7.888 1.699 -31.522 1.00 88.44 340 SER A CA 1
ATOM 2659 C C . SER A 1 340 ? -6.766 1.505 -30.514 1.00 88.44 340 SER A C 1
ATOM 2661 O O . SER A 1 340 ? -6.960 0.923 -29.441 1.00 88.44 340 SER A O 1
ATOM 2663 N N . ILE A 1 341 ? -5.585 2.011 -30.870 1.00 94.06 341 ILE A N 1
ATOM 2664 C CA . ILE A 1 341 ? -4.431 2.012 -29.976 1.00 94.06 341 ILE A CA 1
ATOM 2665 C C . ILE A 1 341 ? -4.771 2.734 -28.669 1.00 94.06 341 ILE A C 1
ATOM 2667 O O . ILE A 1 341 ? -5.420 3.779 -28.671 1.00 94.06 341 ILE A O 1
ATOM 2671 N N . GLN A 1 342 ? -4.320 2.159 -27.563 1.00 95.94 342 GLN A N 1
ATOM 2672 C CA . GLN A 1 342 ? -4.451 2.691 -26.215 1.00 95.94 342 GLN A CA 1
ATOM 2673 C C . GLN A 1 342 ? -3.066 3.084 -25.690 1.00 95.94 342 GLN A C 1
ATOM 2675 O O . GLN A 1 342 ? -2.082 2.429 -26.059 1.00 95.94 342 GLN A O 1
ATOM 2680 N N . PRO A 1 343 ? -2.966 4.115 -24.829 1.00 97.62 343 PRO A N 1
ATOM 2681 C CA . PRO A 1 343 ? -1.719 4.443 -24.146 1.00 97.62 343 PRO A CA 1
ATOM 2682 C C . PRO A 1 343 ? -1.077 3.199 -23.520 1.00 97.62 343 PRO A C 1
ATOM 2684 O O . PRO A 1 343 ? -1.781 2.352 -22.978 1.00 97.62 343 PRO A O 1
ATOM 2687 N N . ALA A 1 344 ? 0.244 3.062 -23.623 1.00 98.19 344 ALA A N 1
ATOM 2688 C CA . ALA A 1 344 ? 0.957 1.859 -23.194 1.00 98.19 344 ALA A CA 1
ATOM 2689 C C . ALA A 1 344 ? 2.359 2.181 -22.668 1.00 98.19 344 ALA A C 1
ATOM 2691 O O . ALA A 1 344 ? 3.027 3.076 -23.185 1.00 98.19 344 ALA A O 1
ATOM 2692 N N . GLY A 1 345 ? 2.820 1.412 -21.682 1.00 98.19 345 GLY A N 1
ATOM 2693 C CA . GLY A 1 345 ? 4.166 1.527 -21.126 1.00 98.19 345 GLY A CA 1
ATOM 2694 C C . GLY A 1 345 ? 4.249 2.340 -19.834 1.00 98.19 345 GLY A C 1
ATOM 2695 O O . GLY A 1 345 ? 3.259 2.549 -19.134 1.00 98.19 345 GLY A O 1
ATOM 2696 N N . LEU A 1 346 ? 5.470 2.761 -19.498 1.00 98.44 346 LEU A N 1
ATOM 2697 C CA . LEU A 1 346 ? 5.773 3.635 -18.364 1.00 98.44 346 LEU A CA 1
ATOM 2698 C C . LEU A 1 346 ? 5.775 5.090 -18.834 1.00 98.44 346 LEU A C 1
ATOM 2700 O O . LEU A 1 346 ? 6.704 5.513 -19.525 1.00 98.44 346 LEU A O 1
ATOM 2704 N N . LEU A 1 347 ? 4.746 5.844 -18.457 1.00 97.88 347 LEU A N 1
ATOM 2705 C CA . LEU A 1 347 ? 4.568 7.243 -18.853 1.00 97.88 347 LEU A CA 1
ATOM 2706 C C . LEU A 1 347 ? 5.181 8.193 -17.812 1.00 97.88 347 LEU A C 1
ATOM 2708 O O . LEU A 1 347 ? 5.680 9.261 -18.166 1.00 97.88 347 LEU A O 1
ATOM 2712 N N . GLY A 1 348 ? 5.225 7.781 -16.542 1.00 95.69 348 GLY A N 1
ATOM 2713 C CA . GLY A 1 348 ? 5.868 8.546 -15.478 1.00 95.69 348 GLY A CA 1
ATOM 2714 C C . GLY A 1 348 ? 5.018 9.713 -14.945 1.00 95.69 348 GLY A C 1
ATOM 2715 O O . GLY A 1 348 ? 3.799 9.723 -15.122 1.00 95.69 348 GLY A O 1
ATOM 2716 N N . PRO A 1 349 ? 5.642 10.694 -14.264 1.00 96.69 349 PRO A N 1
ATOM 2717 C CA . PRO A 1 349 ? 7.060 10.720 -13.910 1.00 96.69 349 PRO A CA 1
ATOM 2718 C C . PRO A 1 349 ? 7.404 9.654 -12.863 1.00 96.69 349 PRO A C 1
ATOM 2720 O O . PRO A 1 349 ? 6.670 9.466 -11.898 1.00 96.69 349 PRO A O 1
ATOM 2723 N N . VAL A 1 350 ? 8.565 9.011 -13.019 1.00 98.25 350 VAL A N 1
ATOM 2724 C CA . VAL A 1 350 ? 9.113 8.112 -11.994 1.00 98.25 350 VAL A CA 1
ATOM 2725 C C . VAL A 1 350 ? 9.852 8.936 -10.946 1.00 98.25 350 VAL A C 1
ATOM 2727 O O . VAL A 1 350 ? 10.718 9.745 -11.293 1.00 98.25 350 VAL A O 1
ATOM 2730 N N . ARG A 1 351 ? 9.529 8.733 -9.669 1.00 97.75 351 ARG A N 1
ATOM 2731 C CA . ARG A 1 351 ? 10.046 9.514 -8.541 1.00 97.75 351 ARG A CA 1
ATOM 2732 C C . ARG A 1 351 ? 10.520 8.612 -7.410 1.00 97.75 351 ARG A C 1
ATOM 2734 O O . ARG A 1 351 ? 9.878 7.610 -7.108 1.00 97.75 351 ARG A O 1
ATOM 2741 N N . LEU A 1 352 ? 11.598 9.011 -6.742 1.00 97.75 352 LEU A N 1
ATOM 2742 C CA . LEU A 1 352 ? 11.908 8.548 -5.393 1.00 97.75 352 LEU A CA 1
ATOM 2743 C C . LEU A 1 352 ? 11.259 9.500 -4.395 1.00 97.75 352 LEU A C 1
ATOM 2745 O O . LEU A 1 352 ? 11.511 10.707 -4.436 1.00 97.75 352 LEU A O 1
ATOM 2749 N N . LEU A 1 353 ? 10.433 8.954 -3.512 1.00 96.75 353 LEU A N 1
ATOM 2750 C CA . LEU A 1 353 ? 9.759 9.694 -2.456 1.00 96.75 353 LEU A CA 1
ATOM 2751 C C . LEU A 1 353 ? 10.429 9.371 -1.115 1.00 96.75 353 LEU A C 1
ATOM 2753 O O . LEU A 1 353 ? 10.444 8.200 -0.724 1.00 96.75 353 LEU A O 1
ATOM 2757 N N . PRO A 1 354 ? 10.978 10.370 -0.411 1.00 94.56 354 PRO A N 1
ATOM 2758 C CA . PRO A 1 354 ? 11.459 10.179 0.946 1.00 94.56 354 PRO A CA 1
ATOM 2759 C C . PRO A 1 354 ? 10.296 10.242 1.945 1.00 94.56 354 PRO A C 1
ATOM 2761 O O . PRO A 1 354 ? 9.389 11.064 1.811 1.00 94.56 354 PRO A O 1
ATOM 2764 N N . SER A 1 355 ? 10.357 9.415 2.985 1.00 93.75 355 SER A N 1
ATOM 2765 C CA . SER A 1 355 ? 9.514 9.539 4.178 1.00 93.75 355 SER A CA 1
ATOM 2766 C C . SER A 1 355 ? 10.365 9.589 5.442 1.00 93.75 355 SER A C 1
ATOM 2768 O O . SER A 1 355 ? 11.533 9.196 5.439 1.00 93.75 355 SER A O 1
ATOM 2770 N N . VAL A 1 356 ? 9.784 10.063 6.542 1.00 89.81 356 VAL A N 1
ATOM 2771 C CA . VAL A 1 356 ? 10.411 10.026 7.867 1.00 89.81 356 VAL A CA 1
ATOM 2772 C C . VAL A 1 356 ? 9.387 9.678 8.932 1.00 89.81 356 VAL A C 1
ATOM 2774 O O . VAL A 1 356 ? 8.263 10.169 8.899 1.00 89.81 356 VAL A O 1
ATOM 2777 N N . HIS A 1 357 ? 9.781 8.823 9.861 1.00 87.62 357 HIS A N 1
ATOM 2778 C CA . HIS A 1 357 ? 9.066 8.504 11.079 1.00 87.62 357 HIS A CA 1
ATOM 2779 C C . HIS A 1 357 ? 9.518 9.471 12.163 1.00 87.62 357 HIS A C 1
ATOM 2781 O O . HIS A 1 357 ? 10.708 9.573 12.462 1.00 87.62 357 HIS A O 1
ATOM 2787 N N . VAL A 1 358 ? 8.565 10.199 12.727 1.00 81.31 358 VAL A N 1
ATOM 2788 C CA . VAL A 1 358 ? 8.811 11.207 13.751 1.00 81.31 358 VAL A CA 1
ATOM 2789 C C . VAL A 1 358 ? 8.012 10.838 14.982 1.00 81.31 358 VAL A C 1
ATOM 2791 O O . VAL A 1 358 ? 6.793 10.683 14.906 1.00 81.31 358 VAL A O 1
ATOM 2794 N N . MET A 1 359 ? 8.708 10.680 16.103 1.00 79.19 359 MET A N 1
ATOM 2795 C CA . MET A 1 359 ? 8.079 10.463 17.399 1.00 79.19 359 MET A CA 1
ATOM 2796 C C . MET A 1 359 ? 7.588 11.791 17.972 1.00 79.19 359 MET A C 1
ATOM 2798 O O . MET A 1 359 ? 8.252 12.820 17.849 1.00 79.19 359 MET A O 1
ATOM 2802 N N . VAL A 1 360 ? 6.415 11.752 18.590 1.00 76.00 360 VAL A N 1
ATOM 2803 C CA . VAL A 1 360 ? 5.763 12.881 19.245 1.00 76.00 360 VAL A CA 1
ATOM 2804 C C . VAL A 1 360 ? 5.376 12.468 20.652 1.00 76.00 360 VAL A C 1
ATOM 2806 O O . VAL A 1 360 ? 4.618 11.513 20.829 1.00 76.00 360 VAL A O 1
ATOM 2809 N N . ASP A 1 361 ? 5.865 13.214 21.634 1.00 69.81 361 ASP A N 1
ATOM 2810 C CA . ASP A 1 361 ? 5.662 12.899 23.045 1.00 69.81 361 ASP A CA 1
ATOM 2811 C C . ASP A 1 361 ? 4.311 13.400 23.539 1.00 69.81 361 ASP A C 1
ATOM 2813 O O . ASP A 1 361 ? 3.919 14.560 23.354 1.00 69.81 361 ASP A O 1
ATOM 2817 N N . ILE A 1 362 ? 3.583 12.503 24.194 1.00 62.22 362 ILE A N 1
ATOM 2818 C CA . ILE A 1 362 ? 2.217 12.737 24.659 1.00 62.22 362 ILE A CA 1
ATOM 2819 C C . ILE A 1 362 ? 2.209 13.113 26.150 1.00 62.22 362 ILE A C 1
ATOM 2821 O O . ILE A 1 362 ? 1.299 13.803 26.599 1.00 62.22 362 ILE A O 1
ATOM 2825 N N . ASP A 1 363 ? 3.261 12.790 26.911 1.00 53.25 363 ASP A N 1
ATOM 2826 C CA . ASP A 1 363 ? 3.268 12.894 28.381 1.00 53.25 363 ASP A CA 1
ATOM 2827 C C . ASP A 1 363 ? 3.423 14.310 28.978 1.00 53.25 363 ASP A C 1
ATOM 2829 O O . ASP A 1 363 ? 3.279 14.489 30.184 1.00 53.25 363 ASP A O 1
ATOM 2833 N N . GLY A 1 364 ? 3.620 15.352 28.164 1.00 40.91 364 GLY A N 1
ATOM 2834 C CA . GLY A 1 364 ? 3.647 16.732 28.678 1.00 40.91 364 GLY A CA 1
ATOM 2835 C C . GLY A 1 364 ? 4.953 17.133 29.365 1.00 40.91 364 GLY A C 1
ATOM 2836 O O . GLY A 1 364 ? 4.993 18.195 29.987 1.00 40.91 364 GLY A O 1
ATOM 2837 N N . SER A 1 365 ? 6.019 16.350 29.203 1.00 31.72 365 SER A N 1
ATOM 2838 C CA . SER A 1 365 ? 7.379 16.785 29.530 1.00 31.72 365 SER A CA 1
ATOM 2839 C C . SER A 1 365 ? 7.748 18.043 28.712 1.00 31.72 365 SER A C 1
ATOM 2841 O O . SER A 1 365 ? 7.347 18.145 27.548 1.00 31.72 365 SER A O 1
ATOM 2843 N N . PRO A 1 366 ? 8.428 19.049 29.302 1.00 28.83 366 PRO A N 1
ATOM 2844 C CA . PRO A 1 366 ? 8.648 20.347 28.665 1.00 28.83 366 PRO A CA 1
ATOM 2845 C C . PRO A 1 366 ? 9.413 20.218 27.345 1.00 28.83 366 PRO A C 1
ATOM 2847 O O . PRO A 1 366 ? 10.433 19.539 27.257 1.00 28.83 366 PRO A O 1
ATOM 2850 N N . THR A 1 367 ? 8.913 20.918 26.327 1.00 32.84 367 THR A N 1
ATOM 2851 C CA . THR A 1 367 ? 9.567 21.097 25.031 1.00 32.84 367 THR A CA 1
ATOM 2852 C C . THR A 1 367 ? 10.899 21.812 25.238 1.00 32.84 367 THR A C 1
ATOM 2854 O O . THR A 1 367 ? 10.905 22.985 25.613 1.00 32.84 367 THR A O 1
ATOM 2857 N N . GLY A 1 368 ? 12.018 21.123 25.013 1.00 27.06 368 GLY A N 1
ATOM 2858 C CA . GLY A 1 368 ? 13.310 21.789 24.865 1.00 27.06 368 GLY A CA 1
ATOM 2859 C C . GLY A 1 368 ? 13.257 22.756 23.679 1.00 27.06 368 GLY A C 1
ATOM 2860 O O . GLY A 1 368 ? 12.715 22.413 22.628 1.00 27.06 368 GLY A O 1
ATOM 2861 N N . ASP A 1 369 ? 13.761 23.973 23.880 1.00 24.17 369 ASP A N 1
ATOM 2862 C CA . ASP A 1 369 ? 13.828 25.033 22.870 1.00 24.17 369 ASP A CA 1
ATOM 2863 C C . ASP A 1 369 ? 14.511 24.575 21.562 1.00 24.17 369 ASP A C 1
ATOM 2865 O O . ASP A 1 369 ? 15.336 23.656 21.575 1.00 24.17 369 ASP A O 1
ATOM 2869 N N . PRO A 1 370 ? 14.201 25.214 20.416 1.00 28.83 370 PRO A N 1
ATOM 2870 C CA . PRO A 1 370 ? 14.736 24.825 19.118 1.00 28.83 370 PRO A CA 1
ATOM 2871 C C . PRO A 1 370 ? 16.240 25.118 19.053 1.00 28.83 370 PRO A C 1
ATOM 2873 O O . PRO A 1 370 ? 16.650 26.271 18.913 1.00 28.83 370 PRO A O 1
ATOM 2876 N N . ILE A 1 371 ? 17.066 24.073 19.139 1.00 26.41 371 ILE A N 1
ATOM 2877 C CA . ILE A 1 371 ? 18.511 24.193 18.938 1.00 26.41 371 ILE A CA 1
ATOM 2878 C C . ILE A 1 371 ? 18.827 24.123 17.440 1.00 26.41 371 ILE A C 1
ATOM 2880 O O . ILE A 1 371 ? 18.422 23.217 16.714 1.00 26.41 371 ILE A O 1
ATOM 2884 N N . ASP A 1 372 ? 19.544 25.157 17.028 1.00 25.78 372 ASP A N 1
ATOM 2885 C CA . ASP A 1 372 ? 20.202 25.435 15.760 1.00 25.78 372 ASP A CA 1
ATOM 2886 C C . ASP A 1 372 ? 20.678 24.204 14.954 1.00 25.78 372 ASP A C 1
ATOM 2888 O O . ASP A 1 372 ? 21.471 23.389 15.428 1.00 25.78 372 ASP A O 1
ATOM 2892 N N . GLY A 1 373 ? 20.203 24.110 13.705 1.00 29.56 373 GLY A N 1
ATOM 2893 C CA . GLY A 1 373 ? 20.995 23.790 12.506 1.00 29.56 373 GLY A CA 1
ATOM 2894 C C . GLY A 1 373 ? 21.806 22.492 12.405 1.00 29.56 373 GLY A C 1
ATOM 2895 O O . GLY A 1 373 ? 22.445 22.276 11.376 1.00 29.56 373 GLY A O 1
ATOM 2896 N N . THR A 1 374 ? 21.790 21.607 13.396 1.00 26.06 374 THR A N 1
ATOM 2897 C CA . THR A 1 374 ? 22.698 20.455 13.448 1.00 26.06 374 THR A CA 1
ATOM 2898 C C . THR A 1 374 ? 22.003 19.239 14.046 1.00 26.06 374 THR A C 1
ATOM 2900 O O . THR A 1 374 ? 21.637 19.253 15.208 1.00 26.06 374 THR A O 1
ATOM 2903 N N . LEU A 1 375 ? 21.838 18.201 13.211 1.00 27.23 375 LEU A N 1
ATOM 2904 C CA . LEU A 1 375 ? 21.525 16.803 13.553 1.00 27.23 375 LEU A CA 1
ATOM 2905 C C . LEU A 1 375 ? 20.522 16.603 14.706 1.00 27.23 375 LEU A C 1
ATOM 2907 O O . LEU A 1 375 ? 20.895 16.574 15.872 1.00 27.23 375 LEU A O 1
ATOM 2911 N N . PHE A 1 376 ? 19.257 16.352 14.353 1.00 24.28 376 PHE A N 1
ATOM 2912 C CA . PHE A 1 376 ? 18.234 15.877 15.287 1.00 24.28 376 PHE A CA 1
ATOM 2913 C C . PHE A 1 376 ? 18.661 14.549 15.938 1.00 24.28 376 PHE A C 1
ATOM 2915 O O . PHE A 1 376 ? 18.556 13.485 15.326 1.00 24.28 376 PHE A O 1
ATOM 2922 N N . THR A 1 377 ? 19.135 14.631 17.177 1.00 25.58 377 THR A N 1
ATOM 2923 C CA . THR A 1 377 ? 19.081 13.563 18.177 1.00 25.58 377 THR A CA 1
ATOM 2924 C C . THR A 1 377 ? 17.679 13.536 18.785 1.00 25.58 377 THR A C 1
ATOM 2926 O O . THR A 1 377 ? 17.075 14.578 19.050 1.00 25.58 377 THR A O 1
ATOM 2929 N N . PHE A 1 378 ? 17.125 12.334 18.926 1.00 28.69 378 PHE A N 1
ATOM 2930 C CA . PHE A 1 378 ? 15.795 12.100 19.475 1.00 28.69 378 PHE A CA 1
ATOM 2931 C C . PHE A 1 378 ? 15.866 12.251 21.004 1.00 28.69 378 PHE A C 1
ATOM 2933 O O . PHE A 1 378 ? 16.924 12.060 21.583 1.00 28.69 378 PHE A O 1
ATOM 2940 N N . TYR A 1 379 ? 14.769 12.583 21.689 1.00 25.72 379 TYR A N 1
ATOM 2941 C CA . TYR A 1 379 ? 14.687 12.404 23.145 1.00 25.72 379 TYR A CA 1
ATOM 2942 C C . TYR A 1 379 ? 13.277 11.970 23.554 1.00 25.72 379 TYR A C 1
ATOM 2944 O O . TYR A 1 379 ? 12.419 12.801 23.794 1.00 25.72 379 TYR A O 1
ATOM 2952 N N . VAL A 1 380 ? 13.094 10.654 23.712 1.00 28.88 380 VAL A N 1
ATOM 2953 C CA . VAL A 1 380 ? 12.448 10.082 24.907 1.00 28.88 380 VAL A CA 1
ATOM 2954 C C . VAL A 1 380 ? 13.497 9.166 25.509 1.00 28.88 380 VAL A C 1
ATOM 2956 O O . VAL A 1 380 ? 13.660 8.029 25.075 1.00 28.88 380 VAL A O 1
ATOM 2959 N N . ASP A 1 381 ? 14.293 9.758 26.395 1.00 40.47 381 ASP A N 1
ATOM 2960 C CA . ASP A 1 381 ? 15.550 9.246 26.944 1.00 40.47 381 ASP A CA 1
ATOM 2961 C C . ASP A 1 381 ? 16.383 8.386 25.973 1.00 40.47 381 ASP A C 1
ATOM 2963 O O . ASP A 1 381 ? 16.652 7.206 26.208 1.00 40.47 381 ASP A O 1
ATOM 2967 N N . ASP A 1 382 ? 16.823 9.012 24.875 1.00 49.53 382 ASP A N 1
ATOM 2968 C CA . ASP A 1 382 ? 17.804 8.450 23.935 1.00 49.53 382 ASP A CA 1
ATOM 2969 C C . ASP A 1 382 ? 19.092 8.063 24.681 1.00 49.53 382 ASP A C 1
ATOM 2971 O O . ASP A 1 382 ? 19.792 7.157 24.253 1.00 49.53 382 ASP A O 1
ATOM 2975 N N . SER A 1 383 ? 19.360 8.635 25.868 1.00 57.03 383 SER A N 1
ATOM 2976 C CA . SER A 1 383 ? 20.481 8.207 26.710 1.00 57.03 383 SER A CA 1
ATOM 2977 C C . SER A 1 383 ? 20.398 6.725 27.066 1.00 57.03 383 SER A C 1
ATOM 2979 O O . SER A 1 383 ? 21.409 6.049 26.998 1.00 57.03 383 SER A O 1
ATOM 2981 N N . SER A 1 384 ? 19.223 6.156 27.344 1.00 66.38 384 SER A N 1
ATOM 2982 C CA . SER A 1 384 ? 19.127 4.747 27.735 1.00 66.38 384 SER A CA 1
ATOM 2983 C C . SER A 1 384 ? 19.306 3.780 26.557 1.00 66.38 384 SER A C 1
ATOM 2985 O O . SER A 1 384 ? 19.913 2.721 26.729 1.00 66.38 384 SER A O 1
ATOM 2987 N N . GLU A 1 385 ? 18.813 4.125 25.361 1.00 77.44 385 GLU A N 1
ATOM 2988 C CA . GLU A 1 385 ? 19.072 3.347 24.138 1.00 77.44 385 GLU A CA 1
ATOM 2989 C C . GLU A 1 385 ? 20.523 3.524 23.673 1.00 77.44 385 GLU A C 1
ATOM 2991 O O . GLU A 1 385 ? 21.195 2.527 23.420 1.00 77.44 385 GLU A O 1
ATOM 2996 N N . ILE A 1 386 ? 21.035 4.757 23.640 1.00 68.56 386 ILE A N 1
ATOM 2997 C CA . ILE A 1 386 ? 22.424 5.079 23.292 1.00 68.56 386 ILE A CA 1
ATOM 2998 C C . ILE A 1 386 ? 23.391 4.437 24.282 1.00 68.56 386 ILE A C 1
ATOM 3000 O O . ILE A 1 386 ? 24.366 3.835 23.852 1.00 68.56 386 ILE A O 1
ATOM 3004 N N . GLU A 1 387 ? 23.144 4.508 25.589 1.00 84.69 387 GLU A N 1
ATOM 3005 C CA . GLU A 1 387 ? 23.978 3.863 26.608 1.00 84.69 387 GLU A CA 1
ATOM 3006 C C . GLU A 1 387 ? 23.975 2.349 26.435 1.00 84.69 387 GLU A C 1
ATOM 3008 O O . GLU A 1 387 ? 25.027 1.721 26.548 1.00 84.69 387 GLU A O 1
ATOM 3013 N N . LEU A 1 388 ? 22.820 1.752 26.126 1.00 92.06 388 LEU A N 1
ATOM 3014 C CA . LEU A 1 388 ? 22.733 0.316 25.897 1.00 92.06 388 LEU A CA 1
ATOM 3015 C C . LEU A 1 388 ? 23.458 -0.097 24.610 1.00 92.06 388 LEU A C 1
ATOM 3017 O O . LEU A 1 388 ? 24.279 -1.010 24.640 1.00 92.06 388 LEU A O 1
ATOM 3021 N N . VAL A 1 389 ? 23.206 0.584 23.492 1.00 83.81 389 VAL A N 1
ATOM 3022 C CA . VAL A 1 389 ? 23.883 0.332 22.211 1.00 83.81 389 VAL A CA 1
ATOM 3023 C C . VAL A 1 389 ? 25.386 0.602 22.329 1.00 83.81 389 VAL A C 1
ATOM 3025 O O . VAL A 1 389 ? 26.186 -0.170 21.802 1.00 83.81 389 VAL A O 1
ATOM 3028 N N . SER A 1 390 ? 25.789 1.639 23.063 1.00 86.69 390 SER A N 1
ATOM 3029 C CA . SER A 1 390 ? 27.188 1.966 23.358 1.00 86.69 390 SER A CA 1
ATOM 3030 C C . SER A 1 390 ? 27.842 0.876 24.203 1.00 86.69 390 SER A C 1
ATOM 3032 O O . SER A 1 390 ? 28.923 0.412 23.857 1.00 86.69 390 SER A O 1
ATOM 3034 N N . ALA A 1 391 ? 27.165 0.375 25.242 1.00 95.12 391 ALA A N 1
ATOM 3035 C CA . ALA A 1 391 ? 27.658 -0.742 26.044 1.00 95.12 391 ALA A CA 1
ATOM 3036 C C . ALA A 1 391 ? 27.822 -2.024 25.211 1.00 95.12 391 ALA A C 1
ATOM 3038 O O . ALA A 1 391 ? 28.863 -2.673 25.288 1.00 95.12 391 ALA A O 1
ATOM 3039 N N . LEU A 1 392 ? 26.843 -2.361 24.365 1.00 96.69 392 LEU A N 1
ATOM 3040 C CA . LEU A 1 392 ? 26.928 -3.505 23.447 1.00 96.69 392 LEU A CA 1
ATOM 3041 C C . LEU A 1 392 ? 28.080 -3.338 22.444 1.00 96.69 392 LEU A C 1
ATOM 3043 O O . LEU A 1 392 ? 28.844 -4.273 22.207 1.00 96.69 392 LEU A O 1
ATOM 3047 N N . THR A 1 393 ? 28.252 -2.130 21.906 1.00 90.75 393 THR A N 1
ATOM 3048 C CA . THR A 1 393 ? 29.331 -1.797 20.966 1.00 90.75 393 THR A CA 1
ATOM 3049 C C . THR A 1 393 ? 30.702 -1.849 21.635 1.00 90.75 393 THR A C 1
ATOM 3051 O O . THR A 1 393 ? 31.645 -2.361 21.039 1.00 90.75 393 THR A O 1
ATOM 3054 N N . ALA A 1 394 ? 30.830 -1.378 22.875 1.00 91.19 394 ALA A N 1
ATOM 3055 C CA . ALA A 1 394 ? 32.075 -1.425 23.635 1.00 91.19 394 ALA A CA 1
ATOM 3056 C C . ALA A 1 394 ? 32.510 -2.873 23.904 1.00 91.19 394 ALA A C 1
ATOM 3058 O O . ALA A 1 394 ? 33.671 -3.216 23.687 1.00 91.19 394 ALA A O 1
ATOM 3059 N N . LEU A 1 395 ? 31.574 -3.750 24.285 1.00 96.50 395 LEU A N 1
ATOM 3060 C CA . LEU A 1 395 ? 31.852 -5.182 24.433 1.00 96.50 395 LEU A CA 1
ATOM 3061 C C . LEU A 1 395 ? 32.247 -5.834 23.099 1.00 96.50 395 LEU A C 1
ATOM 3063 O O . LEU A 1 395 ? 33.169 -6.647 23.070 1.00 96.50 395 LEU A O 1
ATOM 3067 N N . LYS A 1 396 ? 31.612 -5.446 21.987 1.00 95.81 396 LYS A N 1
ATOM 3068 C CA . LYS A 1 396 ? 31.976 -5.927 20.643 1.00 95.81 396 LYS A CA 1
ATOM 3069 C C . LYS A 1 396 ? 33.396 -5.506 20.267 1.00 95.81 396 LYS A C 1
ATOM 3071 O O . LYS A 1 396 ? 34.199 -6.312 19.815 1.00 95.81 396 LYS A O 1
ATOM 3076 N N . ASN A 1 397 ? 33.719 -4.242 20.496 1.00 89.06 397 ASN A N 1
ATOM 3077 C CA . ASN A 1 397 ? 35.036 -3.673 20.244 1.00 89.06 397 ASN A CA 1
ATOM 3078 C C . ASN A 1 397 ? 36.122 -4.322 21.111 1.00 89.06 397 ASN A C 1
ATOM 3080 O O . ASN A 1 397 ? 37.225 -4.563 20.627 1.00 89.06 397 ASN A O 1
ATOM 3084 N N . HIS A 1 398 ? 35.801 -4.678 22.358 1.00 94.81 398 HIS A N 1
ATOM 3085 C CA . HIS A 1 398 ? 36.690 -5.467 23.206 1.00 94.81 398 HIS A CA 1
ATOM 3086 C C . HIS A 1 398 ? 36.999 -6.843 22.606 1.00 94.81 398 HIS A C 1
ATOM 3088 O O . HIS A 1 398 ? 38.164 -7.234 22.595 1.00 94.81 398 HIS A O 1
ATOM 3094 N N . ILE A 1 399 ? 35.988 -7.545 22.076 1.00 94.38 399 ILE A N 1
ATOM 3095 C CA . ILE A 1 399 ? 36.165 -8.835 21.384 1.00 94.38 399 ILE A CA 1
ATOM 3096 C C . ILE A 1 399 ? 37.093 -8.675 20.173 1.00 94.38 399 ILE A C 1
ATOM 3098 O O . ILE A 1 399 ? 37.992 -9.484 19.977 1.00 94.38 399 ILE A O 1
ATOM 3102 N N . LEU A 1 400 ? 36.934 -7.586 19.418 1.00 92.19 400 LEU A N 1
ATOM 3103 C CA . LEU A 1 400 ? 37.789 -7.227 18.279 1.00 92.19 400 LEU A CA 1
ATOM 3104 C C . LEU A 1 400 ? 39.156 -6.639 18.687 1.00 92.19 400 LEU A C 1
ATOM 3106 O O . LEU A 1 400 ? 39.914 -6.183 17.831 1.00 92.19 400 LEU A O 1
ATOM 3110 N N . ASN A 1 401 ? 39.472 -6.620 19.986 1.00 89.00 401 ASN A N 1
ATOM 3111 C CA . ASN A 1 401 ? 40.692 -6.061 20.566 1.00 89.00 401 ASN A CA 1
ATOM 3112 C C . ASN A 1 401 ? 40.957 -4.584 20.181 1.00 89.00 401 ASN A C 1
ATOM 3114 O O . ASN A 1 401 ? 42.100 -4.192 19.938 1.00 89.00 401 ASN A O 1
ATOM 3118 N N . ASN A 1 402 ? 39.905 -3.755 20.110 1.00 81.12 402 ASN A N 1
ATOM 3119 C CA . ASN A 1 402 ? 39.979 -2.377 19.611 1.00 81.12 402 ASN A CA 1
ATOM 3120 C C . ASN A 1 402 ? 38.969 -1.391 20.259 1.00 81.12 402 ASN A C 1
ATOM 3122 O O . ASN A 1 402 ? 37.909 -1.151 19.679 1.00 81.12 402 ASN A O 1
ATOM 3126 N N . PRO A 1 403 ? 39.301 -0.724 21.384 1.00 80.25 403 PRO A N 1
ATOM 3127 C CA . PRO A 1 403 ? 40.368 -1.048 22.332 1.00 80.25 403 PRO A CA 1
ATOM 3128 C C . PRO A 1 403 ? 39.920 -2.131 23.336 1.00 80.25 403 PRO A C 1
ATOM 3130 O O . PRO A 1 403 ? 38.723 -2.273 23.600 1.00 80.25 403 PRO A O 1
ATOM 3133 N N . PRO A 1 404 ? 40.850 -2.903 23.926 1.00 88.94 404 PRO A N 1
ATOM 3134 C CA . PRO A 1 404 ? 40.504 -3.871 24.961 1.00 88.94 404 PRO A CA 1
ATOM 3135 C C . PRO A 1 404 ? 40.008 -3.180 26.242 1.00 88.94 404 PRO A C 1
ATOM 3137 O O . PRO A 1 404 ? 40.580 -2.182 26.674 1.00 88.94 404 PRO A O 1
ATOM 3140 N N . LEU A 1 405 ? 38.973 -3.749 26.864 1.00 92.88 405 LEU A N 1
ATOM 3141 C CA . LEU A 1 405 ? 38.407 -3.316 28.140 1.00 92.88 405 LEU A CA 1
ATOM 3142 C C . LEU A 1 405 ? 38.990 -4.126 29.307 1.00 92.88 405 LEU A C 1
ATOM 3144 O O . LEU A 1 405 ? 39.285 -5.316 29.179 1.00 92.88 405 LEU A O 1
ATOM 3148 N N . SER A 1 406 ? 39.105 -3.495 30.470 1.00 92.56 406 SER A N 1
ATOM 3149 C CA . SER A 1 406 ? 39.399 -4.152 31.745 1.00 92.56 406 SER A CA 1
ATOM 3150 C C . SER A 1 406 ? 38.176 -4.894 32.305 1.00 92.56 406 SER A C 1
ATOM 3152 O O . SER A 1 406 ? 37.029 -4.595 31.970 1.00 92.56 406 SER A O 1
ATOM 3154 N N . SER A 1 407 ? 38.388 -5.820 33.249 1.00 87.62 407 SER A N 1
ATOM 3155 C CA . SER A 1 407 ? 37.284 -6.535 33.919 1.00 87.62 407 SER A CA 1
ATOM 3156 C C . SER A 1 407 ? 36.294 -5.599 34.633 1.00 87.62 407 SER A C 1
ATOM 3158 O O . SER A 1 407 ? 35.117 -5.929 34.756 1.00 87.62 407 SER A O 1
ATOM 3160 N N . ALA A 1 408 ? 36.745 -4.431 35.105 1.00 89.25 408 ALA A N 1
ATOM 3161 C CA . ALA A 1 408 ? 35.879 -3.442 35.751 1.00 89.25 408 ALA A CA 1
ATOM 3162 C C . ALA A 1 408 ? 34.972 -2.717 34.742 1.00 89.25 408 ALA A C 1
ATOM 3164 O O . ALA A 1 408 ? 33.794 -2.495 35.018 1.00 89.25 408 ALA A O 1
ATOM 3165 N N . GLU A 1 409 ? 35.492 -2.399 33.556 1.00 93.25 409 GLU A N 1
ATOM 3166 C CA . GLU A 1 409 ? 34.717 -1.779 32.474 1.00 93.25 409 GLU A CA 1
ATOM 3167 C C . GLU A 1 409 ? 33.693 -2.763 31.894 1.00 93.25 409 GLU A C 1
ATOM 3169 O O . GLU A 1 409 ? 32.529 -2.407 31.705 1.00 93.25 409 GLU A O 1
ATOM 3174 N N . ILE A 1 410 ? 34.078 -4.033 31.718 1.00 93.31 410 ILE A N 1
ATOM 3175 C CA . ILE A 1 410 ? 33.149 -5.101 31.315 1.00 93.31 410 ILE A CA 1
ATOM 3176 C C . ILE A 1 410 ? 32.007 -5.233 32.333 1.00 93.31 410 ILE A C 1
ATOM 3178 O O . ILE A 1 410 ? 30.841 -5.316 31.942 1.00 93.31 410 ILE A O 1
ATOM 3182 N N . ALA A 1 411 ? 32.312 -5.186 33.637 1.00 90.38 411 ALA A N 1
ATOM 3183 C CA . ALA A 1 411 ? 31.299 -5.209 34.695 1.00 90.38 411 ALA A CA 1
ATOM 3184 C C . ALA A 1 411 ? 30.295 -4.048 34.578 1.00 90.38 411 ALA A C 1
ATOM 3186 O O . ALA A 1 411 ? 29.088 -4.257 34.714 1.00 90.38 411 ALA A O 1
ATOM 3187 N N . ALA A 1 412 ? 30.783 -2.833 34.310 1.00 92.44 412 ALA A N 1
ATOM 3188 C CA . ALA A 1 412 ? 29.952 -1.637 34.187 1.00 92.44 412 ALA A CA 1
ATOM 3189 C C . ALA A 1 412 ? 29.021 -1.698 32.962 1.00 92.44 412 ALA A C 1
ATOM 3191 O O . ALA A 1 412 ? 27.823 -1.409 33.067 1.00 92.44 412 ALA A O 1
ATOM 3192 N N . HIS A 1 413 ? 29.537 -2.145 31.813 1.00 94.12 413 HIS A N 1
ATOM 3193 C CA . HIS A 1 413 ? 28.721 -2.358 30.616 1.00 94.12 413 HIS A CA 1
ATOM 3194 C C . HIS A 1 413 ? 27.684 -3.462 30.825 1.00 94.12 413 HIS A C 1
ATOM 3196 O O . HIS A 1 413 ? 26.518 -3.286 30.471 1.00 94.12 413 HIS A O 1
ATOM 3202 N N . LYS A 1 414 ? 28.059 -4.565 31.480 1.00 92.50 414 LYS A N 1
ATOM 3203 C CA . LYS A 1 414 ? 27.116 -5.630 31.832 1.00 92.50 414 LYS A CA 1
ATOM 3204 C C . LYS A 1 414 ? 25.986 -5.121 32.738 1.00 92.50 414 LYS A C 1
ATOM 3206 O O . LYS A 1 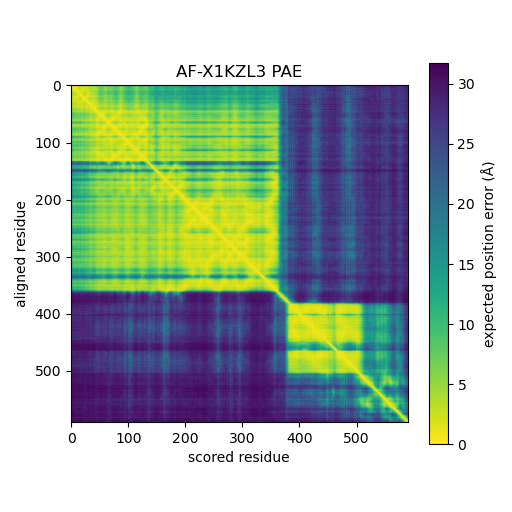414 ? 24.824 -5.404 32.468 1.00 92.50 414 LYS A O 1
ATOM 3211 N N . ALA A 1 415 ? 26.288 -4.329 33.768 1.00 91.12 415 ALA A N 1
ATOM 3212 C CA . ALA A 1 415 ? 25.264 -3.746 34.644 1.00 91.12 415 ALA A CA 1
ATOM 3213 C C . ALA A 1 415 ? 24.292 -2.821 33.884 1.00 91.12 415 ALA A C 1
ATOM 3215 O O . ALA A 1 415 ? 23.082 -2.833 34.135 1.00 91.12 415 ALA A O 1
ATOM 3216 N N . THR A 1 416 ? 24.814 -2.063 32.914 1.00 91.62 416 THR A N 1
ATOM 3217 C CA . THR A 1 416 ? 24.021 -1.228 32.000 1.00 91.62 416 THR A CA 1
ATOM 3218 C C . THR A 1 416 ? 23.054 -2.073 31.167 1.00 91.62 416 THR A C 1
ATOM 3220 O O . THR A 1 416 ? 21.864 -1.757 31.101 1.00 91.62 416 THR A O 1
ATOM 3223 N N . ILE A 1 417 ? 23.540 -3.180 30.596 1.00 93.38 417 ILE A N 1
ATOM 3224 C CA . ILE A 1 417 ? 22.741 -4.133 29.813 1.00 93.38 417 ILE A CA 1
ATOM 3225 C C . ILE A 1 417 ? 21.640 -4.769 30.673 1.00 93.38 417 ILE A C 1
ATOM 3227 O O . ILE A 1 417 ? 20.468 -4.745 30.296 1.00 93.38 417 ILE A O 1
ATOM 3231 N N . ASP A 1 418 ? 21.989 -5.276 31.857 1.00 88.56 418 ASP A N 1
ATOM 3232 C CA . ASP A 1 418 ? 21.064 -5.993 32.743 1.00 88.56 418 ASP A CA 1
ATOM 3233 C C . ASP A 1 418 ? 19.901 -5.102 33.228 1.00 88.56 418 ASP A C 1
ATOM 3235 O O . ASP A 1 418 ? 18.751 -5.556 33.338 1.00 88.56 418 ASP A O 1
ATOM 3239 N N . THR A 1 419 ? 20.187 -3.821 33.489 1.00 88.38 419 THR A N 1
ATOM 3240 C CA . THR A 1 419 ? 19.204 -2.820 33.943 1.00 88.38 419 THR A CA 1
ATOM 3241 C C . THR A 1 419 ? 18.239 -2.422 32.824 1.00 88.38 419 THR A C 1
ATOM 3243 O O . THR A 1 419 ? 17.066 -2.155 33.082 1.00 88.38 419 THR A O 1
ATOM 3246 N N . ARG A 1 420 ? 18.705 -2.436 31.569 1.00 86.69 420 ARG A N 1
ATOM 3247 C CA . ARG A 1 420 ? 17.956 -1.957 30.394 1.00 86.69 420 ARG A CA 1
ATOM 3248 C C . ARG A 1 420 ? 17.449 -3.073 29.483 1.00 86.69 420 ARG A C 1
ATOM 3250 O O . ARG A 1 420 ? 16.988 -2.810 28.374 1.00 86.69 420 ARG A O 1
ATOM 3257 N N . ARG A 1 421 ? 17.456 -4.318 29.966 1.00 83.88 421 ARG A N 1
ATOM 3258 C CA . ARG A 1 421 ? 17.086 -5.523 29.204 1.00 83.88 421 ARG A CA 1
ATOM 3259 C C . ARG A 1 421 ? 15.736 -5.458 28.479 1.00 83.88 421 ARG A C 1
ATOM 3261 O O . ARG A 1 421 ? 15.582 -6.085 27.440 1.00 83.88 421 ARG A O 1
ATOM 3268 N N . VAL A 1 422 ? 14.770 -4.685 28.984 1.00 76.69 422 VAL A N 1
ATOM 3269 C CA . VAL A 1 422 ? 13.448 -4.520 28.346 1.00 76.69 422 VAL A CA 1
ATOM 3270 C C . VAL A 1 422 ? 13.542 -3.931 26.933 1.00 76.69 422 VAL A C 1
ATOM 3272 O O . VAL A 1 422 ? 12.713 -4.252 26.085 1.00 76.69 422 VAL A O 1
ATOM 3275 N N . LEU A 1 423 ? 14.584 -3.137 26.651 1.00 82.31 423 LEU A N 1
ATOM 3276 C CA . LEU A 1 423 ? 14.775 -2.491 25.352 1.00 82.31 423 LEU A CA 1
ATOM 3277 C C . LEU A 1 423 ? 15.114 -3.483 24.228 1.00 82.31 423 LEU A C 1
ATOM 3279 O O . LEU A 1 423 ? 14.835 -3.185 23.069 1.00 82.31 423 LEU A O 1
ATOM 3283 N N . PHE A 1 424 ? 15.614 -4.685 24.548 1.00 85.44 424 PHE A N 1
ATOM 3284 C CA . PHE A 1 424 ? 15.822 -5.755 23.560 1.00 85.44 424 PHE A CA 1
ATOM 3285 C C . PHE A 1 424 ? 14.526 -6.204 22.881 1.00 85.44 424 PHE A C 1
ATOM 3287 O O . PHE A 1 424 ? 14.580 -6.771 21.796 1.00 85.44 424 PHE A O 1
ATOM 3294 N N . GLY A 1 425 ? 13.365 -5.979 23.503 1.00 79.00 425 GLY A N 1
ATOM 3295 C CA . GLY A 1 425 ? 12.071 -6.319 22.913 1.00 79.00 425 GLY A CA 1
ATOM 3296 C C . GLY A 1 425 ? 11.351 -5.160 22.238 1.00 79.00 425 GLY A C 1
ATOM 3297 O O . GLY A 1 425 ? 10.393 -5.408 21.509 1.00 79.00 425 GLY A O 1
ATOM 3298 N N . SER A 1 426 ? 11.789 -3.920 22.467 1.00 73.25 426 SER A N 1
ATOM 3299 C CA . SER A 1 426 ? 11.056 -2.717 22.059 1.00 73.25 426 SER A CA 1
ATOM 3300 C C . SER A 1 426 ? 11.842 -1.765 21.155 1.00 73.25 426 SER A C 1
ATOM 3302 O O . SER A 1 426 ? 11.237 -0.850 20.604 1.00 73.25 426 SER A O 1
ATOM 3304 N N . ARG A 1 427 ? 13.164 -1.937 20.988 1.00 79.06 427 ARG A N 1
ATOM 3305 C CA . ARG A 1 427 ? 14.015 -1.044 20.180 1.00 79.06 427 ARG A CA 1
ATOM 3306 C C . ARG A 1 427 ? 14.794 -1.806 19.112 1.00 79.06 427 ARG A C 1
ATOM 3308 O O . ARG A 1 427 ? 15.580 -2.702 19.415 1.00 79.06 427 ARG A O 1
ATOM 3315 N N . TYR A 1 428 ? 14.610 -1.413 17.851 1.00 77.44 428 TYR A N 1
ATOM 3316 C CA . TYR A 1 428 ? 15.254 -2.057 16.704 1.00 77.44 428 TYR A CA 1
ATOM 3317 C C . TYR A 1 428 ? 16.787 -2.008 16.769 1.00 77.44 428 TYR A C 1
ATOM 3319 O O . TYR A 1 428 ? 17.429 -3.042 16.606 1.00 77.44 428 TYR A O 1
ATOM 3327 N N . ASN A 1 429 ? 17.387 -0.852 17.080 1.00 77.06 429 ASN A N 1
ATOM 3328 C CA . ASN A 1 429 ? 18.851 -0.721 17.101 1.00 77.06 429 ASN A CA 1
ATOM 3329 C C . ASN A 1 429 ? 19.496 -1.539 18.224 1.00 77.06 429 ASN A C 1
ATOM 3331 O O . ASN A 1 429 ? 20.592 -2.063 18.046 1.00 77.06 429 ASN A O 1
ATOM 3335 N N . VAL A 1 430 ? 18.806 -1.693 19.358 1.00 87.88 430 VAL A N 1
ATOM 3336 C CA . VAL A 1 430 ? 19.246 -2.568 20.453 1.00 87.88 430 VAL A CA 1
ATOM 3337 C C . VAL A 1 430 ? 19.243 -4.026 20.003 1.00 87.88 430 VAL A C 1
ATOM 3339 O O . VAL A 1 430 ? 20.210 -4.739 20.266 1.00 87.88 430 VAL A O 1
ATOM 3342 N N . MET A 1 431 ? 18.203 -4.467 19.283 1.00 90.12 431 MET A N 1
ATOM 3343 C CA . MET A 1 431 ? 18.181 -5.809 18.691 1.00 90.12 431 MET A CA 1
ATOM 3344 C C . MET A 1 431 ? 19.334 -5.983 17.698 1.00 90.12 431 MET A C 1
ATOM 3346 O O . MET A 1 431 ? 20.100 -6.928 17.835 1.00 90.12 431 MET A O 1
ATOM 3350 N N . VAL A 1 432 ? 19.530 -5.048 16.765 1.00 85.25 432 VAL A N 1
ATOM 3351 C CA . VAL A 1 432 ? 20.645 -5.102 15.803 1.00 85.25 432 VAL A CA 1
ATOM 3352 C C . VAL A 1 432 ? 21.999 -5.189 16.516 1.00 85.25 432 VAL A C 1
ATOM 3354 O O . VAL A 1 432 ? 22.778 -6.093 16.228 1.00 85.25 432 VAL A O 1
ATOM 3357 N N . ALA A 1 433 ? 22.268 -4.305 17.481 1.00 88.88 433 ALA A N 1
ATOM 3358 C CA . ALA A 1 433 ? 23.528 -4.282 18.225 1.00 88.88 433 ALA A CA 1
ATOM 3359 C C . ALA A 1 433 ? 23.739 -5.552 19.066 1.00 88.88 433 ALA A C 1
ATOM 3361 O O . ALA A 1 433 ? 24.861 -6.041 19.179 1.00 88.88 433 ALA A O 1
ATOM 3362 N N . GLY A 1 434 ? 22.667 -6.109 19.634 1.00 96.12 434 GLY A N 1
ATOM 3363 C CA . GLY A 1 434 ? 22.713 -7.371 20.365 1.00 96.12 434 GLY A CA 1
ATOM 3364 C C . GLY A 1 434 ? 23.063 -8.555 19.466 1.00 96.12 434 GLY A C 1
ATOM 3365 O O . GLY A 1 434 ? 23.929 -9.354 19.815 1.00 96.12 434 GLY A O 1
ATOM 3366 N N . PHE A 1 435 ? 22.419 -8.654 18.302 1.00 94.19 435 PHE A N 1
ATOM 3367 C CA . PHE A 1 435 ? 22.682 -9.709 17.322 1.00 94.19 435 PHE A CA 1
ATOM 3368 C C . PHE A 1 435 ? 24.107 -9.595 16.761 1.00 94.19 435 PHE A C 1
ATOM 3370 O O . PHE A 1 435 ? 24.798 -10.605 16.647 1.00 94.19 435 PHE A O 1
ATOM 3377 N N . ASP A 1 436 ? 24.569 -8.373 16.482 1.00 93.62 436 ASP A N 1
ATOM 3378 C CA . ASP A 1 436 ? 25.924 -8.082 16.001 1.00 93.62 436 ASP A CA 1
ATOM 3379 C C . ASP A 1 436 ? 27.003 -8.435 17.039 1.00 93.62 436 ASP A C 1
ATOM 3381 O O . ASP A 1 436 ? 27.994 -9.086 16.708 1.00 93.62 436 ASP A O 1
ATOM 3385 N N . LEU A 1 437 ? 26.794 -8.086 18.316 1.00 97.31 437 LEU A N 1
ATOM 3386 C CA . LEU A 1 437 ? 27.694 -8.475 19.406 1.00 97.31 437 LEU A CA 1
ATOM 3387 C C . LEU A 1 437 ? 27.825 -9.999 19.506 1.00 97.31 437 LEU A C 1
ATOM 3389 O O . LEU A 1 437 ? 28.938 -10.516 19.584 1.00 97.31 437 LEU A O 1
ATOM 3393 N N . VAL A 1 438 ? 26.697 -10.716 19.495 1.00 96.44 438 VAL A N 1
ATOM 3394 C CA . VAL A 1 438 ? 26.695 -12.182 19.596 1.00 96.44 438 VAL A CA 1
ATOM 3395 C C . VAL A 1 438 ? 27.342 -12.820 18.366 1.00 96.44 438 VAL A C 1
ATOM 3397 O O . VAL A 1 438 ? 28.192 -13.690 18.517 1.00 96.44 438 VAL A O 1
ATOM 3400 N N . GLY A 1 439 ? 27.017 -12.349 17.159 1.00 94.12 439 GLY A N 1
ATOM 3401 C CA . GLY A 1 439 ? 27.633 -12.845 15.926 1.00 94.12 439 GLY A CA 1
ATOM 3402 C C . GLY A 1 439 ? 29.143 -12.594 15.869 1.00 94.12 439 GLY A C 1
ATOM 3403 O O . GLY A 1 439 ? 29.900 -13.471 15.452 1.00 94.12 439 GLY A O 1
ATOM 3404 N N . THR A 1 440 ? 29.597 -11.433 16.349 1.00 95.00 440 THR A N 1
ATOM 3405 C CA . THR A 1 440 ? 31.029 -11.117 16.461 1.00 95.00 440 THR A CA 1
ATOM 3406 C C . THR A 1 440 ? 31.713 -12.041 17.466 1.00 95.00 440 THR A C 1
ATOM 3408 O O . THR A 1 440 ? 32.762 -12.600 17.167 1.00 95.00 440 THR A O 1
ATOM 3411 N N . TYR A 1 441 ? 31.105 -12.258 18.636 1.00 95.06 441 TYR A N 1
ATOM 3412 C CA . TYR A 1 441 ? 31.626 -13.185 19.639 1.00 95.06 441 TYR A CA 1
ATOM 3413 C C . TYR A 1 441 ? 31.772 -14.610 19.083 1.00 95.06 441 TYR A C 1
ATOM 3415 O O . TYR A 1 441 ? 32.839 -15.217 19.195 1.00 95.06 441 TYR A O 1
ATOM 3423 N N . ASP A 1 442 ? 30.720 -15.121 18.442 1.00 92.44 442 ASP A N 1
ATOM 3424 C CA . ASP A 1 442 ? 30.706 -16.460 17.852 1.00 92.44 442 ASP A CA 1
ATOM 3425 C C . ASP A 1 442 ? 31.776 -16.615 16.757 1.00 92.44 442 ASP A C 1
ATOM 3427 O O . ASP A 1 442 ? 32.349 -17.694 16.619 1.00 92.44 442 ASP A O 1
ATOM 3431 N N . THR A 1 443 ? 32.069 -15.545 16.011 1.00 92.06 443 THR A N 1
ATOM 3432 C CA . THR A 1 443 ? 33.067 -15.536 14.928 1.00 92.06 443 THR A CA 1
ATOM 3433 C C . THR A 1 443 ? 34.504 -15.457 15.448 1.00 92.06 443 THR A C 1
ATOM 3435 O O . THR A 1 443 ? 35.357 -16.219 15.003 1.00 92.06 443 THR A O 1
ATOM 3438 N N . GLU A 1 444 ? 34.781 -14.543 16.378 1.00 93.38 444 GLU A N 1
ATOM 3439 C CA . GLU A 1 444 ? 36.152 -14.204 16.790 1.00 93.38 444 GLU A CA 1
ATOM 3440 C C . GLU A 1 444 ? 36.668 -15.073 17.941 1.00 93.38 444 GLU A C 1
ATOM 3442 O O . GLU A 1 444 ? 37.850 -15.406 18.003 1.00 93.38 444 GLU A O 1
ATOM 3447 N N . ILE A 1 445 ? 35.786 -15.441 18.874 1.00 90.38 445 ILE A N 1
ATOM 3448 C CA . ILE A 1 445 ? 36.140 -16.214 20.073 1.00 90.38 445 ILE A CA 1
ATOM 3449 C C . ILE A 1 445 ? 35.665 -17.664 19.949 1.00 90.38 445 ILE A C 1
ATOM 3451 O O . ILE A 1 445 ? 36.325 -18.583 20.437 1.00 90.38 445 ILE A O 1
ATOM 3455 N N . GLY A 1 446 ? 34.528 -17.868 19.291 1.00 88.38 446 GLY A N 1
ATOM 3456 C CA . GLY A 1 446 ? 33.878 -19.162 19.156 1.00 88.38 446 GLY A CA 1
ATOM 3457 C C . GLY A 1 446 ? 32.632 -19.270 20.044 1.00 88.38 446 GLY A C 1
ATOM 3458 O O . GLY A 1 446 ? 32.598 -18.689 21.136 1.00 88.38 446 GLY A O 1
ATOM 3459 N N . PRO A 1 447 ? 31.604 -20.026 19.618 1.00 88.38 447 PRO A N 1
ATOM 3460 C CA . PRO A 1 447 ? 30.318 -20.026 20.300 1.00 88.38 447 PRO A CA 1
ATOM 3461 C C . PRO A 1 447 ? 30.373 -20.495 21.757 1.00 88.38 447 PRO A C 1
ATOM 3463 O O . PRO A 1 447 ? 31.233 -21.279 22.171 1.00 88.38 447 PRO A O 1
ATOM 3466 N N . LEU A 1 448 ? 29.425 -20.030 22.569 1.00 85.00 448 LEU A N 1
ATOM 3467 C CA . LEU A 1 448 ? 29.261 -20.531 23.935 1.00 85.00 448 LEU A CA 1
ATOM 3468 C C . LEU A 1 448 ? 28.687 -21.961 23.935 1.00 85.00 448 LEU A C 1
ATOM 3470 O O . LEU A 1 448 ? 27.878 -22.316 23.084 1.00 85.00 448 LEU A O 1
ATOM 3474 N N . TRP A 1 449 ? 29.064 -22.773 24.928 1.00 76.62 449 TRP A N 1
ATOM 3475 C CA . TRP A 1 449 ? 28.517 -24.126 25.175 1.00 76.62 449 TRP A CA 1
ATOM 3476 C C . TRP A 1 449 ? 28.804 -25.189 24.106 1.00 76.62 449 TRP A C 1
ATOM 3478 O O . TRP A 1 449 ? 28.149 -26.232 24.099 1.00 76.62 449 TRP A O 1
ATOM 3488 N N . VAL A 1 450 ? 29.798 -24.959 23.250 1.00 77.56 450 VAL A N 1
ATOM 3489 C CA . VAL A 1 450 ? 30.257 -25.932 22.247 1.00 77.56 450 VAL A CA 1
ATOM 3490 C C . VAL A 1 450 ? 31.576 -26.582 22.660 1.00 77.56 450 VAL A C 1
ATOM 3492 O O . VAL A 1 450 ? 32.305 -26.078 23.524 1.00 77.56 450 VAL A O 1
ATOM 3495 N N . THR A 1 451 ? 31.900 -27.723 22.051 1.00 71.06 451 THR A N 1
ATOM 3496 C CA . THR A 1 451 ? 33.175 -28.410 22.310 1.00 71.06 451 THR A CA 1
ATOM 3497 C C . THR A 1 451 ? 34.338 -27.512 21.882 1.00 71.06 451 THR A C 1
ATOM 3499 O O . THR A 1 451 ? 34.397 -27.084 20.737 1.00 71.06 451 THR A O 1
ATOM 3502 N N . GLY A 1 452 ? 35.269 -27.217 22.796 1.00 70.19 452 GLY A N 1
ATOM 3503 C CA . GLY A 1 452 ? 36.386 -26.296 22.527 1.00 70.19 452 GLY A CA 1
ATOM 3504 C C . GLY A 1 452 ? 36.101 -24.818 22.826 1.00 70.19 452 GLY A C 1
ATOM 3505 O O . GLY A 1 452 ? 37.007 -24.004 22.683 1.00 70.19 452 GLY A O 1
ATOM 3506 N N . SER A 1 453 ? 34.896 -24.473 23.298 1.00 73.88 453 SER A N 1
ATOM 3507 C CA . SER A 1 453 ? 34.565 -23.119 23.768 1.00 73.88 453 SER A CA 1
ATOM 3508 C C . SER A 1 453 ? 35.455 -22.693 24.950 1.00 73.88 453 SER A C 1
ATOM 3510 O O . SER A 1 453 ? 35.758 -23.536 25.806 1.00 73.88 453 SER A O 1
ATOM 3512 N N . PRO A 1 454 ? 35.820 -21.398 25.071 1.00 65.56 454 PRO A N 1
ATOM 3513 C CA . PRO A 1 454 ? 36.560 -20.875 26.227 1.00 65.56 454 PRO A CA 1
ATOM 3514 C C . PRO A 1 454 ? 35.827 -21.073 27.561 1.00 65.56 454 PRO A C 1
ATOM 3516 O O . PRO A 1 454 ? 36.465 -21.088 28.612 1.00 65.56 454 PRO A O 1
ATOM 3519 N N . ILE A 1 455 ? 34.505 -21.291 27.534 1.00 66.75 455 ILE A N 1
ATOM 3520 C CA . ILE A 1 455 ? 33.716 -21.707 28.697 1.00 66.75 455 ILE A CA 1
ATOM 3521 C C . ILE A 1 455 ? 32.927 -22.977 28.364 1.00 66.75 455 ILE A C 1
ATOM 3523 O O . ILE A 1 455 ? 31.891 -22.937 27.703 1.00 66.75 455 ILE A O 1
ATOM 3527 N N . GLN A 1 456 ? 33.385 -24.118 28.888 1.00 55.72 456 GLN A N 1
ATOM 3528 C CA . GLN A 1 456 ? 32.707 -25.416 28.725 1.00 55.72 456 GLN A CA 1
ATOM 3529 C C . GLN A 1 456 ? 31.601 -25.666 29.764 1.00 55.72 456 GLN A C 1
ATOM 3531 O O . GLN A 1 456 ? 30.748 -26.532 29.578 1.00 55.72 456 GLN A O 1
ATOM 3536 N N . SER A 1 457 ? 31.581 -24.907 30.863 1.00 58.69 457 SER A N 1
ATOM 3537 C CA . SER A 1 457 ? 30.503 -24.966 31.852 1.00 58.69 457 SER A CA 1
ATOM 3538 C C . SER A 1 457 ? 30.432 -23.692 32.688 1.00 58.69 457 SER A C 1
ATOM 3540 O O . SER A 1 457 ? 31.438 -23.287 33.266 1.00 58.69 457 SER A O 1
ATOM 3542 N N . PHE A 1 458 ? 29.237 -23.121 32.842 1.00 60.84 458 PHE A N 1
ATOM 3543 C CA . PHE A 1 458 ? 28.968 -22.142 33.893 1.00 60.84 458 PHE A CA 1
ATOM 3544 C C . PHE A 1 458 ? 28.628 -22.863 35.203 1.00 60.84 458 PHE A C 1
ATOM 3546 O O . PHE A 1 458 ? 27.723 -23.702 35.245 1.00 60.84 458 PHE A O 1
ATOM 3553 N N . THR A 1 459 ? 29.286 -22.500 36.304 1.00 54.38 459 THR A N 1
ATOM 3554 C CA . THR A 1 459 ? 28.723 -22.713 37.642 1.00 54.38 459 THR A CA 1
ATOM 3555 C C . THR A 1 459 ? 27.876 -21.491 37.988 1.00 54.38 459 THR A C 1
ATOM 3557 O O . THR A 1 459 ? 28.341 -20.360 37.913 1.00 54.38 459 THR A O 1
ATOM 3560 N N . ARG A 1 460 ? 26.606 -21.694 38.364 1.00 49.38 460 ARG A N 1
ATOM 3561 C CA . ARG A 1 460 ? 25.668 -20.588 38.664 1.00 49.38 460 ARG A CA 1
ATOM 3562 C C . ARG A 1 460 ? 26.076 -19.716 39.858 1.00 49.38 460 ARG A C 1
ATOM 3564 O O . ARG A 1 460 ? 25.487 -18.664 40.059 1.00 49.38 460 ARG A O 1
ATOM 3571 N N . SER A 1 461 ? 27.045 -20.166 40.654 1.00 51.19 461 SER A N 1
ATOM 3572 C CA . SER A 1 461 ? 27.658 -19.411 41.751 1.00 51.19 461 SER A CA 1
ATOM 3573 C C . SER A 1 461 ? 28.820 -18.521 41.300 1.00 51.19 461 SER A C 1
ATOM 3575 O O . SER A 1 461 ? 29.349 -17.769 42.111 1.00 51.19 461 SER A O 1
ATOM 3577 N N . SER A 1 462 ? 29.255 -18.628 40.040 1.00 55.78 462 SER A N 1
ATOM 3578 C CA . SER A 1 462 ? 30.341 -17.820 39.496 1.00 55.78 462 SER A CA 1
ATOM 3579 C C . SER A 1 462 ? 29.808 -16.444 39.117 1.00 55.78 462 SER A C 1
ATOM 3581 O O . SER A 1 462 ? 29.118 -16.293 38.114 1.00 55.78 462 SER A O 1
ATOM 3583 N N . THR A 1 463 ? 30.114 -15.432 39.921 1.00 53.91 463 THR A N 1
ATOM 3584 C CA . THR A 1 463 ? 29.905 -14.026 39.562 1.00 53.91 463 THR A CA 1
ATOM 3585 C C . THR A 1 463 ? 31.179 -13.498 38.909 1.00 53.91 463 THR A C 1
ATOM 3587 O O . THR A 1 463 ? 31.916 -12.727 39.526 1.00 53.91 463 THR A O 1
ATOM 3590 N N . THR A 1 464 ? 31.502 -13.962 37.700 1.00 65.19 464 THR A N 1
ATOM 3591 C CA . THR A 1 464 ? 32.633 -13.396 36.955 1.00 65.19 464 THR A CA 1
ATOM 3592 C C . THR A 1 464 ? 32.133 -12.290 36.032 1.00 65.19 464 THR A C 1
ATOM 3594 O O . THR A 1 464 ? 31.222 -12.474 35.231 1.00 65.19 464 THR A O 1
ATOM 3597 N N . ASN A 1 465 ? 32.712 -11.098 36.183 1.00 67.62 465 ASN A N 1
ATOM 3598 C CA . ASN A 1 465 ? 32.448 -9.948 35.319 1.00 67.62 465 ASN A CA 1
ATOM 3599 C C . ASN A 1 465 ? 33.343 -10.012 34.073 1.00 67.62 465 ASN A C 1
ATOM 3601 O O . ASN A 1 465 ? 34.107 -9.091 33.791 1.00 67.62 465 ASN A O 1
ATOM 3605 N N . ASP A 1 466 ? 33.308 -11.150 33.383 1.00 83.56 466 ASP A N 1
ATOM 3606 C CA . ASP A 1 466 ? 34.050 -11.376 32.147 1.00 83.56 466 ASP A CA 1
ATOM 3607 C C . ASP A 1 466 ? 33.144 -11.225 30.915 1.00 83.56 466 ASP A C 1
ATOM 3609 O O . ASP A 1 466 ? 31.912 -11.166 31.006 1.00 83.56 466 ASP A O 1
ATOM 3613 N N . ILE A 1 467 ? 33.776 -11.117 29.745 1.00 90.50 467 ILE A N 1
ATOM 3614 C CA . ILE A 1 467 ? 33.090 -10.912 28.466 1.00 90.50 467 ILE A CA 1
ATOM 3615 C C . ILE A 1 467 ? 32.109 -12.048 28.144 1.00 90.50 467 ILE A C 1
ATOM 3617 O O . ILE A 1 467 ? 31.045 -11.806 27.578 1.00 90.50 467 ILE A O 1
ATOM 3621 N N . HIS A 1 468 ? 32.417 -13.275 28.559 1.00 90.00 468 HIS A N 1
ATOM 3622 C CA . HIS A 1 468 ? 31.605 -14.448 28.261 1.00 90.00 468 HIS A CA 1
ATOM 3623 C C . HIS A 1 468 ? 30.259 -14.402 28.999 1.00 90.00 468 HIS A C 1
ATOM 3625 O O . HIS A 1 468 ? 29.217 -14.696 28.409 1.00 90.00 468 HIS A O 1
ATOM 3631 N N . TRP A 1 469 ? 30.248 -13.971 30.266 1.00 85.94 469 TRP A N 1
ATOM 3632 C CA . TRP A 1 469 ? 29.005 -13.744 31.013 1.00 85.94 469 TRP A CA 1
ATOM 3633 C C . TRP A 1 469 ? 28.191 -12.566 30.482 1.00 85.94 469 TRP A C 1
ATOM 3635 O O . TRP A 1 469 ? 26.959 -12.617 30.505 1.00 85.94 469 TRP A O 1
ATOM 3645 N N . ALA A 1 470 ? 28.852 -11.509 30.004 1.00 91.25 470 ALA A N 1
ATOM 3646 C CA . ALA A 1 470 ? 28.158 -10.380 29.394 1.00 91.25 470 ALA A CA 1
ATOM 3647 C C . ALA A 1 470 ? 27.435 -10.806 28.102 1.00 91.25 470 ALA A C 1
ATOM 3649 O O . ALA A 1 470 ? 26.249 -10.519 27.941 1.00 91.25 470 ALA A O 1
ATOM 3650 N N . VAL A 1 471 ? 28.107 -11.569 27.232 1.00 93.69 471 VAL A N 1
ATOM 3651 C CA . VAL A 1 471 ? 27.508 -12.112 26.000 1.00 93.69 471 VAL A CA 1
ATOM 3652 C C . VAL A 1 471 ? 26.391 -13.108 26.310 1.00 93.69 471 VAL A C 1
ATOM 3654 O O . VAL A 1 471 ? 25.325 -13.023 25.704 1.00 93.69 471 VAL A O 1
ATOM 3657 N N . TYR A 1 472 ? 26.565 -13.985 27.303 1.00 89.31 472 TYR A N 1
ATOM 3658 C CA . TYR A 1 472 ? 25.490 -14.878 27.750 1.00 89.31 472 TYR A CA 1
ATOM 3659 C C . TYR A 1 472 ? 24.216 -14.116 28.145 1.00 89.31 472 TYR A C 1
ATOM 3661 O O . TYR A 1 472 ? 23.124 -14.478 27.705 1.00 89.31 472 TYR A O 1
ATOM 3669 N N . ASN A 1 473 ? 24.340 -13.045 28.936 1.00 89.44 473 ASN A N 1
ATOM 3670 C CA . ASN A 1 473 ? 23.189 -12.233 29.333 1.00 89.44 473 ASN A CA 1
ATOM 3671 C C . ASN A 1 473 ? 22.495 -11.597 28.123 1.00 89.44 473 ASN A C 1
ATOM 3673 O O . ASN A 1 473 ? 21.269 -11.613 28.041 1.00 89.44 473 ASN A O 1
ATOM 3677 N N . VAL A 1 474 ? 23.263 -11.097 27.153 1.00 95.19 474 VAL A N 1
ATOM 3678 C CA . VAL A 1 474 ? 22.715 -10.552 25.902 1.00 95.19 474 VAL A CA 1
ATOM 3679 C C . VAL A 1 474 ? 21.946 -11.622 25.123 1.00 95.19 474 VAL A C 1
ATOM 3681 O O . VAL A 1 474 ? 20.817 -11.366 24.707 1.00 95.19 474 VAL A O 1
ATOM 3684 N N . MET A 1 475 ? 22.491 -12.836 24.987 1.00 92.81 475 MET A N 1
ATOM 3685 C CA . MET A 1 475 ? 21.783 -13.958 24.354 1.00 92.81 475 MET A CA 1
ATOM 3686 C C . MET A 1 475 ? 20.469 -14.275 25.080 1.00 92.81 475 MET A C 1
ATOM 3688 O O . MET A 1 475 ? 19.437 -14.455 24.432 1.00 92.81 475 MET A O 1
ATOM 3692 N N . GLN A 1 476 ? 20.484 -14.288 26.417 1.00 86.12 476 GLN A N 1
ATOM 3693 C CA . GLN A 1 476 ? 19.288 -14.491 27.236 1.00 86.12 476 GLN A CA 1
ATOM 3694 C C . GLN A 1 476 ? 18.235 -13.401 26.985 1.00 86.12 476 GLN A C 1
ATOM 3696 O O . GLN A 1 476 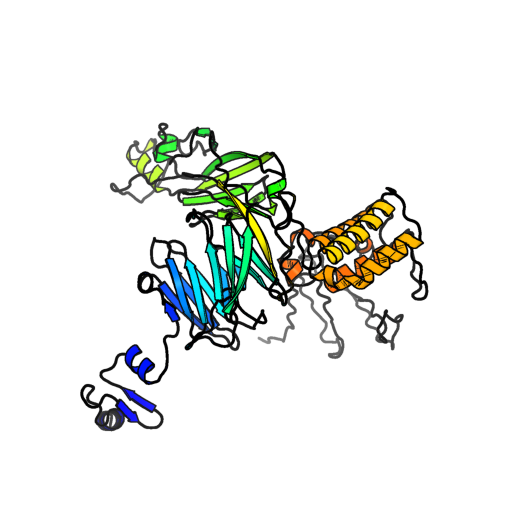? 17.073 -13.715 26.744 1.00 86.12 476 GLN A O 1
ATOM 3701 N N . TYR A 1 477 ? 18.627 -12.125 26.962 1.00 90.44 477 TYR A N 1
ATOM 3702 C CA . TYR A 1 477 ? 17.694 -11.015 26.741 1.00 90.44 477 TYR A CA 1
ATOM 3703 C C . TYR A 1 477 ? 17.130 -10.974 25.322 1.00 90.44 477 TYR A C 1
ATOM 3705 O O . TYR A 1 477 ? 15.944 -10.683 25.148 1.00 90.44 477 TYR A O 1
ATOM 3713 N N . ILE A 1 478 ? 17.932 -11.342 24.320 1.00 90.56 478 ILE A N 1
ATOM 3714 C CA . ILE A 1 478 ? 17.453 -11.557 22.954 1.00 90.56 478 ILE A CA 1
ATOM 3715 C C . ILE A 1 478 ? 16.365 -12.640 22.944 1.00 90.56 478 ILE A C 1
ATOM 3717 O O . ILE A 1 478 ? 15.278 -12.405 22.417 1.00 90.56 478 ILE A O 1
ATOM 3721 N N . MET A 1 479 ? 16.613 -13.804 23.554 1.00 85.56 479 MET A N 1
ATOM 3722 C CA . MET A 1 479 ? 15.627 -14.893 23.603 1.00 85.56 479 MET A CA 1
ATOM 3723 C C . MET A 1 479 ? 14.345 -14.493 24.336 1.00 85.56 479 MET A C 1
ATOM 3725 O O . MET A 1 479 ? 13.252 -14.769 23.844 1.00 85.56 479 MET A O 1
ATOM 3729 N N . ASP A 1 480 ? 14.477 -13.825 25.480 1.00 78.25 480 ASP A N 1
ATOM 3730 C CA . ASP A 1 480 ? 13.343 -13.486 26.339 1.00 78.25 480 ASP A CA 1
ATOM 3731 C C . ASP A 1 480 ? 12.485 -12.351 25.773 1.00 78.25 480 ASP A C 1
ATOM 3733 O O . ASP A 1 480 ? 11.274 -12.330 25.994 1.00 78.25 480 ASP A O 1
ATOM 3737 N N . SER A 1 481 ? 13.104 -11.393 25.075 1.00 80.25 481 SER A N 1
ATOM 3738 C CA . SER A 1 481 ? 12.454 -10.119 24.739 1.00 80.25 481 SER A CA 1
ATOM 3739 C C . SER A 1 481 ? 12.374 -9.838 23.241 1.00 80.25 481 SER A C 1
ATOM 3741 O O . SER A 1 481 ? 11.385 -9.258 22.801 1.00 80.25 481 SER A O 1
ATOM 3743 N N . ALA A 1 482 ? 13.361 -10.241 22.434 1.00 80.00 482 ALA A N 1
ATOM 3744 C CA . ALA A 1 482 ? 13.388 -9.898 21.010 1.00 80.00 482 ALA A CA 1
ATOM 3745 C C . ALA A 1 482 ? 12.457 -10.796 20.179 1.00 80.00 482 ALA A C 1
ATOM 3747 O O . ALA A 1 482 ? 11.766 -10.298 19.291 1.00 80.00 482 ALA A O 1
ATOM 3748 N N . TYR A 1 483 ? 12.369 -12.095 20.490 1.00 77.56 483 TYR A N 1
ATOM 3749 C CA . TYR A 1 483 ? 11.573 -13.083 19.743 1.00 77.56 483 TYR A CA 1
ATOM 3750 C C . TYR A 1 483 ? 10.064 -13.025 20.051 1.00 77.56 483 TYR A C 1
ATOM 3752 O O . TYR A 1 483 ? 9.440 -14.003 20.465 1.00 77.56 483 TYR A O 1
ATOM 3760 N N . THR A 1 484 ? 9.443 -11.872 19.806 1.00 67.56 484 THR A N 1
ATOM 3761 C CA . THR A 1 484 ? 7.985 -11.705 19.881 1.00 67.56 484 THR A CA 1
ATOM 3762 C C . THR A 1 484 ? 7.338 -11.867 18.508 1.00 67.56 484 THR A C 1
ATOM 3764 O O . THR A 1 484 ? 7.961 -11.633 17.472 1.00 67.56 484 THR A O 1
ATOM 3767 N N . LYS A 1 485 ? 6.041 -12.211 18.478 1.00 59.97 485 LYS A N 1
ATOM 3768 C CA . LYS A 1 485 ? 5.259 -12.238 17.228 1.00 59.97 485 LYS A CA 1
ATOM 3769 C C . LYS A 1 485 ? 5.383 -10.915 16.462 1.00 59.97 485 LYS A C 1
ATOM 3771 O O . LYS A 1 485 ? 5.525 -10.940 15.246 1.00 59.97 485 LYS A O 1
ATOM 3776 N N . GLN A 1 486 ? 5.313 -9.789 17.172 1.00 57.16 486 GLN A N 1
ATOM 3777 C CA . GLN A 1 486 ? 5.384 -8.462 16.570 1.00 57.16 486 GLN A CA 1
ATOM 3778 C C . GLN A 1 486 ? 6.752 -8.223 15.926 1.00 57.16 486 GLN A C 1
ATOM 3780 O O . GLN A 1 486 ? 6.813 -7.895 14.748 1.00 57.16 486 GLN A O 1
ATOM 3785 N N . ASN A 1 487 ? 7.840 -8.468 16.656 1.00 60.31 487 ASN A N 1
ATOM 3786 C CA . ASN A 1 487 ? 9.195 -8.219 16.161 1.00 60.31 487 ASN A CA 1
ATOM 3787 C C . ASN A 1 487 ? 9.562 -9.120 14.977 1.00 60.31 487 ASN A C 1
ATOM 3789 O O . ASN A 1 487 ? 10.184 -8.652 14.030 1.00 60.31 487 ASN A O 1
ATOM 3793 N N . ILE A 1 488 ? 9.118 -10.380 14.976 1.00 68.25 488 ILE A N 1
ATOM 3794 C CA . ILE A 1 488 ? 9.342 -11.303 13.851 1.00 68.25 488 ILE A CA 1
ATOM 3795 C C . ILE A 1 488 ? 8.645 -10.810 12.571 1.00 68.25 488 ILE A C 1
ATOM 3797 O O . ILE A 1 488 ? 9.152 -11.029 11.472 1.00 68.25 488 ILE A O 1
ATOM 3801 N N . LEU A 1 489 ? 7.483 -10.161 12.697 1.00 55.78 489 LEU A N 1
ATOM 3802 C CA . LEU A 1 489 ? 6.760 -9.593 11.556 1.00 55.78 489 LEU A CA 1
ATOM 3803 C C . LEU A 1 489 ? 7.355 -8.251 11.116 1.00 55.78 489 LEU A C 1
ATOM 3805 O O . LEU A 1 489 ? 7.540 -8.034 9.923 1.00 55.78 489 LEU A O 1
ATOM 3809 N N . SER A 1 490 ? 7.668 -7.373 12.070 1.00 58.34 490 SER A N 1
ATOM 3810 C CA . SER A 1 490 ? 8.167 -6.017 11.816 1.00 58.34 490 SER A CA 1
ATOM 3811 C C . SER A 1 490 ? 9.623 -5.976 11.355 1.00 58.34 490 SER A C 1
ATOM 3813 O O . SER A 1 490 ? 9.988 -5.104 10.575 1.00 58.34 490 SER A O 1
ATOM 3815 N N . TYR A 1 491 ? 10.452 -6.915 11.810 1.00 69.94 491 TYR A N 1
ATOM 3816 C CA . TYR A 1 491 ? 11.899 -6.927 11.578 1.00 69.94 491 TYR A CA 1
ATOM 3817 C C . TYR A 1 491 ? 12.344 -8.252 10.975 1.00 69.94 491 TYR A C 1
ATOM 3819 O O . TYR A 1 491 ? 13.370 -8.808 11.359 1.00 69.94 491 TYR A O 1
ATOM 3827 N N . LYS A 1 492 ? 11.546 -8.781 10.040 1.00 73.38 492 LYS A N 1
ATOM 3828 C CA . LYS A 1 492 ? 11.749 -10.109 9.458 1.00 73.38 492 LYS A CA 1
ATOM 3829 C C . LYS A 1 492 ? 13.205 -10.351 9.049 1.00 73.38 492 LYS A C 1
ATOM 3831 O O . LYS A 1 492 ? 13.739 -11.389 9.409 1.00 73.38 492 LYS A O 1
ATOM 3836 N N . ASP A 1 493 ? 13.840 -9.393 8.379 1.00 74.69 493 ASP A N 1
ATOM 3837 C CA . ASP A 1 493 ? 15.217 -9.519 7.881 1.00 74.69 493 ASP A CA 1
ATOM 3838 C C . ASP A 1 493 ? 16.269 -9.646 8.992 1.00 74.69 493 ASP A C 1
ATOM 3840 O O . ASP A 1 493 ? 17.300 -10.274 8.783 1.00 74.69 493 ASP A O 1
ATOM 3844 N N . LEU A 1 494 ? 16.010 -9.086 10.178 1.00 78.25 494 LEU A N 1
ATOM 3845 C CA . LEU A 1 494 ? 16.907 -9.208 11.328 1.00 78.25 494 LEU A CA 1
ATOM 3846 C C . LEU A 1 494 ? 16.860 -10.618 11.938 1.00 78.25 494 LEU A C 1
ATOM 3848 O O . LEU A 1 494 ? 17.868 -11.125 12.421 1.00 78.25 494 LEU A O 1
ATOM 3852 N N . PHE A 1 495 ? 15.684 -11.248 11.921 1.00 81.75 495 PHE A N 1
ATOM 3853 C CA . PHE A 1 495 ? 15.470 -12.577 12.499 1.00 81.75 495 PHE A CA 1
ATOM 3854 C C . PHE A 1 495 ? 15.652 -13.713 11.486 1.00 81.75 495 PHE A C 1
ATOM 3856 O O . PHE A 1 495 ? 15.872 -14.856 11.888 1.00 81.75 495 PHE A O 1
ATOM 3863 N N . ASP A 1 496 ? 15.515 -13.441 10.187 1.00 76.50 496 ASP A N 1
ATOM 3864 C CA . ASP A 1 496 ? 15.616 -14.463 9.150 1.00 76.50 496 ASP A CA 1
ATOM 3865 C C . ASP A 1 496 ? 17.064 -14.933 8.998 1.00 76.50 496 ASP A C 1
ATOM 3867 O O . ASP A 1 496 ? 17.979 -14.146 8.775 1.00 76.50 496 ASP A O 1
ATOM 3871 N N . GLY A 1 497 ? 17.282 -16.238 9.143 1.00 72.88 497 GLY A N 1
ATOM 3872 C CA . GLY A 1 497 ? 18.609 -16.842 9.042 1.00 72.88 497 GLY A CA 1
ATOM 3873 C C . GLY A 1 497 ? 19.550 -16.590 10.226 1.00 72.88 497 GLY A C 1
ATOM 3874 O O . GLY A 1 497 ? 20.570 -17.276 10.300 1.00 72.88 497 GLY A O 1
ATOM 3875 N N . PHE A 1 498 ? 19.220 -15.699 11.170 1.00 82.12 498 PHE A N 1
ATOM 3876 C CA . PHE A 1 498 ? 20.021 -15.549 12.384 1.00 82.12 498 PHE A CA 1
ATOM 3877 C C . PHE A 1 498 ? 19.927 -16.805 13.250 1.00 82.12 498 PHE A C 1
ATOM 3879 O O . PHE A 1 498 ? 18.846 -17.336 13.519 1.00 82.12 498 PHE A O 1
ATOM 3886 N N . LYS A 1 499 ? 21.085 -17.273 13.709 1.00 83.19 499 LYS A N 1
ATOM 3887 C CA . LYS A 1 499 ? 21.223 -18.417 14.602 1.00 83.19 499 LYS A CA 1
ATOM 3888 C C . LYS A 1 499 ? 22.355 -18.114 15.569 1.00 83.19 499 LYS A C 1
ATOM 3890 O O . LYS A 1 499 ? 23.394 -17.619 15.145 1.00 83.19 499 LYS A O 1
ATOM 3895 N N . PHE A 1 500 ? 22.178 -18.458 16.840 1.00 87.75 500 PHE A N 1
ATOM 3896 C CA . PHE A 1 500 ? 23.314 -18.523 17.756 1.00 87.75 500 PHE A CA 1
ATOM 3897 C C . PHE A 1 500 ? 24.291 -19.583 17.248 1.00 87.75 500 PHE A C 1
ATOM 3899 O O . PHE A 1 500 ? 23.852 -20.665 16.854 1.00 87.75 500 PHE A O 1
ATOM 3906 N N . GLY A 1 501 ? 25.593 -19.315 17.269 1.00 84.69 501 GLY A N 1
ATOM 3907 C CA . GLY A 1 501 ? 26.609 -20.251 16.785 1.00 84.69 501 GLY A CA 1
ATOM 3908 C C . GLY A 1 501 ? 26.542 -21.608 17.490 1.00 84.69 501 GLY A C 1
ATOM 3909 O O . GLY A 1 501 ? 26.754 -22.643 16.866 1.00 84.69 501 GLY A O 1
ATOM 3910 N N . SER A 1 502 ? 26.098 -21.624 18.750 1.00 80.62 502 SER A N 1
ATOM 3911 C CA . SER A 1 502 ? 25.874 -22.837 19.547 1.00 80.62 502 SER A CA 1
ATOM 3912 C C . SER A 1 502 ? 24.757 -23.748 19.025 1.00 80.62 502 SER A C 1
ATOM 3914 O O . SER A 1 502 ? 24.693 -24.925 19.380 1.00 80.62 502 SER A O 1
ATOM 3916 N N . SER A 1 503 ? 23.888 -23.242 18.143 1.00 75.81 503 SER A N 1
ATOM 3917 C CA . SER A 1 503 ? 22.854 -24.049 17.481 1.00 75.81 503 SER A CA 1
ATOM 3918 C C . SER A 1 503 ? 23.431 -25.123 16.551 1.00 75.81 503 SER A C 1
ATOM 3920 O O . SER A 1 503 ? 22.750 -26.110 16.270 1.00 75.81 503 SER A O 1
ATOM 3922 N N . ALA A 1 504 ? 24.685 -24.969 16.108 1.00 69.81 504 ALA A N 1
ATOM 3923 C CA . ALA A 1 504 ? 25.385 -25.963 15.299 1.00 69.81 504 ALA A CA 1
ATOM 3924 C C . ALA A 1 504 ? 25.775 -27.226 16.089 1.00 69.81 504 ALA A C 1
ATOM 3926 O O . ALA A 1 504 ? 26.005 -28.265 15.472 1.00 69.81 504 ALA A O 1
ATOM 3927 N N . ASP A 1 505 ? 25.777 -27.166 17.425 1.00 67.06 505 ASP A N 1
ATOM 3928 C CA . ASP A 1 505 ? 26.201 -28.262 18.304 1.00 67.06 505 ASP A CA 1
ATOM 3929 C C . ASP A 1 505 ? 25.041 -28.917 19.072 1.00 67.06 505 ASP A C 1
ATOM 3931 O O . ASP A 1 505 ? 25.177 -30.052 19.536 1.00 67.06 505 ASP A O 1
ATOM 3935 N N . PHE A 1 506 ? 23.884 -28.248 19.217 1.00 55.16 506 PHE A N 1
ATOM 3936 C CA . PHE A 1 506 ? 22.731 -28.852 19.896 1.00 55.16 506 PHE A CA 1
ATOM 3937 C C . PHE A 1 506 ? 21.355 -28.386 19.373 1.00 55.16 506 PHE A C 1
ATOM 3939 O O . PHE A 1 506 ? 21.008 -27.214 19.531 1.00 55.16 506 PHE A O 1
ATOM 3946 N N . PRO A 1 507 ? 20.517 -29.289 18.813 1.00 53.88 507 PRO A N 1
ATOM 3947 C CA . PRO A 1 507 ? 20.799 -30.695 18.481 1.00 53.88 507 PRO A CA 1
ATOM 3948 C C . PRO A 1 507 ? 21.747 -30.861 17.275 1.00 53.88 507 PRO A C 1
ATOM 3950 O O . PRO A 1 507 ? 22.024 -31.990 16.881 1.00 53.88 507 PRO A O 1
ATOM 3953 N N . GLY A 1 508 ? 22.235 -29.751 16.713 1.00 55.31 508 GLY A N 1
ATOM 3954 C CA . GLY A 1 508 ? 23.091 -29.693 15.537 1.00 55.31 508 GLY A CA 1
ATOM 3955 C C . GLY A 1 508 ? 22.346 -29.250 14.279 1.00 55.31 508 GLY A C 1
ATOM 3956 O O . GLY A 1 508 ? 21.113 -29.217 14.250 1.00 55.31 508 GLY A O 1
ATOM 3957 N N . ALA A 1 509 ? 23.091 -28.897 13.228 1.00 56.06 509 ALA A N 1
ATOM 3958 C CA . ALA A 1 509 ? 22.506 -28.695 11.905 1.00 56.06 509 ALA A CA 1
ATOM 3959 C C . ALA A 1 509 ? 21.939 -30.028 11.388 1.00 56.06 509 ALA A C 1
ATOM 3961 O O . ALA A 1 509 ? 22.651 -31.027 11.314 1.00 56.06 509 ALA A O 1
ATOM 3962 N N . VAL A 1 510 ? 20.650 -30.042 11.043 1.00 57.28 510 VAL A N 1
ATOM 3963 C CA . VAL A 1 510 ? 19.989 -31.196 10.424 1.00 57.28 510 VAL A CA 1
ATOM 3964 C C . VAL A 1 510 ? 19.708 -30.831 8.975 1.00 57.28 510 VAL A C 1
ATOM 3966 O O . VAL A 1 510 ? 18.893 -29.946 8.708 1.00 57.28 510 VAL A O 1
ATOM 3969 N N . GLU A 1 511 ? 20.408 -31.485 8.052 1.00 61.34 511 GLU A N 1
ATOM 3970 C CA . GLU A 1 511 ? 20.123 -31.363 6.623 1.00 61.34 511 GLU A CA 1
ATOM 3971 C C . GLU A 1 511 ? 18.690 -31.831 6.324 1.00 61.34 511 GLU A C 1
ATOM 3973 O O . GLU A 1 511 ? 18.182 -32.731 7.008 1.00 61.34 511 GLU A O 1
ATOM 3978 N N . PRO A 1 512 ? 18.015 -31.255 5.311 1.00 60.47 512 PRO A N 1
ATOM 3979 C CA . PRO A 1 512 ? 16.754 -31.796 4.827 1.00 60.47 512 PRO A CA 1
ATOM 3980 C C . PRO A 1 512 ? 16.895 -33.295 4.515 1.00 60.47 512 PRO A C 1
ATOM 3982 O O . PRO A 1 512 ? 17.946 -33.721 4.023 1.00 60.47 512 PRO A O 1
ATOM 3985 N N . PRO A 1 513 ? 15.863 -34.115 4.783 1.00 61.91 513 PRO A N 1
ATOM 3986 C CA . PRO A 1 513 ? 15.916 -35.528 4.441 1.00 61.91 513 PRO A CA 1
ATOM 3987 C C . PRO A 1 513 ? 16.148 -35.681 2.934 1.00 61.91 513 PRO A C 1
ATOM 3989 O O . PRO A 1 513 ? 15.520 -34.996 2.128 1.00 61.91 513 PRO A O 1
ATOM 3992 N N . ALA A 1 514 ? 17.050 -36.591 2.556 1.00 71.31 514 ALA A N 1
ATOM 3993 C CA . ALA A 1 514 ? 17.347 -36.877 1.150 1.00 71.31 514 ALA A CA 1
ATOM 3994 C C . ALA A 1 514 ? 16.106 -37.361 0.373 1.00 71.31 514 ALA A C 1
ATOM 3996 O O . ALA A 1 514 ? 16.035 -37.190 -0.842 1.00 71.31 514 ALA A O 1
ATOM 3997 N N . ASP A 1 515 ? 15.135 -37.934 1.086 1.00 76.06 515 ASP A N 1
ATOM 3998 C CA . ASP A 1 515 ? 13.819 -38.308 0.584 1.00 76.06 515 ASP A CA 1
ATOM 3999 C C . ASP A 1 515 ? 12.737 -37.788 1.556 1.00 76.06 515 ASP A C 1
ATOM 4001 O O . ASP A 1 515 ? 12.597 -38.332 2.654 1.00 76.06 515 ASP A O 1
ATOM 4005 N N . PRO A 1 516 ? 11.993 -36.723 1.204 1.00 65.69 516 PRO A N 1
ATOM 4006 C CA . PRO A 1 516 ? 10.964 -36.143 2.067 1.00 65.69 516 PRO A CA 1
ATOM 4007 C C . PRO A 1 516 ? 9.722 -37.034 2.235 1.00 65.69 516 PRO A C 1
ATOM 4009 O O . PRO A 1 516 ? 8.933 -36.784 3.143 1.00 65.69 516 PRO A O 1
ATOM 4012 N N . GLU A 1 517 ? 9.558 -38.072 1.408 1.00 71.31 517 GLU A N 1
ATOM 4013 C CA . GLU A 1 517 ? 8.449 -39.033 1.499 1.00 71.31 517 GLU A CA 1
ATOM 4014 C C . GLU A 1 517 ? 8.813 -40.264 2.353 1.00 71.31 517 GLU A C 1
ATOM 4016 O O . GLU A 1 517 ? 7.963 -41.112 2.649 1.00 71.31 517 GLU A O 1
ATOM 4021 N N . ALA A 1 518 ? 10.075 -40.380 2.784 1.00 70.94 518 ALA A N 1
ATOM 4022 C CA . ALA A 1 518 ? 10.528 -41.494 3.600 1.00 70.94 518 ALA A CA 1
ATOM 4023 C C . ALA A 1 518 ? 9.866 -41.485 4.987 1.00 70.94 518 ALA A C 1
ATOM 4025 O O . ALA A 1 518 ? 9.864 -40.498 5.725 1.00 70.94 518 ALA A O 1
ATOM 4026 N N . THR A 1 519 ? 9.337 -42.641 5.389 1.00 65.56 519 THR A N 1
ATOM 4027 C CA . THR A 1 519 ? 8.808 -42.828 6.743 1.00 65.56 519 THR A CA 1
ATOM 4028 C C . THR A 1 519 ? 9.943 -43.169 7.703 1.00 65.56 519 THR A C 1
ATOM 4030 O O . THR A 1 519 ? 10.587 -44.211 7.581 1.00 65.56 519 THR A O 1
ATOM 4033 N N . HIS A 1 520 ? 10.153 -42.323 8.710 1.00 66.81 520 HIS A N 1
ATOM 4034 C CA . HIS A 1 520 ? 11.117 -42.568 9.780 1.00 66.81 520 HIS A CA 1
ATOM 4035 C C . HIS A 1 520 ? 10.408 -43.051 11.049 1.00 66.81 520 HIS A C 1
ATOM 4037 O O . HIS A 1 520 ? 9.443 -42.443 11.505 1.00 66.81 520 HIS A O 1
ATOM 4043 N N . THR A 1 521 ? 10.910 -44.132 11.651 1.00 62.97 521 THR A N 1
ATOM 4044 C CA . THR A 1 521 ? 10.443 -44.623 12.958 1.00 62.97 521 THR A CA 1
ATOM 4045 C C . THR A 1 521 ? 11.536 -44.407 13.996 1.00 62.97 521 THR A C 1
ATOM 4047 O O . THR A 1 521 ? 12.668 -44.844 13.801 1.00 62.97 521 THR A O 1
ATOM 4050 N N . ALA A 1 522 ? 11.201 -43.757 15.111 1.00 61.88 522 ALA A N 1
ATOM 4051 C CA . ALA A 1 522 ? 12.097 -43.603 16.250 1.00 61.88 522 ALA A CA 1
ATOM 4052 C C . ALA A 1 522 ? 11.501 -44.288 17.484 1.00 61.88 522 ALA A C 1
ATOM 4054 O O . ALA A 1 522 ? 10.371 -44.006 17.885 1.00 61.88 522 ALA A O 1
ATOM 4055 N N . THR A 1 523 ? 12.278 -45.166 18.117 1.00 58.09 523 THR A N 1
ATOM 4056 C CA . THR A 1 523 ? 11.906 -45.748 19.408 1.00 58.09 523 THR A CA 1
ATOM 4057 C C . THR A 1 523 ? 12.204 -44.737 20.508 1.00 58.09 523 THR A C 1
ATOM 4059 O O . THR A 1 523 ? 13.358 -44.534 20.885 1.00 58.09 523 THR A O 1
ATOM 4062 N N . ILE A 1 524 ? 11.167 -44.092 21.040 1.00 53.88 524 ILE A N 1
ATOM 4063 C CA . ILE A 1 524 ? 11.305 -43.193 22.188 1.00 53.88 524 ILE A CA 1
ATOM 4064 C C . ILE A 1 524 ? 11.207 -44.032 23.461 1.00 53.88 524 ILE A C 1
ATOM 4066 O O . ILE A 1 524 ? 10.137 -44.526 23.814 1.00 53.88 524 ILE A O 1
ATOM 4070 N N . ASN A 1 525 ? 12.322 -44.183 24.176 1.00 51.22 525 ASN A N 1
ATOM 4071 C CA . ASN A 1 525 ? 12.333 -44.869 25.464 1.00 51.22 525 ASN A CA 1
ATOM 4072 C C . ASN A 1 525 ? 11.835 -43.911 26.562 1.00 51.22 525 ASN A C 1
ATOM 4074 O O . ASN A 1 525 ? 12.611 -43.218 27.222 1.00 51.22 525 ASN A O 1
ATOM 4078 N N . GLY A 1 526 ? 10.514 -43.795 26.693 1.00 50.56 526 GLY A N 1
ATOM 4079 C CA . GLY A 1 526 ? 9.861 -42.921 27.666 1.00 50.56 526 GLY A CA 1
ATOM 4080 C C . GLY A 1 526 ? 9.872 -43.507 29.077 1.00 50.56 526 GLY A C 1
ATOM 4081 O O . GLY A 1 526 ? 8.836 -43.949 29.562 1.00 50.56 526 GLY A O 1
ATOM 4082 N N . SER A 1 527 ? 11.014 -43.516 29.766 1.00 49.69 527 SER A N 1
ATOM 4083 C CA . SER A 1 527 ? 11.043 -43.866 31.192 1.00 49.69 527 SER A CA 1
ATOM 4084 C C . SER A 1 527 ? 10.684 -42.646 32.047 1.00 49.69 527 SER A C 1
ATOM 4086 O O . SER A 1 527 ? 11.440 -41.674 32.086 1.00 49.69 527 SER A O 1
ATOM 4088 N N . PHE A 1 528 ? 9.565 -42.690 32.776 1.00 41.59 528 PHE A N 1
ATOM 4089 C CA . PHE A 1 528 ? 9.239 -41.687 33.797 1.00 41.59 528 PHE A CA 1
ATOM 4090 C C . PHE A 1 528 ? 9.809 -42.117 35.155 1.00 41.59 528 PHE A C 1
ATOM 4092 O O . PHE A 1 528 ? 9.083 -42.516 36.063 1.00 41.59 528 PHE A O 1
ATOM 4099 N N . LEU A 1 529 ? 11.134 -42.060 35.297 1.00 44.78 529 LEU A N 1
ATOM 4100 C CA . LEU A 1 529 ? 11.740 -42.086 36.626 1.00 44.78 529 LEU A CA 1
ATOM 4101 C C . LEU A 1 529 ? 11.571 -40.699 37.245 1.00 44.78 529 LEU A C 1
ATOM 4103 O O . LEU A 1 529 ? 11.791 -39.681 36.585 1.00 44.78 529 LEU A O 1
ATOM 4107 N N . LYS A 1 530 ? 11.129 -40.667 38.504 1.00 46.44 530 LYS A N 1
ATOM 4108 C CA . LYS A 1 530 ? 10.908 -39.450 39.289 1.00 46.44 530 LYS A CA 1
ATOM 4109 C C . LYS A 1 530 ? 12.168 -38.572 39.207 1.00 46.44 530 LYS A C 1
ATOM 4111 O O . LYS A 1 530 ? 13.190 -38.895 39.800 1.00 46.44 530 LYS A O 1
ATOM 4116 N N . THR A 1 531 ? 12.065 -37.505 38.413 1.00 44.69 531 THR A N 1
ATOM 4117 C CA . THR A 1 531 ? 12.994 -36.370 38.303 1.00 44.69 531 THR A CA 1
ATOM 4118 C C . THR A 1 531 ? 14.479 -36.730 38.184 1.00 44.69 531 THR A C 1
ATOM 4120 O O . THR A 1 531 ? 15.236 -36.587 39.138 1.00 44.69 531 THR A O 1
ATOM 4123 N N . PHE A 1 532 ? 14.921 -37.097 36.976 1.00 38.94 532 PHE A N 1
ATOM 4124 C CA . PHE A 1 532 ? 16.320 -36.914 36.581 1.00 38.94 532 PHE A CA 1
ATOM 4125 C C . PHE A 1 532 ? 16.457 -35.587 35.824 1.00 38.94 532 PHE A C 1
ATOM 4127 O O . PHE A 1 532 ? 15.909 -35.424 34.736 1.00 38.94 532 PHE A O 1
ATOM 4134 N N . GLY A 1 533 ? 17.163 -34.627 36.414 1.00 46.09 533 GLY A N 1
ATOM 4135 C CA . GLY A 1 533 ? 17.460 -33.328 35.814 1.00 46.09 533 GLY A CA 1
ATOM 4136 C C . GLY A 1 533 ? 18.095 -32.399 36.845 1.00 46.09 533 GLY A C 1
ATOM 4137 O O . GLY A 1 533 ? 17.763 -32.476 38.023 1.00 46.09 533 GLY A O 1
ATOM 4138 N N . ARG A 1 534 ? 19.036 -31.551 36.419 1.00 43.56 534 ARG A N 1
ATOM 4139 C CA . ARG A 1 534 ? 19.571 -30.479 37.273 1.00 43.56 534 ARG A CA 1
ATOM 4140 C C . ARG A 1 534 ? 18.550 -29.340 37.345 1.00 43.56 534 ARG A C 1
ATOM 4142 O O . ARG A 1 534 ? 17.833 -29.101 36.369 1.00 43.56 534 ARG A O 1
ATOM 4149 N N . ASP A 1 535 ? 18.518 -28.632 38.468 1.00 45.69 535 ASP A N 1
ATOM 4150 C CA . ASP A 1 535 ? 17.696 -27.433 38.656 1.00 45.69 535 ASP A CA 1
ATOM 4151 C C . ASP A 1 535 ? 17.906 -26.438 37.506 1.00 45.69 535 ASP A C 1
ATOM 4153 O O . ASP A 1 535 ? 19.037 -26.224 37.059 1.00 45.69 535 ASP A O 1
ATOM 4157 N N . THR A 1 536 ? 16.848 -25.779 37.033 1.00 46.22 536 THR A N 1
ATOM 4158 C CA . THR A 1 536 ? 16.927 -24.657 36.072 1.00 46.22 536 THR A CA 1
ATOM 4159 C C . THR A 1 536 ? 16.962 -23.307 36.789 1.00 46.22 536 THR A C 1
ATOM 4161 O O . THR A 1 536 ? 16.461 -23.181 37.901 1.00 46.22 536 THR A O 1
ATOM 4164 N N . MET A 1 537 ? 17.601 -22.293 36.198 1.00 44.12 537 MET A N 1
ATOM 4165 C CA . MET A 1 537 ? 17.801 -20.992 36.850 1.00 44.12 537 MET A CA 1
ATOM 4166 C C . MET A 1 537 ? 16.443 -20.324 37.123 1.00 44.12 537 MET A C 1
ATOM 4168 O O . MET A 1 537 ? 15.655 -20.135 36.204 1.00 44.12 537 MET A O 1
ATOM 4172 N N . GLY A 1 538 ? 16.156 -20.009 38.391 1.00 45.56 538 GLY A N 1
ATOM 4173 C CA . GLY A 1 538 ? 14.925 -19.324 38.810 1.00 45.56 538 GLY A CA 1
ATOM 4174 C C . GLY A 1 538 ? 13.666 -20.196 38.920 1.00 45.56 538 GLY A C 1
ATOM 4175 O O . GLY A 1 538 ? 12.605 -19.667 39.233 1.00 45.56 538 GLY A O 1
ATOM 4176 N N . TRP A 1 539 ? 13.758 -21.510 38.689 1.00 41.62 539 TRP A N 1
ATOM 4177 C CA . TRP A 1 539 ? 12.620 -22.432 38.767 1.00 41.62 539 TRP A CA 1
ATOM 4178 C C . TRP A 1 539 ? 12.982 -23.671 39.593 1.00 41.62 539 TRP A C 1
ATOM 4180 O O . TRP A 1 539 ? 13.981 -24.328 39.323 1.00 41.62 539 TRP A O 1
ATOM 4190 N N . LEU A 1 540 ? 12.126 -24.047 40.549 1.00 48.75 540 LEU A N 1
ATOM 4191 C CA . LEU A 1 540 ? 12.279 -25.251 41.389 1.00 48.75 540 LEU A CA 1
ATOM 4192 C C . LEU A 1 540 ? 11.945 -26.566 40.653 1.00 48.75 540 LEU A C 1
ATOM 4194 O O . LEU A 1 540 ? 11.839 -27.623 41.269 1.00 48.75 540 LEU A O 1
ATOM 4198 N N . SER A 1 541 ? 11.702 -26.508 39.343 1.00 45.34 541 SER A N 1
ATOM 4199 C CA . SER A 1 541 ? 11.378 -27.676 38.523 1.00 45.34 541 SER A CA 1
ATOM 4200 C C . SER A 1 541 ? 12.601 -28.092 37.700 1.00 45.34 541 SER A C 1
ATOM 4202 O O . SER A 1 541 ? 13.182 -27.236 37.037 1.00 45.34 541 SER A O 1
ATOM 4204 N N . PRO A 1 542 ? 13.001 -29.375 37.694 1.00 48.88 542 PRO A N 1
ATOM 4205 C CA . PRO A 1 542 ? 14.152 -29.828 36.917 1.00 48.88 542 PRO A CA 1
ATOM 4206 C C . PRO A 1 542 ? 13.909 -29.688 35.408 1.00 48.88 542 PRO A C 1
ATOM 4208 O O . PRO A 1 542 ? 12.804 -29.942 34.915 1.00 48.88 542 PRO A O 1
ATOM 4211 N N . ALA A 1 543 ? 14.962 -29.330 34.663 1.00 43.84 543 ALA A N 1
ATOM 4212 C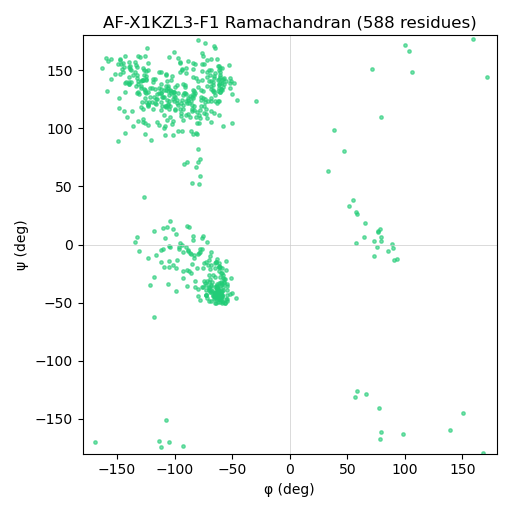 CA . ALA A 1 543 ? 14.919 -29.282 33.201 1.00 43.84 543 ALA A CA 1
ATOM 4213 C C . ALA A 1 543 ? 14.592 -30.665 32.625 1.00 43.84 543 ALA A C 1
ATOM 4215 O O . ALA A 1 543 ? 15.245 -31.657 32.952 1.00 43.84 543 ALA A O 1
ATOM 4216 N N . ARG A 1 544 ? 13.624 -30.718 31.706 1.00 49.41 544 ARG A N 1
ATOM 4217 C CA . ARG A 1 544 ? 13.382 -31.894 30.866 1.00 49.41 544 ARG A CA 1
ATOM 4218 C C . ARG A 1 544 ? 14.276 -31.783 29.635 1.00 49.41 544 ARG A C 1
ATOM 4220 O O . ARG A 1 544 ? 14.153 -30.808 28.898 1.00 49.41 544 ARG A O 1
ATOM 4227 N N . LYS A 1 545 ? 15.146 -32.766 29.385 1.00 44.06 545 LYS A N 1
ATOM 4228 C CA . LYS A 1 545 ? 15.764 -32.899 28.059 1.00 44.06 545 LYS A CA 1
ATOM 4229 C C . LYS A 1 545 ? 14.667 -33.322 27.075 1.00 44.06 545 LYS A C 1
ATOM 4231 O O . LYS A 1 545 ? 14.022 -34.338 27.343 1.00 44.06 545 LYS A O 1
ATOM 4236 N N . PRO A 1 546 ? 14.419 -32.588 25.980 1.00 49.44 546 PRO A N 1
ATOM 4237 C CA . PRO A 1 546 ? 13.595 -33.125 24.909 1.00 49.44 546 PRO A CA 1
ATOM 4238 C C . PRO A 1 546 ? 14.293 -34.371 24.349 1.00 49.44 546 PRO A C 1
ATOM 4240 O O . PRO A 1 546 ? 15.461 -34.321 23.974 1.00 49.44 546 PRO A O 1
ATOM 4243 N N . THR A 1 547 ? 13.596 -35.503 24.353 1.00 48.19 547 THR A N 1
ATOM 4244 C CA . THR A 1 547 ? 13.975 -36.712 23.617 1.00 48.19 547 THR A CA 1
ATOM 4245 C C . THR A 1 547 ? 13.054 -36.806 22.404 1.00 48.19 547 THR A C 1
ATOM 4247 O O . THR A 1 547 ? 11.835 -36.767 22.559 1.00 48.19 547 THR A O 1
ATOM 4250 N N . GLY A 1 548 ? 13.604 -36.879 21.190 1.00 56.78 548 GLY A N 1
ATOM 4251 C CA . GLY A 1 548 ? 12.780 -36.960 19.984 1.00 56.78 548 GLY A CA 1
ATOM 4252 C C . GLY A 1 548 ? 13.539 -36.755 18.676 1.00 56.78 548 GLY A C 1
ATOM 4253 O O . GLY A 1 548 ? 14.751 -36.556 18.668 1.00 56.78 548 GLY A O 1
ATOM 4254 N N . THR A 1 549 ? 12.788 -36.819 17.579 1.00 54.97 549 THR A N 1
ATOM 4255 C CA . THR A 1 549 ? 13.233 -36.498 16.217 1.00 54.97 549 THR A CA 1
ATOM 4256 C C . THR A 1 549 ? 12.922 -35.030 15.926 1.00 54.97 549 THR A C 1
ATOM 4258 O O . THR A 1 549 ? 11.850 -34.545 16.290 1.00 54.97 549 THR A O 1
ATOM 4261 N N . TYR A 1 550 ? 13.845 -34.321 15.280 1.00 58.59 550 TYR A N 1
ATOM 4262 C CA . TYR A 1 550 ? 13.689 -32.909 14.925 1.00 58.59 550 TYR A CA 1
ATOM 4263 C C . TYR A 1 550 ? 13.358 -32.775 13.437 1.00 58.59 550 TYR A C 1
ATOM 4265 O O . TYR A 1 550 ? 13.898 -33.514 12.617 1.00 58.59 550 TYR A O 1
ATOM 4273 N N . LEU A 1 551 ? 12.479 -31.833 13.093 1.00 56.12 551 LEU A N 1
ATOM 4274 C CA . LEU A 1 551 ? 12.210 -31.467 11.704 1.00 56.12 551 LEU A CA 1
ATOM 4275 C C . LEU A 1 551 ? 13.134 -30.330 11.288 1.00 56.12 551 LEU A C 1
ATOM 4277 O O . LEU A 1 551 ? 13.308 -29.366 12.037 1.00 56.12 551 LEU A O 1
ATOM 4281 N N . ALA A 1 552 ? 13.679 -30.419 10.076 1.00 54.62 552 ALA A N 1
ATOM 4282 C CA . ALA A 1 552 ? 14.355 -29.284 9.470 1.00 54.62 552 ALA A CA 1
ATOM 4283 C C . ALA A 1 552 ? 13.355 -28.116 9.316 1.00 54.62 552 ALA A C 1
ATOM 4285 O O . ALA A 1 552 ? 12.198 -28.355 8.934 1.00 54.62 552 ALA A O 1
ATOM 4286 N N . PRO A 1 553 ? 13.759 -26.861 9.595 1.00 49.16 553 PRO A N 1
ATOM 4287 C CA . PRO A 1 553 ? 12.887 -25.699 9.451 1.00 49.16 553 PRO A CA 1
ATOM 4288 C C . PRO A 1 553 ? 12.192 -25.658 8.082 1.00 49.16 553 PRO A C 1
ATOM 4290 O O . PRO A 1 553 ? 12.839 -25.783 7.047 1.00 49.16 553 PRO A O 1
ATOM 4293 N N . GLY A 1 554 ? 10.867 -25.482 8.078 1.00 46.66 554 GLY A N 1
ATOM 4294 C CA . GLY A 1 554 ? 10.054 -25.460 6.854 1.00 46.66 554 GLY A CA 1
ATOM 4295 C C . GLY A 1 554 ? 9.518 -26.821 6.391 1.00 46.66 554 GLY A C 1
ATOM 4296 O O . GLY A 1 554 ? 8.736 -26.853 5.445 1.00 46.66 554 GLY A O 1
ATOM 4297 N N . SER A 1 555 ? 9.871 -27.916 7.070 1.00 52.28 555 SER A N 1
ATOM 4298 C CA . SER A 1 555 ? 9.347 -29.255 6.768 1.00 52.28 555 SER A CA 1
ATOM 4299 C C . SER A 1 555 ? 8.001 -29.503 7.452 1.00 52.28 555 SER A C 1
ATOM 4301 O O . SER A 1 555 ? 7.782 -29.084 8.589 1.00 52.28 555 SER A O 1
ATOM 4303 N N . ILE A 1 556 ? 7.109 -30.227 6.776 1.00 54.97 556 ILE A N 1
ATOM 4304 C CA . ILE A 1 556 ? 5.853 -30.735 7.340 1.00 54.97 556 ILE A CA 1
ATOM 4305 C C . ILE A 1 556 ? 6.019 -32.244 7.509 1.00 54.97 556 ILE A C 1
ATOM 4307 O O . ILE A 1 556 ? 6.462 -32.908 6.579 1.00 54.97 556 ILE A O 1
ATOM 4311 N N . ALA A 1 557 ? 5.658 -32.790 8.670 1.00 55.91 557 ALA A N 1
ATOM 4312 C CA . ALA A 1 557 ? 5.628 -34.235 8.877 1.00 55.91 557 ALA A CA 1
ATOM 4313 C C . ALA A 1 557 ? 4.324 -34.678 9.534 1.00 55.91 557 ALA A C 1
ATOM 4315 O O . ALA A 1 557 ? 3.773 -33.985 10.393 1.00 55.91 557 ALA A O 1
ATOM 4316 N N . THR A 1 558 ? 3.877 -35.872 9.154 1.00 61.06 558 THR A N 1
ATOM 4317 C CA . THR A 1 558 ? 2.751 -36.565 9.779 1.00 61.06 558 THR A CA 1
ATOM 4318 C C . THR A 1 558 ? 3.288 -37.483 10.870 1.00 61.06 558 THR A C 1
ATOM 4320 O O . THR A 1 558 ? 4.085 -38.378 10.599 1.00 61.06 558 THR A O 1
ATOM 4323 N N . ILE A 1 559 ? 2.857 -37.275 12.114 1.00 58.69 559 ILE A N 1
ATOM 4324 C CA . ILE A 1 559 ? 3.281 -38.094 13.256 1.00 58.69 559 ILE A CA 1
ATOM 4325 C C . ILE A 1 559 ? 2.186 -39.117 13.558 1.00 58.69 559 ILE A C 1
ATOM 4327 O O . ILE A 1 559 ? 1.085 -38.742 13.956 1.00 58.69 559 ILE A O 1
ATOM 4331 N N . THR A 1 560 ? 2.504 -40.406 13.421 1.00 61.69 560 THR A N 1
ATOM 4332 C CA . THR A 1 560 ? 1.622 -41.502 13.852 1.00 61.69 560 THR A CA 1
ATOM 4333 C C . THR A 1 560 ? 2.105 -42.039 15.195 1.00 61.69 560 THR A C 1
ATOM 4335 O O . THR A 1 560 ? 3.256 -42.450 15.325 1.00 61.69 560 THR A O 1
ATOM 4338 N N . VAL A 1 561 ? 1.236 -42.037 16.206 1.00 62.50 561 VAL A N 1
ATOM 4339 C CA . VAL A 1 561 ? 1.547 -42.527 17.558 1.00 62.50 561 VAL A CA 1
ATOM 4340 C C . VAL A 1 561 ? 0.816 -43.856 17.786 1.00 62.50 561 VAL A C 1
ATOM 4342 O O . VAL A 1 561 ? -0.364 -43.941 17.442 1.00 62.50 561 VAL A O 1
ATOM 4345 N N . PRO A 1 562 ? 1.453 -44.893 18.366 1.00 65.12 562 PRO A N 1
ATOM 4346 C CA . PRO A 1 562 ? 0.767 -46.142 18.687 1.00 65.12 562 PRO A CA 1
ATOM 4347 C C . PRO A 1 562 ? -0.405 -45.915 19.646 1.00 65.12 562 PRO A C 1
ATOM 4349 O O . PRO A 1 562 ? -0.284 -45.172 20.621 1.00 65.12 562 PRO A O 1
ATOM 4352 N N . SER A 1 563 ? -1.510 -46.630 19.438 1.00 63.03 563 SER A N 1
ATOM 4353 C CA . SER A 1 563 ? -2.684 -46.596 20.326 1.00 63.03 563 SER A CA 1
ATOM 4354 C C . SER A 1 563 ? -2.392 -47.075 21.755 1.00 63.03 563 SER A C 1
ATOM 4356 O O . SER A 1 563 ? -3.167 -46.806 22.668 1.00 63.03 563 SER A O 1
ATOM 4358 N N . SER A 1 564 ? -1.263 -47.758 21.969 1.00 60.91 564 SER A N 1
ATOM 4359 C CA . SER A 1 564 ? -0.791 -48.224 23.274 1.00 60.91 564 SER A CA 1
ATOM 4360 C C . SER A 1 564 ? -0.139 -47.136 24.141 1.00 60.91 564 SER A C 1
ATOM 4362 O O . SER A 1 564 ? 0.264 -47.434 25.266 1.00 60.91 564 SER A O 1
ATOM 4364 N N . LEU A 1 565 ? 0.020 -45.899 23.650 1.00 59.03 565 LEU A N 1
ATOM 4365 C CA . LEU A 1 565 ? 0.604 -44.814 24.442 1.00 59.03 565 LEU A CA 1
ATOM 4366 C C . LEU A 1 565 ? -0.408 -44.337 25.511 1.00 59.03 565 LEU A C 1
ATOM 4368 O O . LEU A 1 565 ? -1.532 -43.973 25.161 1.00 59.03 565 LEU A O 1
ATOM 4372 N N . PRO A 1 566 ? -0.061 -44.312 26.812 1.00 52.84 566 PRO A N 1
ATOM 4373 C CA . PRO A 1 566 ? -0.991 -43.877 27.853 1.00 52.84 566 PRO A CA 1
ATOM 4374 C C . PRO A 1 566 ? -1.410 -42.411 27.653 1.00 52.84 566 PRO A C 1
ATOM 4376 O O . PRO A 1 566 ? -0.552 -41.542 27.506 1.00 52.84 566 PRO A O 1
ATOM 4379 N N . GLN A 1 567 ? -2.718 -42.119 27.730 1.00 50.22 567 GLN A N 1
ATOM 4380 C CA . GLN A 1 567 ? -3.312 -40.777 27.528 1.00 50.22 567 GLN A CA 1
ATOM 4381 C C . GLN A 1 567 ? -2.738 -39.666 28.435 1.00 50.22 567 GLN A C 1
ATOM 4383 O O . GLN A 1 567 ? -2.932 -38.485 28.166 1.00 50.22 567 GLN A O 1
ATOM 4388 N N . ASN A 1 568 ? -2.000 -40.029 29.488 1.00 46.44 568 ASN A N 1
ATOM 4389 C CA . ASN A 1 568 ? -1.347 -39.092 30.406 1.00 46.44 568 ASN A CA 1
ATOM 4390 C C . ASN A 1 568 ? 0.088 -38.707 29.981 1.00 46.44 568 ASN A C 1
ATOM 4392 O O . ASN A 1 568 ? 0.744 -37.917 30.664 1.00 46.44 568 ASN A O 1
ATOM 4396 N N . GLY A 1 569 ? 0.608 -39.267 28.884 1.00 43.62 569 GLY A N 1
ATOM 4397 C CA . GLY A 1 569 ? 1.900 -38.898 28.311 1.00 43.62 569 GLY A CA 1
ATOM 4398 C C . GLY A 1 569 ? 1.790 -37.635 27.454 1.00 43.62 569 GLY A C 1
ATOM 4399 O O . GLY A 1 569 ? 1.224 -37.665 26.368 1.00 43.62 569 GLY A O 1
ATOM 4400 N N . CYS A 1 570 ? 2.346 -36.513 27.914 1.00 42.22 570 CYS A N 1
ATOM 4401 C CA . CYS A 1 570 ? 2.387 -35.286 27.116 1.00 42.22 570 CYS A CA 1
ATOM 4402 C C . CYS A 1 570 ? 3.387 -35.411 25.952 1.00 42.22 570 CYS A C 1
ATOM 4404 O O . CYS A 1 570 ? 4.594 -35.305 26.178 1.00 42.22 570 CYS A O 1
ATOM 4406 N N . LEU A 1 571 ? 2.906 -35.505 24.711 1.00 43.31 571 LEU A N 1
ATOM 4407 C CA . LEU A 1 571 ? 3.664 -35.030 23.550 1.00 43.31 571 LEU A CA 1
ATOM 4408 C C . LEU A 1 571 ? 3.592 -33.497 23.549 1.00 43.31 571 LEU A C 1
ATOM 4410 O O . LEU A 1 571 ? 2.517 -32.920 23.402 1.00 43.31 571 LEU A O 1
ATOM 4414 N N . ARG A 1 572 ? 4.721 -32.819 23.774 1.00 40.38 572 ARG A N 1
ATOM 4415 C CA . ARG A 1 572 ? 4.818 -31.356 23.651 1.00 40.38 572 ARG A CA 1
ATOM 4416 C C . ARG A 1 572 ? 5.572 -31.011 22.371 1.00 40.38 572 ARG A C 1
ATOM 4418 O O . ARG A 1 572 ? 6.738 -31.362 22.249 1.00 40.38 572 ARG A O 1
ATOM 4425 N N . SER A 1 573 ? 4.939 -30.267 21.467 1.00 38.69 573 SER A N 1
ATOM 4426 C CA . SER A 1 573 ? 5.632 -29.551 20.396 1.00 38.69 573 SER A CA 1
ATOM 4427 C C . SER A 1 573 ? 6.237 -28.264 20.968 1.00 38.69 573 SER A C 1
ATOM 4429 O O . SER A 1 573 ? 5.501 -27.346 21.335 1.00 38.69 573 SER A O 1
ATOM 4431 N N . SER A 1 574 ? 7.562 -28.166 21.064 1.00 34.25 574 SER A N 1
ATOM 4432 C CA . SER A 1 574 ? 8.227 -26.871 21.244 1.00 34.25 574 SER A CA 1
ATOM 4433 C C . SER A 1 574 ? 8.335 -26.202 19.876 1.00 34.25 574 SER A C 1
ATOM 4435 O O . SER A 1 574 ? 9.223 -26.517 19.091 1.00 34.25 574 SER A O 1
ATOM 4437 N N . VAL A 1 575 ? 7.381 -25.325 19.568 1.00 31.31 575 VAL A N 1
ATOM 4438 C CA . VAL A 1 575 ? 7.331 -24.584 18.304 1.00 31.31 575 VAL A CA 1
ATOM 4439 C C . VAL A 1 575 ? 8.217 -23.348 18.433 1.00 31.31 575 VAL A C 1
ATOM 4441 O O . VAL A 1 575 ? 7.771 -22.311 18.918 1.00 31.31 575 VAL A O 1
ATOM 4444 N N . GLN A 1 576 ? 9.466 -23.437 17.984 1.00 30.91 576 GLN A N 1
ATOM 4445 C CA . GLN A 1 576 ? 10.138 -22.267 17.427 1.00 30.91 576 GLN A CA 1
ATOM 4446 C C . GLN A 1 576 ? 10.096 -22.415 15.904 1.00 30.91 576 GLN A C 1
ATOM 4448 O O . GLN A 1 576 ? 10.819 -23.210 15.324 1.00 30.91 576 GLN A O 1
ATOM 4453 N N . GLN A 1 577 ? 9.195 -21.632 15.303 1.00 31.16 577 GLN A N 1
ATOM 4454 C CA . GLN A 1 577 ? 8.965 -21.432 13.867 1.00 31.16 577 GLN A CA 1
ATOM 4455 C C . GLN A 1 577 ? 8.165 -22.515 13.094 1.00 31.16 577 GLN A C 1
ATOM 4457 O O . GLN A 1 577 ? 8.652 -23.581 12.749 1.00 31.16 577 GLN A O 1
ATOM 4462 N N . ARG A 1 578 ? 6.944 -22.092 12.709 1.00 29.23 578 ARG A N 1
ATOM 4463 C CA . ARG A 1 578 ? 5.995 -22.615 11.693 1.00 29.23 578 ARG A CA 1
ATOM 4464 C C . ARG A 1 578 ? 5.263 -23.945 11.978 1.00 29.23 578 ARG A C 1
ATOM 4466 O O . ARG A 1 578 ? 5.669 -24.769 12.781 1.00 29.23 578 ARG A O 1
ATOM 4473 N N . TYR A 1 579 ? 4.069 -24.024 11.381 1.00 29.33 579 TYR A N 1
ATOM 4474 C CA . TYR A 1 579 ? 2.910 -24.861 11.717 1.00 29.33 579 TYR A CA 1
ATOM 4475 C C . TYR A 1 579 ? 3.158 -26.380 11.654 1.00 29.33 579 TYR A C 1
ATOM 4477 O O . TYR A 1 579 ? 3.657 -26.881 10.654 1.00 29.33 579 TYR A O 1
ATOM 4485 N N . VAL A 1 580 ? 2.687 -27.113 12.671 1.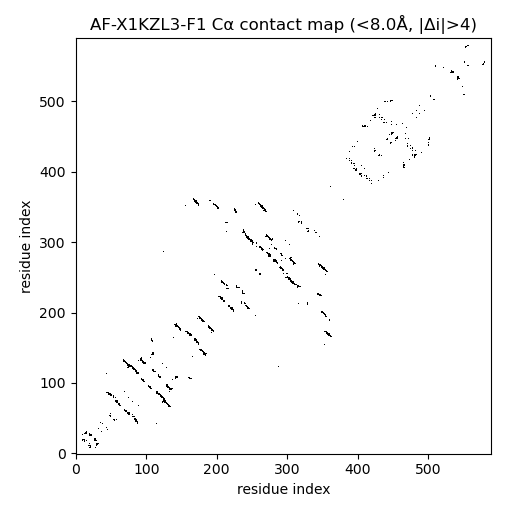00 31.25 580 VAL A N 1
ATOM 4486 C CA . VAL A 1 580 ? 2.542 -28.581 12.662 1.00 31.25 580 VAL A CA 1
ATOM 4487 C C . VAL A 1 580 ? 1.051 -28.913 12.754 1.00 31.25 580 VAL A C 1
ATOM 4489 O O . VAL A 1 580 ? 0.373 -28.446 13.671 1.00 31.25 580 VAL A O 1
ATOM 4492 N N . HIS A 1 581 ? 0.528 -29.695 11.806 1.00 26.09 581 HIS A N 1
ATOM 4493 C CA . HIS A 1 581 ? -0.836 -30.223 11.851 1.00 26.09 581 HIS A CA 1
ATOM 4494 C C . HIS A 1 581 ? -0.801 -31.610 12.503 1.00 26.09 581 HIS A C 1
ATOM 4496 O O . HIS A 1 581 ? -0.165 -32.522 11.983 1.00 26.09 581 HIS A O 1
ATOM 4502 N N . ILE A 1 582 ? -1.445 -31.767 13.660 1.00 29.72 582 ILE A N 1
ATOM 4503 C CA . ILE A 1 582 ? -1.576 -33.058 14.345 1.00 29.72 582 ILE A CA 1
ATOM 4504 C C . ILE A 1 582 ? -2.987 -33.569 14.057 1.00 29.72 582 ILE A C 1
ATOM 4506 O O . ILE A 1 582 ? -3.953 -33.039 14.603 1.00 29.72 582 ILE A O 1
ATOM 4510 N N . GLN A 1 583 ? -3.116 -34.579 13.198 1.00 25.70 583 GLN A N 1
ATOM 4511 C CA . GLN A 1 583 ? -4.380 -35.284 12.987 1.00 25.70 583 GLN A CA 1
ATOM 4512 C C . GLN A 1 583 ? -4.401 -36.527 13.884 1.00 25.70 583 GLN A C 1
ATOM 4514 O O . GLN A 1 583 ? -3.648 -37.473 13.666 1.00 25.70 583 GLN A O 1
ATOM 4519 N N . ALA A 1 584 ? -5.250 -36.528 14.912 1.00 29.23 584 ALA A N 1
ATOM 4520 C CA . ALA A 1 584 ? -5.606 -37.755 15.615 1.00 29.23 584 ALA A CA 1
ATOM 4521 C C . ALA A 1 584 ? -6.637 -38.497 14.751 1.00 29.23 584 ALA A C 1
ATOM 4523 O O . ALA A 1 584 ? -7.756 -38.018 14.581 1.00 29.23 584 ALA A O 1
ATOM 4524 N N . GLY A 1 585 ? -6.243 -39.616 14.144 1.00 27.25 585 GLY A N 1
ATOM 4525 C CA . GLY A 1 585 ? -7.164 -40.454 13.379 1.00 27.25 585 GLY A CA 1
ATOM 4526 C C . GLY A 1 585 ? -8.104 -41.219 14.311 1.00 27.25 585 GLY A C 1
ATOM 4527 O O . GLY A 1 585 ? -7.646 -42.050 15.092 1.00 27.25 585 GLY A O 1
ATOM 4528 N N . GLU A 1 586 ? -9.408 -40.956 14.221 1.00 29.48 586 GLU A N 1
ATOM 4529 C CA . GLU A 1 586 ? -10.440 -41.898 14.667 1.00 29.48 586 GLU A CA 1
ATOM 4530 C C . GLU A 1 586 ? -10.731 -42.934 13.562 1.00 29.48 586 GLU A C 1
ATOM 4532 O O . GLU A 1 586 ? -10.563 -42.637 12.375 1.00 29.48 586 GLU A O 1
ATOM 4537 N N . PRO A 1 587 ? -11.155 -44.160 13.924 1.00 29.81 587 PRO A N 1
ATOM 4538 C CA . PRO A 1 587 ? -11.304 -45.262 12.985 1.00 29.81 587 PRO A CA 1
ATOM 4539 C C . PRO A 1 587 ? -12.595 -45.111 12.174 1.00 29.81 587 PRO A C 1
ATOM 4541 O O . PRO A 1 587 ? -13.692 -45.220 12.719 1.00 29.81 587 PRO A O 1
ATOM 4544 N N . GLN A 1 588 ? -12.487 -44.920 10.858 1.00 25.02 588 GLN A N 1
ATOM 4545 C CA . GLN A 1 588 ? -13.630 -45.156 9.976 1.00 25.02 588 GLN A CA 1
ATOM 4546 C C . GLN A 1 588 ? -13.683 -46.637 9.600 1.00 25.02 588 GLN A C 1
ATOM 4548 O O . GLN A 1 588 ? -12.734 -47.196 9.053 1.00 25.02 588 GLN A O 1
ATOM 4553 N N . SER A 1 589 ? -14.802 -47.267 9.955 1.00 30.20 589 SER A N 1
ATOM 4554 C CA . SER A 1 589 ? -15.204 -48.582 9.470 1.00 30.20 589 SER A CA 1
ATOM 4555 C C . SER A 1 589 ? -16.248 -48.398 8.369 1.00 30.20 589 SER A C 1
ATOM 4557 O O . SER A 1 589 ? -17.220 -47.672 8.574 1.00 30.20 589 SER A O 1
ATOM 4559 N N . VAL A 1 590 ? -15.992 -49.110 7.263 1.00 33.34 590 VAL A N 1
ATOM 4560 C CA . VAL A 1 590 ? -16.735 -49.269 5.993 1.00 33.34 590 VAL A CA 1
ATOM 4561 C C . VAL A 1 590 ? -16.779 -48.058 5.068 1.00 33.34 590 VAL A C 1
ATOM 4563 O O . VAL A 1 590 ? -17.523 -47.095 5.348 1.00 33.34 590 VAL A O 1
#

Foldseek 3Di:
DVVVVVCQQCPPCPLPPRQWDDHDPRIDGHVDDPQRVCVVVVNDDQKAFPPVVQRVQKDWDWDDDPFKIKIKIWGNAQAKDKTKMFHQAPDFWKWKAFPVVRDIATAQAWAADVRGIIDIDTAHGGGMIMIMTGHHPDPFHWPDKDWDDPDDDPVDDDKGFRDDDPWKTKIKDQDFTKIWIQTNVRDIFIDGDDPFDDKAFPAAKKKKADDCLQPDPRIDIDRGAFFLLPDPRLSSNLDAFKIKIKDKDADAPSCLPPQKWKKKFLADAAAKKWKDKQNHTQDIQGDPRSMGTCNVRDDGTIIIIMMIGGHDNLSLLVSQVVDDPVPRSDDDPDDDPPRDDDGHGRRDRIIIGMIGIDMITDPPDDDDDDDDDDDDDDDPPVVLVCLLLVLLVLLLCLLVVNPNDDLVSLLVSLVSCVVSLQCLQPPPSSVVSLLSSQVSCCPRQNAPCAVPHPDVDDDPPDPRSDSVVSNVVSVVSNVVHCPDPVNCVVVVVSPPPRDRRCCCVVVHDDDAPPDLPDDDDDDDPDDPDPDDADDDPPDPHGDDDDDDDDHDAPREDADDDDPPDDPPDDPDDPDPHDDYDHDDDDDDDD

pLDDT: mean 80.73, std 19.75, range [24.17, 98.81]

Sequence (590 aa):
KLRTLADKMWGACDGTTVKQNRYGKGKVVWGLNARQWLSQESIGPDFSCQTAKHAAHLDYIHRQTKDTDIYFVRNKSLLPVSADCLFRVKDRTPQLWDPTNGSMEPMFVYKTVDGGTSVRLDLPPGGSVFVVFGKSYASGSIDSVVRTSEMNDASLPAERVVEMGITSTTIQCWQNGQYTLTDSNGQKKQVKVDTLPAPLILAGEWKVAFDPKWGAPAEVKMPKLISWTDHENEGVKYYSGAGFYTKTFNVPANWLASGRGVYLDLGDVRELAEVFVNGKSAGVLWKPPFRADITSLVKPGANKLKIEVMNLWVNRLSGDLKLPAEKKFTRTNITSDSWSIQPAGLLGPVRLLPSVHVMVDIDGSPTGDPIDGTLFTFYVDDSSEIELVSALTALKNHILNNPPLSSAEIAAHKATIDTRRVLFGSRYNVMVAGFDLVGTYDTEIGPLWVTGSPIQSFTRSSTTNDIHWAVYNVMQYIMDSAYTKQNILSYKDLFDGFKFGSSADFPGAVEPPADPEATHTATINGSFLKTFGRDTMGWLSPARKPTGTYLAPGSIATITVPSSLPQNGCLRSSVQQRYVHIQAGEPQSV